Protein AF-A0A812WD09-F1 (afdb_monomer_lite)

Secondary structure (DSSP, 8-state):
-EEEEEEEEETTTEEEEEEEEE-TTSBHHHHHHHHHHHTT--S--SEEEETTEE--TTSBTTTTT--TT-EEEEEE---HHHHHHHHHHHHTTS-EEHHHHHHHHHHHHSS-HHHHHHHTT--S-HHHHHHT-TTTEEEETTEEEE--PSPS--SS-HHHHHHHHHHHHHHHSSHHHHHHHHHHHHHHHHHHTSSS-EEEEEEEHHHHHT--BTTB--EEEEEEETT--GGGHHHHHHHHHHHHHHHHHHHHGGG-EEEEETTEEEEEETTEEEEEEEEETT-HHHHHHHHHHHHHHTS-HHHHHHHHHHHHHHHTS--SSTTTSPPHHHHHHHHHHH--S--S-HHHHHHHHHHHHHTGGG---EETTEEEEEGGG-TT---HHHHHHHHHHHHHH--

Foldseek 3Di:
DAKEWEWEDLPPDDTDIDIDDDDQADFQQNVQVVVCLVLQNLFHFPFKDWPNDTDDRRDGNVVVVRGHHTYMYTYTDADLVVLLLLLQVQQVQHWDAPVRSQVSSCVPRVHGSVVSCVSNVHPDDPVVSLVVCVQQWDADPRIIHGPPHLPRDDPVCVVVLVVLVVQLCPFLVDPLLVVQLVVLVVLVVLLVVAPFAFPDKQWDWCSLLSQGTPPGGATEIETAGPPDDLVCCVVCQVVVQVRSQVSVCVVCPPQWDWDDDDSWIWTGGVSYIYTYHYGHDVHPVNVLSVLVSVLSVPDDVQLSSLLNSVVVLLVPDDDPDPQQRDDSVLLSQQSSQPCPDRDPGSLSSNLSSLVCLLCVCVDQRAGSSGNVDGSSPPPRHDSPVVNVSSVVVNSVSVD

pLDDT: mean 85.0, std 12.52, range [31.48, 98.25]

Organism: Symbiodinium pilosum (NCBI:txid2952)

InterPro domains:
  IPR000626 Ubiquitin-like domain [PS50053] (6-81)
  IPR029071 Ubiquitin-like domain superfamily [SSF54236] (20-77)
  IPR043519 Nucleotidyltransferase superfamily [SSF81301] (176-277)

Radius of gyration: 28.35 Å; chains: 1; bounding box: 62×52×83 Å

Sequence (399 aa):
MGVVALTSTLGNVVEASRQMRTKSTHTVQSICERVLASELVPFEATKMTFQGQELEGRQQLGFYRMTQGSALNVHVEISKELLCHQMSGLLKERGLSLTELGDLYCYRYGAPARRALELLGLRCTLKEFLASAPEYFHIVSGCITSKALPPAGQLVTGDLNQRYLQLDTRIAECKSVKDASAALEQVVRSVEGTSLTVGRAIFLGSVARGTAIEGNADAKAVLLLKGMAAADRQKWLLSSLTMLAAALSKDFGEGAQVSVADDAVHVRFTGASVEVVLDAIGGPVALAADRSARVFEKLPPAVKVTMRLMKWWRNQQQWSSDEERPCDLFLEKIIASTAAHVPSDQAAAVATALNVLASLEQLKVMDPMDSTVNLADSKNFNYKQLVQLASQSAGRLMQ

Structure (mmCIF, N/CA/C/O backbone):
data_AF-A0A812WD09-F1
#
_entry.id   AF-A0A812WD09-F1
#
loop_
_atom_site.group_PDB
_atom_site.id
_atom_site.type_symbol
_atom_site.label_atom_id
_atom_site.label_alt_id
_atom_site.label_comp_id
_atom_site.label_asym_id
_atom_site.label_entity_id
_atom_site.label_seq_id
_atom_site.pdbx_PDB_ins_code
_atom_site.Cartn_x
_atom_site.Cartn_y
_atom_site.Cartn_z
_atom_site.occupancy
_atom_site.B_iso_or_equiv
_atom_site.auth_seq_id
_atom_site.auth_comp_id
_atom_site.auth_asym_id
_atom_site.auth_atom_id
_atom_site.pdbx_PDB_model_num
ATOM 1 N N . MET A 1 1 ? 3.525 13.925 -50.901 1.00 48.81 1 MET A N 1
ATOM 2 C CA . MET A 1 1 ? 3.977 12.904 -49.924 1.00 48.81 1 MET A CA 1
ATOM 3 C C . MET A 1 1 ? 5.320 13.356 -49.384 1.00 48.81 1 MET A C 1
ATOM 5 O O . MET A 1 1 ? 6.178 13.664 -50.198 1.00 48.81 1 MET A O 1
ATOM 9 N N . GLY A 1 2 ? 5.491 13.449 -48.065 1.00 58.31 2 GLY A N 1
ATOM 10 C CA . GLY A 1 2 ? 6.779 13.815 -47.472 1.00 58.31 2 GLY A CA 1
ATOM 11 C C . GLY A 1 2 ? 7.729 12.616 -47.479 1.00 58.31 2 GLY A C 1
ATOM 12 O O . GLY A 1 2 ? 7.332 11.506 -47.124 1.00 58.31 2 GLY A O 1
ATOM 13 N N . VAL A 1 3 ? 8.966 12.817 -47.923 1.00 56.78 3 VAL A N 1
ATOM 14 C CA . VAL A 1 3 ? 10.054 11.843 -47.749 1.00 56.78 3 VAL A CA 1
ATOM 15 C C . VAL A 1 3 ? 10.867 12.306 -46.550 1.00 56.78 3 VAL A C 1
ATOM 17 O O . VAL A 1 3 ? 11.339 13.436 -46.558 1.00 56.78 3 VAL A O 1
ATOM 20 N N . VAL A 1 4 ? 11.009 11.470 -45.527 1.00 61.19 4 VAL A N 1
ATOM 21 C CA . VAL A 1 4 ? 11.857 11.755 -44.360 1.00 61.19 4 VAL A CA 1
ATOM 22 C C . VAL A 1 4 ? 13.130 10.929 -44.516 1.00 61.19 4 VAL A C 1
ATOM 24 O O . VAL A 1 4 ? 13.058 9.731 -44.802 1.00 61.19 4 VAL A O 1
ATOM 27 N N . ALA A 1 5 ? 14.283 11.578 -44.382 1.00 59.84 5 ALA A N 1
ATOM 28 C CA . ALA A 1 5 ? 15.558 10.898 -44.222 1.00 59.84 5 ALA A CA 1
ATOM 29 C C . ALA A 1 5 ? 15.708 10.531 -42.743 1.00 59.84 5 ALA A C 1
ATOM 31 O O . ALA A 1 5 ? 15.434 11.338 -41.861 1.00 59.84 5 ALA A O 1
ATOM 32 N N . LEU A 1 6 ? 16.072 9.293 -42.457 1.00 58.62 6 LEU A N 1
ATOM 33 C CA . LEU A 1 6 ? 16.236 8.788 -41.103 1.00 58.62 6 LEU A CA 1
ATOM 34 C C . LEU A 1 6 ? 17.698 8.460 -40.920 1.00 58.62 6 LEU A C 1
ATOM 36 O O . LEU A 1 6 ? 18.252 7.708 -41.717 1.00 58.62 6 LEU A O 1
ATOM 40 N N . THR A 1 7 ? 18.305 9.020 -39.888 1.00 61.50 7 THR A N 1
ATOM 41 C CA . THR A 1 7 ? 19.667 8.674 -39.496 1.00 61.50 7 THR A CA 1
ATOM 42 C C . THR A 1 7 ? 19.564 7.892 -38.201 1.00 61.50 7 THR A C 1
ATOM 44 O O . THR A 1 7 ? 19.094 8.398 -37.189 1.00 61.50 7 THR A O 1
ATOM 47 N N . SER A 1 8 ? 19.929 6.619 -38.235 1.00 58.69 8 SER A N 1
ATOM 48 C CA . SER A 1 8 ? 20.007 5.804 -37.035 1.00 58.69 8 SER A CA 1
ATOM 49 C C . SER A 1 8 ? 21.426 5.853 -36.495 1.00 58.69 8 SER A C 1
ATOM 51 O O . SER A 1 8 ? 22.380 5.610 -37.235 1.00 58.69 8 SER A O 1
ATOM 53 N N . THR A 1 9 ? 21.545 6.161 -35.209 1.00 59.31 9 THR A N 1
ATOM 54 C CA . THR A 1 9 ? 22.776 6.003 -34.441 1.00 59.31 9 THR A CA 1
ATOM 55 C C . THR A 1 9 ? 22.566 4.803 -33.525 1.00 59.31 9 THR A C 1
ATOM 57 O O . THR A 1 9 ? 21.845 4.874 -32.527 1.00 59.31 9 THR A O 1
ATOM 60 N N . LEU A 1 10 ? 23.133 3.665 -33.918 1.00 56.28 10 LEU A N 1
ATOM 61 C CA . LEU A 1 10 ? 23.036 2.409 -33.180 1.00 56.28 10 LEU A CA 1
ATOM 62 C C . LEU A 1 10 ? 24.191 2.370 -32.178 1.00 56.28 10 LEU A C 1
ATOM 64 O O . LEU A 1 10 ? 25.290 1.938 -32.532 1.00 56.28 10 LEU A O 1
ATOM 68 N N . GLY A 1 11 ? 23.958 2.877 -30.963 1.00 56.78 11 GLY A N 1
ATOM 69 C CA . GLY A 1 11 ? 24.955 2.952 -29.893 1.00 56.78 11 GLY A CA 1
ATOM 70 C C . GLY A 1 11 ? 26.376 3.267 -30.386 1.00 56.78 11 GLY A C 1
ATOM 71 O O . GLY A 1 11 ? 26.608 4.251 -31.086 1.00 56.78 11 GLY A O 1
ATOM 72 N N . ASN A 1 12 ? 27.323 2.395 -30.029 1.00 52.47 12 ASN A N 1
ATOM 73 C CA . ASN A 1 12 ? 28.763 2.633 -30.157 1.00 52.47 12 ASN A CA 1
ATOM 74 C C . ASN A 1 12 ? 29.350 2.324 -31.550 1.00 52.47 12 ASN A C 1
ATOM 76 O O . ASN A 1 12 ? 30.570 2.417 -31.687 1.00 52.47 12 ASN A O 1
ATOM 80 N N . VAL A 1 13 ? 28.577 1.842 -32.540 1.00 53.16 13 VAL A N 1
ATOM 81 C CA . VAL A 1 13 ? 29.208 1.126 -33.676 1.00 53.16 13 VAL A CA 1
ATOM 82 C C . VAL A 1 13 ? 28.652 1.413 -35.080 1.00 53.16 13 VAL A C 1
ATOM 84 O O . VAL A 1 13 ? 29.401 1.196 -36.029 1.00 53.16 13 VAL A O 1
ATOM 87 N N . VAL A 1 14 ? 27.435 1.933 -35.311 1.00 54.66 14 VAL A N 1
ATOM 88 C CA . VAL A 1 14 ? 26.969 2.142 -36.709 1.00 54.66 14 VAL A CA 1
ATOM 89 C C . VAL A 1 14 ? 26.069 3.371 -36.883 1.00 54.66 14 VAL A C 1
ATOM 91 O O . VAL A 1 14 ? 24.993 3.450 -36.292 1.00 54.66 14 VAL A O 1
ATOM 94 N N . GLU A 1 15 ? 26.476 4.286 -37.771 1.00 58.72 15 GLU A N 1
ATOM 95 C CA . GLU A 1 15 ? 25.591 5.283 -38.384 1.00 58.72 15 GLU A CA 1
ATOM 96 C C . GLU A 1 15 ? 25.017 4.722 -39.691 1.00 58.72 15 GLU A C 1
ATOM 98 O O . GLU A 1 15 ? 25.758 4.388 -40.618 1.00 58.72 15 GLU A O 1
ATOM 103 N N . ALA A 1 16 ? 23.692 4.610 -39.777 1.00 63.56 16 ALA A N 1
ATOM 104 C CA . ALA A 1 16 ? 22.991 4.184 -40.987 1.00 63.56 16 ALA A CA 1
ATOM 105 C C . ALA A 1 16 ? 21.963 5.245 -41.391 1.00 63.56 16 ALA A C 1
ATOM 107 O O . ALA A 1 16 ? 21.191 5.711 -40.554 1.00 63.56 16 ALA A O 1
ATOM 108 N N . SER A 1 17 ? 21.928 5.626 -42.672 1.00 65.69 17 SER A N 1
ATOM 109 C CA . SER A 1 17 ? 20.940 6.579 -43.192 1.00 65.69 17 SER A CA 1
ATOM 110 C C . SER A 1 17 ? 19.978 5.902 -44.164 1.00 65.69 17 SER A C 1
ATOM 112 O O . SER A 1 17 ? 20.403 5.238 -45.110 1.00 65.69 17 SER A O 1
ATOM 114 N N . ARG A 1 18 ? 18.671 6.083 -43.952 1.00 71.25 18 ARG A N 1
ATOM 115 C CA . ARG A 1 18 ? 17.613 5.485 -44.770 1.00 71.25 18 ARG A CA 1
ATOM 116 C C . ARG A 1 18 ? 16.503 6.472 -45.081 1.00 71.25 18 ARG A C 1
ATOM 118 O O . ARG A 1 18 ? 15.989 7.155 -44.206 1.00 71.25 18 ARG A O 1
ATOM 125 N N . GLN A 1 19 ? 16.068 6.512 -46.336 1.00 77.56 19 GLN A N 1
ATOM 126 C CA . GLN A 1 19 ? 14.920 7.324 -46.733 1.00 77.56 19 GLN A CA 1
ATOM 127 C C . GLN A 1 19 ? 13.622 6.524 -46.644 1.00 77.56 19 GLN A C 1
ATOM 129 O O . GLN A 1 19 ? 13.533 5.399 -47.137 1.00 77.56 19 GLN A O 1
ATOM 134 N N . MET A 1 20 ? 12.586 7.129 -46.065 1.00 74.69 20 MET A N 1
ATOM 135 C CA . MET A 1 20 ? 11.256 6.532 -45.993 1.00 74.69 20 MET A CA 1
ATOM 136 C C . MET A 1 20 ? 10.168 7.499 -46.446 1.00 74.69 20 MET A C 1
ATOM 138 O O . MET A 1 20 ? 10.189 8.697 -46.162 1.00 74.69 20 MET A O 1
ATOM 142 N N . ARG A 1 21 ? 9.153 6.949 -47.120 1.00 80.81 21 ARG A N 1
ATOM 143 C CA . ARG A 1 21 ? 7.915 7.678 -47.411 1.00 80.81 21 ARG A CA 1
ATOM 144 C C . ARG A 1 21 ? 7.036 7.702 -46.166 1.00 80.81 21 ARG A C 1
ATOM 146 O O . ARG A 1 21 ? 6.694 6.648 -45.614 1.00 80.81 21 ARG A O 1
ATOM 153 N N . THR A 1 22 ? 6.642 8.901 -45.754 1.00 81.06 22 THR A N 1
ATOM 154 C CA . THR A 1 22 ? 5.820 9.121 -44.566 1.00 81.06 22 THR A CA 1
ATOM 155 C C . THR A 1 22 ? 4.576 9.946 -44.899 1.00 81.06 22 THR A C 1
ATOM 157 O O . THR A 1 22 ? 4.475 10.605 -45.939 1.00 81.06 22 THR A O 1
ATOM 160 N N . LYS A 1 23 ? 3.579 9.858 -44.018 1.00 81.44 23 LYS A N 1
ATOM 161 C CA . LYS A 1 23 ? 2.407 10.734 -44.002 1.00 81.44 23 LYS A CA 1
ATOM 162 C C . LYS A 1 23 ? 2.506 11.607 -42.758 1.00 81.44 23 LYS A C 1
ATOM 164 O O . LYS A 1 23 ? 3.018 11.151 -41.740 1.00 81.44 23 LYS A O 1
ATOM 169 N N . SER A 1 24 ? 1.976 12.825 -42.824 1.00 81.56 24 SER A N 1
ATOM 170 C CA . SER A 1 24 ? 1.923 13.735 -41.672 1.00 81.56 24 SER A CA 1
ATOM 171 C C . SER A 1 24 ? 1.159 13.144 -40.484 1.00 81.56 24 SER A C 1
ATOM 173 O O . SER A 1 24 ? 1.449 13.506 -39.352 1.00 81.56 24 SER A O 1
ATOM 175 N N . THR A 1 25 ? 0.232 12.219 -40.745 1.00 82.56 25 THR A N 1
ATOM 176 C CA . THR A 1 25 ? -0.575 11.515 -39.742 1.00 82.56 25 THR A CA 1
ATOM 177 C C . THR A 1 25 ? 0.142 10.349 -39.062 1.00 82.56 25 THR A C 1
ATOM 179 O O . THR A 1 25 ? -0.380 9.817 -38.087 1.00 82.56 25 THR A O 1
ATOM 182 N N . HIS A 1 26 ? 1.303 9.910 -39.562 1.00 85.88 26 HIS A N 1
ATOM 183 C CA . HIS A 1 26 ? 2.080 8.880 -38.873 1.00 85.88 26 HIS A CA 1
ATOM 184 C C . HIS A 1 26 ? 2.640 9.440 -37.563 1.00 85.88 26 HIS A C 1
ATOM 186 O O . HIS A 1 26 ? 2.990 10.619 -37.490 1.00 85.88 26 HIS A O 1
ATOM 192 N N . THR A 1 27 ? 2.742 8.593 -36.543 1.00 87.75 27 THR A N 1
ATOM 193 C CA . THR A 1 27 ? 3.394 8.950 -35.279 1.00 87.75 27 THR A CA 1
ATOM 194 C C . THR A 1 27 ? 4.902 8.760 -35.378 1.00 87.75 27 THR A C 1
ATOM 196 O O . THR A 1 27 ? 5.367 7.937 -36.175 1.00 87.75 27 THR A O 1
ATOM 199 N N . VAL A 1 28 ? 5.667 9.489 -34.563 1.00 85.00 28 VAL A N 1
ATOM 200 C CA . VAL A 1 28 ? 7.131 9.337 -34.488 1.00 85.00 28 VAL A CA 1
ATOM 201 C C . VAL A 1 28 ? 7.505 7.880 -34.177 1.00 85.00 28 VAL A C 1
ATOM 203 O O . VAL A 1 28 ? 8.326 7.296 -34.884 1.00 85.00 28 VAL A O 1
ATOM 206 N N . GLN A 1 29 ? 6.818 7.255 -33.217 1.00 83.19 29 GLN A N 1
ATOM 207 C CA . GLN A 1 29 ? 7.017 5.855 -32.839 1.00 83.19 29 GLN A CA 1
ATOM 208 C C . GLN A 1 29 ? 6.770 4.895 -34.013 1.00 83.19 29 GLN A C 1
ATOM 210 O O . GLN A 1 29 ? 7.624 4.066 -34.311 1.00 83.19 29 GLN A O 1
ATOM 215 N N . SER A 1 30 ? 5.662 5.049 -34.747 1.00 84.94 30 SER A N 1
ATOM 216 C CA . SER A 1 30 ? 5.341 4.154 -35.874 1.00 84.94 30 SER A CA 1
ATOM 217 C C . SER A 1 30 ? 6.369 4.220 -37.010 1.00 84.94 30 SER A C 1
ATOM 219 O O . SER A 1 30 ? 6.581 3.246 -37.732 1.00 84.94 30 SER A O 1
ATOM 221 N N . ILE A 1 31 ? 7.013 5.375 -37.206 1.00 84.81 31 ILE A N 1
ATOM 222 C CA . ILE A 1 31 ? 8.103 5.515 -38.175 1.00 84.81 31 ILE A CA 1
ATOM 223 C C . ILE A 1 31 ? 9.368 4.857 -37.649 1.00 84.81 31 ILE A C 1
ATOM 225 O O . ILE A 1 31 ? 10.026 4.143 -38.401 1.00 84.81 31 ILE A O 1
ATOM 229 N N . CYS A 1 32 ? 9.677 5.068 -36.373 1.00 82.19 32 CYS A N 1
ATOM 230 C CA . CYS A 1 32 ? 10.833 4.479 -35.721 1.00 82.19 32 CYS A CA 1
ATOM 231 C C . CYS A 1 32 ? 10.795 2.944 -35.775 1.00 82.19 32 CYS A C 1
ATOM 233 O O . CYS A 1 32 ? 11.726 2.332 -36.291 1.00 82.19 32 CYS A O 1
ATOM 235 N N . GLU A 1 33 ? 9.683 2.326 -35.376 1.00 81.75 33 GLU A N 1
ATOM 236 C CA . GLU A 1 33 ? 9.488 0.869 -35.431 1.00 81.75 33 GLU A CA 1
ATOM 237 C C . GLU A 1 33 ? 9.704 0.314 -36.846 1.00 81.75 33 GLU A C 1
ATOM 239 O O . GLU A 1 33 ? 10.376 -0.700 -37.035 1.00 81.75 33 GLU A O 1
ATOM 244 N N . ARG A 1 34 ? 9.203 1.013 -37.873 1.00 83.62 34 ARG A N 1
ATOM 245 C CA . ARG A 1 34 ? 9.406 0.614 -39.273 1.00 83.62 34 ARG A CA 1
ATOM 246 C C . ARG A 1 34 ? 10.864 0.728 -39.713 1.00 83.62 34 ARG A C 1
ATOM 248 O O . ARG A 1 34 ? 11.298 -0.103 -40.507 1.00 83.62 34 ARG A O 1
ATOM 255 N N . VAL A 1 35 ? 11.604 1.733 -39.239 1.00 79.19 35 VAL A N 1
ATOM 256 C CA . VAL A 1 35 ? 13.045 1.867 -39.514 1.00 79.19 35 VAL A CA 1
ATOM 257 C C . VAL A 1 35 ? 13.803 0.714 -38.886 1.00 79.19 35 VAL A C 1
ATOM 259 O O . VAL A 1 35 ? 14.517 0.013 -39.600 1.00 79.19 35 VAL A O 1
ATOM 262 N N . LEU A 1 36 ? 13.608 0.488 -37.587 1.00 81.19 36 LEU A N 1
ATOM 263 C CA . LEU A 1 36 ? 14.301 -0.560 -36.839 1.00 81.19 36 LEU A CA 1
ATOM 264 C C . LEU A 1 36 ? 14.040 -1.937 -37.456 1.00 81.19 36 LEU A C 1
ATOM 266 O O . LEU A 1 36 ? 14.985 -2.671 -37.738 1.00 81.19 36 LEU A O 1
ATOM 270 N N . ALA A 1 37 ? 12.782 -2.237 -37.792 1.00 81.25 37 ALA A N 1
ATOM 271 C CA . ALA A 1 37 ? 12.419 -3.466 -38.492 1.00 81.25 37 ALA A CA 1
ATOM 272 C C . ALA A 1 37 ? 13.111 -3.585 -39.859 1.00 81.25 37 ALA A C 1
ATOM 274 O O . ALA A 1 37 ? 13.570 -4.658 -40.245 1.00 81.25 37 ALA A O 1
ATOM 275 N N . SER A 1 38 ? 13.218 -2.480 -40.599 1.00 81.31 38 SER A N 1
ATOM 276 C CA . SER A 1 38 ? 13.834 -2.474 -41.925 1.00 81.31 38 SER A CA 1
ATOM 277 C C . SER A 1 38 ? 15.357 -2.657 -41.902 1.00 81.31 38 SER A C 1
ATOM 279 O O . SER A 1 38 ? 15.915 -3.146 -42.886 1.00 81.31 38 SER A O 1
ATOM 281 N N . GLU A 1 39 ? 16.010 -2.285 -40.798 1.00 79.25 39 GLU A N 1
ATOM 282 C CA . GLU A 1 39 ? 17.449 -2.454 -40.544 1.00 79.25 39 GLU A CA 1
ATOM 283 C C . GLU A 1 39 ? 17.774 -3.752 -39.777 1.00 79.25 39 GLU A C 1
ATOM 285 O O . GLU A 1 39 ? 18.939 -4.017 -39.451 1.00 79.25 39 GLU A O 1
ATOM 290 N N . LEU A 1 40 ? 16.746 -4.568 -39.500 1.00 83.75 40 LEU A N 1
ATOM 291 C CA . LEU A 1 40 ? 16.825 -5.771 -38.671 1.00 83.75 40 LEU A CA 1
ATOM 292 C C . LEU A 1 40 ? 17.468 -5.478 -37.307 1.00 83.75 40 LEU A C 1
ATOM 294 O O . LEU A 1 40 ? 18.383 -6.181 -36.882 1.00 83.75 40 LEU A O 1
ATOM 298 N N . VAL A 1 41 ? 17.025 -4.408 -36.646 1.00 84.06 41 VAL A N 1
ATOM 299 C CA . VAL A 1 41 ? 17.488 -4.011 -35.312 1.00 84.06 41 VAL A CA 1
ATOM 300 C C . VAL A 1 41 ? 16.542 -4.619 -34.268 1.00 84.06 41 VAL A C 1
ATOM 302 O O . VAL A 1 41 ? 15.412 -4.151 -34.146 1.00 84.06 41 VAL A O 1
ATOM 305 N N . PRO A 1 42 ? 16.967 -5.644 -33.502 1.00 82.50 42 PRO A N 1
ATOM 306 C CA . PRO A 1 42 ? 16.127 -6.328 -32.509 1.00 82.50 42 PRO A CA 1
ATOM 307 C C . PRO A 1 42 ? 16.089 -5.602 -31.151 1.00 82.50 42 PRO A C 1
ATOM 309 O O . PRO A 1 42 ? 15.942 -6.223 -30.097 1.00 82.50 42 PRO A O 1
ATOM 312 N N . PHE A 1 43 ? 16.268 -4.283 -31.166 1.00 81.12 43 PHE A N 1
ATOM 313 C CA . PHE A 1 43 ? 16.363 -3.431 -29.985 1.00 81.12 43 PHE A CA 1
ATOM 314 C C . PHE A 1 43 ? 15.441 -2.227 -30.156 1.00 81.12 43 PHE A C 1
ATOM 316 O O . PHE A 1 43 ? 15.249 -1.739 -31.271 1.00 81.12 43 PHE A O 1
ATOM 323 N N . GLU A 1 44 ? 14.865 -1.760 -29.055 1.00 80.25 44 GLU A N 1
ATOM 324 C CA . GLU A 1 44 ? 13.941 -0.629 -29.062 1.00 80.25 44 GLU A CA 1
ATOM 325 C C . GLU A 1 44 ? 14.705 0.699 -29.065 1.00 80.25 44 GLU A C 1
ATOM 327 O O . GLU A 1 44 ? 15.799 0.812 -28.512 1.00 80.25 44 GLU A O 1
ATOM 332 N N . ALA A 1 45 ? 14.134 1.723 -29.698 1.00 75.75 45 ALA A N 1
ATOM 333 C CA . ALA A 1 45 ? 14.718 3.056 -29.656 1.00 75.75 45 ALA A CA 1
ATOM 334 C C . ALA A 1 45 ? 14.545 3.684 -28.273 1.00 75.75 45 ALA A C 1
ATOM 336 O O . ALA A 1 45 ? 13.439 3.733 -27.739 1.00 75.75 45 ALA A O 1
ATOM 337 N N . THR A 1 46 ? 15.632 4.233 -27.742 1.00 72.75 46 THR A N 1
ATOM 338 C CA . THR A 1 46 ? 15.647 4.945 -26.462 1.00 72.75 46 THR A CA 1
ATOM 339 C C . THR A 1 46 ? 15.336 6.423 -26.631 1.00 72.75 46 THR A C 1
ATOM 341 O O . THR A 1 46 ? 14.733 7.031 -25.751 1.00 72.75 46 THR A O 1
ATOM 344 N N . LYS A 1 47 ? 15.714 7.013 -27.774 1.00 80.88 47 LYS A N 1
ATOM 345 C CA . LYS A 1 47 ? 15.528 8.444 -28.027 1.00 80.88 47 LYS A CA 1
ATOM 346 C C . LYS A 1 47 ? 15.335 8.753 -29.506 1.00 80.88 47 LYS A C 1
ATOM 348 O O . LYS A 1 47 ? 15.954 8.151 -30.381 1.00 80.88 47 LYS A O 1
ATOM 353 N N . MET A 1 48 ? 14.496 9.745 -29.791 1.00 84.88 48 MET A N 1
ATOM 354 C CA . MET A 1 48 ? 14.215 10.224 -31.146 1.00 84.88 48 MET A CA 1
ATOM 355 C C . MET A 1 48 ? 14.406 11.735 -31.175 1.00 84.88 48 MET A C 1
ATOM 357 O O . MET A 1 48 ? 13.831 12.429 -30.339 1.00 84.88 48 MET A O 1
ATOM 361 N N . THR A 1 49 ? 15.208 12.256 -32.107 1.00 85.69 49 THR A N 1
ATOM 362 C CA . THR A 1 49 ? 15.453 13.703 -32.200 1.00 85.69 49 THR A CA 1
ATOM 363 C C . THR A 1 49 ? 15.239 14.258 -33.601 1.00 85.69 49 THR A C 1
ATOM 365 O O . THR A 1 49 ? 15.612 13.646 -34.598 1.00 85.69 49 THR A O 1
ATOM 368 N N . PHE A 1 50 ? 14.658 15.451 -33.689 1.00 86.56 50 PHE A N 1
ATOM 369 C CA . PHE A 1 50 ? 14.542 16.226 -34.923 1.00 86.56 50 PHE A CA 1
ATOM 370 C C . PHE A 1 50 ? 14.997 17.655 -34.645 1.00 86.56 50 PHE A C 1
ATOM 372 O O . PHE A 1 50 ? 14.536 18.277 -33.694 1.00 86.56 50 PHE A O 1
ATOM 379 N N . GLN A 1 51 ? 15.946 18.158 -35.444 1.00 85.31 51 GLN A N 1
ATOM 380 C CA . GLN A 1 51 ? 16.557 19.486 -35.253 1.00 85.31 51 GLN A CA 1
ATOM 381 C C . GLN A 1 51 ? 17.116 19.712 -33.831 1.00 85.31 51 GLN A C 1
ATOM 383 O O . GLN A 1 51 ? 17.049 20.809 -33.290 1.00 85.31 51 GLN A O 1
ATOM 388 N N . GLY A 1 52 ? 17.654 18.657 -33.209 1.00 80.81 52 GLY A N 1
ATOM 389 C CA . GLY A 1 52 ? 18.187 18.703 -31.842 1.00 80.81 52 GLY A CA 1
ATOM 390 C C . GLY A 1 52 ? 17.130 18.633 -30.733 1.00 80.81 52 GLY A C 1
ATOM 391 O O . GLY A 1 52 ? 17.494 18.503 -29.568 1.00 80.81 52 GLY A O 1
ATOM 392 N N . GLN A 1 53 ? 15.837 18.657 -31.070 1.00 84.50 53 GLN A N 1
ATOM 393 C CA . GLN A 1 53 ? 14.745 18.489 -30.116 1.00 84.50 53 GLN A CA 1
ATOM 394 C C . GLN A 1 53 ? 14.371 17.013 -29.975 1.00 84.50 53 GLN A C 1
ATOM 396 O O . GLN A 1 53 ? 14.187 16.317 -30.972 1.00 84.50 53 GLN A O 1
ATOM 401 N N . GLU A 1 54 ? 14.218 16.547 -28.737 1.00 86.12 54 GLU A N 1
ATOM 402 C CA . GLU A 1 54 ? 13.678 15.222 -28.437 1.00 86.12 54 GLU A CA 1
ATOM 403 C C . GLU A 1 54 ? 12.167 15.161 -28.681 1.00 86.12 54 GLU A C 1
ATOM 405 O O . GLU A 1 54 ? 11.429 16.095 -28.357 1.00 86.12 54 GLU A O 1
ATOM 410 N N . LEU A 1 55 ? 11.717 14.069 -29.296 1.00 85.25 55 LEU A N 1
ATOM 411 C CA . LEU A 1 55 ? 10.349 13.915 -29.771 1.00 85.25 55 LEU A CA 1
ATOM 412 C C . LEU A 1 55 ? 9.544 12.952 -28.907 1.00 85.25 55 LEU A C 1
ATOM 414 O O . LEU A 1 55 ? 10.043 11.929 -28.448 1.00 85.25 55 LEU A O 1
ATOM 418 N N . GLU A 1 56 ? 8.253 13.241 -28.775 1.00 84.56 56 GLU A N 1
ATOM 419 C CA . GLU A 1 56 ? 7.294 12.356 -28.131 1.00 84.56 56 GLU A CA 1
ATOM 420 C C . GLU A 1 56 ? 6.820 11.285 -29.125 1.00 84.56 56 GLU A C 1
ATOM 422 O O . GLU A 1 56 ? 6.304 11.595 -30.203 1.00 84.56 56 GLU A O 1
ATOM 427 N N . GLY A 1 57 ? 6.946 10.008 -28.754 1.00 77.44 57 GLY A N 1
ATOM 428 C CA . GLY A 1 57 ? 6.660 8.880 -29.646 1.00 77.44 57 GLY A CA 1
ATOM 429 C C . GLY A 1 57 ? 5.231 8.853 -30.210 1.00 77.44 57 GLY A C 1
ATOM 430 O O . GLY A 1 57 ? 5.036 8.518 -31.381 1.00 77.44 57 GLY A O 1
ATOM 431 N N . ARG A 1 58 ? 4.224 9.245 -29.417 1.00 84.75 58 ARG A N 1
ATOM 432 C CA . ARG A 1 58 ? 2.807 9.230 -29.833 1.00 84.75 58 ARG A CA 1
ATOM 433 C C . ARG A 1 58 ? 2.413 10.419 -30.707 1.00 84.75 58 ARG A C 1
ATOM 435 O O . ARG A 1 58 ? 1.369 10.373 -31.359 1.00 84.75 58 ARG A O 1
ATOM 442 N N . GLN A 1 59 ? 3.239 11.459 -30.756 1.00 86.81 59 GLN A N 1
ATOM 443 C CA . GLN A 1 59 ? 2.935 12.665 -31.507 1.00 86.81 59 GLN A CA 1
ATOM 444 C C . GLN A 1 59 ? 3.090 12.431 -33.017 1.00 86.81 59 GLN A C 1
ATOM 446 O O . GLN A 1 59 ? 3.916 11.640 -33.477 1.00 86.81 59 GLN A O 1
ATOM 451 N N . GLN A 1 60 ? 2.262 13.108 -33.815 1.00 87.94 60 GLN A N 1
ATOM 452 C CA . GLN A 1 60 ? 2.277 12.984 -35.274 1.00 87.94 60 GLN A CA 1
ATOM 453 C C . GLN A 1 60 ? 3.404 13.804 -35.915 1.00 87.94 60 GLN A C 1
ATOM 455 O O . GLN A 1 60 ? 3.683 14.920 -35.481 1.00 87.94 60 GLN A O 1
ATOM 460 N N . LEU A 1 61 ? 3.983 13.318 -37.019 1.00 83.81 61 LEU A N 1
ATOM 461 C CA . LEU A 1 61 ? 5.043 14.037 -37.748 1.00 83.81 61 LEU A CA 1
ATOM 462 C C . LEU A 1 61 ? 4.614 15.448 -38.189 1.00 83.81 61 LEU A C 1
ATOM 464 O O . LEU A 1 61 ? 5.429 16.370 -38.230 1.00 83.81 61 LEU A O 1
ATOM 468 N N . GLY A 1 62 ? 3.330 15.621 -38.530 1.00 83.88 62 GLY A N 1
ATOM 469 C CA . GLY A 1 62 ? 2.771 16.907 -38.950 1.00 83.88 62 GLY A CA 1
ATOM 470 C C . GLY A 1 62 ? 2.835 17.985 -37.866 1.00 83.88 62 GLY A C 1
ATOM 471 O O . GLY A 1 62 ? 2.997 19.158 -38.191 1.00 83.88 62 GLY A O 1
ATOM 472 N N . PHE A 1 63 ? 2.782 17.595 -36.590 1.00 87.94 63 PHE A N 1
ATOM 473 C CA . PHE A 1 63 ? 2.914 18.519 -35.462 1.00 87.94 63 PHE A CA 1
ATOM 474 C C . PHE A 1 63 ? 4.309 19.144 -35.401 1.00 87.94 63 PHE A C 1
ATOM 476 O O . PHE A 1 63 ? 4.435 20.354 -35.239 1.00 87.94 63 PHE A O 1
ATOM 483 N N . TYR A 1 64 ? 5.345 18.342 -35.655 1.00 85.25 64 TYR A N 1
ATOM 484 C CA . TYR A 1 64 ? 6.730 18.808 -35.757 1.00 85.25 64 TYR A CA 1
ATOM 485 C C . TYR A 1 64 ? 7.044 19.487 -37.096 1.00 85.25 64 TYR A C 1
ATOM 487 O O . TYR A 1 64 ? 8.196 19.809 -37.372 1.00 85.25 64 TYR A O 1
ATOM 495 N N . ARG A 1 65 ? 6.028 19.701 -37.947 1.00 86.62 65 ARG A N 1
ATOM 496 C CA . ARG A 1 65 ? 6.146 20.335 -39.269 1.00 86.62 65 ARG A CA 1
ATOM 497 C C . ARG A 1 65 ? 7.238 19.697 -40.134 1.00 86.62 65 ARG A C 1
ATOM 499 O O . ARG A 1 65 ? 7.900 20.382 -40.910 1.00 86.62 65 ARG A O 1
ATOM 506 N N . MET A 1 66 ? 7.419 18.381 -40.013 1.00 85.25 66 MET A N 1
ATOM 507 C CA . MET A 1 66 ? 8.424 17.662 -40.791 1.00 85.25 66 MET A CA 1
ATOM 508 C C . MET A 1 66 ? 8.037 17.684 -42.270 1.00 85.25 66 MET A C 1
ATOM 510 O O . MET A 1 66 ? 6.956 17.239 -42.665 1.00 85.25 66 MET A O 1
ATOM 514 N N . THR A 1 67 ? 8.931 18.218 -43.093 1.00 81.31 67 THR A N 1
ATOM 515 C CA . THR A 1 67 ? 8.758 18.363 -44.541 1.00 81.31 67 THR A CA 1
ATOM 516 C C . THR A 1 67 ? 9.612 17.355 -45.305 1.00 81.31 67 THR A C 1
ATOM 518 O O . THR A 1 67 ? 10.419 16.620 -44.732 1.00 81.31 67 THR A O 1
ATOM 521 N N . GLN A 1 68 ? 9.428 17.292 -46.624 1.00 79.00 68 GLN A N 1
ATOM 522 C CA . GLN A 1 68 ? 10.265 16.462 -47.484 1.00 79.00 68 GLN A CA 1
ATOM 523 C C . GLN A 1 68 ? 11.748 16.846 -47.333 1.00 79.00 68 GLN A C 1
ATOM 525 O O . GLN A 1 68 ? 12.096 18.014 -47.449 1.00 79.00 68 GLN A O 1
ATOM 530 N N . GLY A 1 69 ? 12.606 15.857 -47.082 1.00 75.31 69 GLY A N 1
ATOM 531 C CA . GLY A 1 69 ? 14.036 16.043 -46.823 1.00 75.31 69 GLY A CA 1
ATOM 532 C C . GLY A 1 69 ? 14.398 16.239 -45.346 1.00 75.31 69 GLY A C 1
ATOM 533 O O . GLY A 1 69 ? 15.579 16.319 -45.031 1.00 75.31 69 GLY A O 1
ATOM 534 N N . SER A 1 70 ? 13.418 16.277 -44.436 1.00 83.31 70 SER A N 1
ATOM 535 C CA . SER A 1 70 ? 13.668 16.353 -42.987 1.00 83.31 70 SER A CA 1
ATOM 536 C C . SER A 1 70 ? 14.439 15.131 -42.477 1.00 83.31 70 SER A C 1
ATOM 538 O O . SER A 1 70 ? 14.155 14.016 -42.916 1.00 83.31 70 SER A O 1
ATOM 540 N N . ALA A 1 71 ? 15.367 15.346 -41.535 1.00 83.19 71 ALA A N 1
ATOM 541 C CA . ALA A 1 71 ? 16.207 14.305 -40.940 1.00 83.19 71 ALA A CA 1
ATOM 542 C C . ALA A 1 71 ? 15.749 13.944 -39.516 1.00 83.19 71 ALA A C 1
ATOM 544 O O . ALA A 1 71 ? 15.897 14.760 -38.609 1.00 83.19 71 ALA A O 1
ATOM 545 N N . LEU A 1 72 ? 15.189 12.748 -39.315 1.00 83.75 72 LEU A N 1
ATOM 546 C CA . LEU A 1 72 ? 14.847 12.229 -37.984 1.00 83.75 72 LEU A CA 1
ATOM 547 C C . LEU A 1 72 ? 15.975 11.320 -37.487 1.00 83.75 72 LEU A C 1
ATOM 549 O O . LEU A 1 72 ? 16.304 10.337 -38.152 1.00 83.75 72 LEU A O 1
ATOM 553 N N . ASN A 1 73 ? 16.531 11.621 -36.316 1.00 84.19 73 ASN A N 1
ATOM 554 C CA . ASN A 1 73 ? 17.565 10.798 -35.703 1.00 84.19 73 ASN A CA 1
ATOM 555 C C . ASN A 1 73 ? 16.944 9.793 -34.734 1.00 84.19 73 ASN A C 1
ATOM 557 O O . ASN A 1 73 ? 16.136 10.167 -33.881 1.00 84.19 73 ASN A O 1
ATOM 561 N N . VAL A 1 74 ? 17.337 8.529 -34.859 1.00 79.75 74 VAL A N 1
ATOM 562 C CA . VAL A 1 74 ? 16.887 7.434 -33.995 1.00 79.75 74 VAL A CA 1
ATOM 563 C C . VAL A 1 74 ? 18.082 6.891 -33.232 1.00 79.75 74 VAL A C 1
ATOM 565 O O . VAL A 1 74 ? 19.013 6.362 -33.840 1.00 79.75 74 VAL A O 1
ATOM 568 N N . HIS A 1 75 ? 18.027 6.993 -31.910 1.00 78.50 75 HIS A N 1
ATOM 569 C CA . HIS A 1 75 ? 19.028 6.455 -31.004 1.00 78.50 75 HIS A CA 1
ATOM 570 C C . HIS A 1 75 ? 18.520 5.156 -30.389 1.00 78.50 75 HIS A C 1
ATOM 572 O O . HIS A 1 75 ? 17.384 5.074 -29.916 1.00 78.50 75 HIS A O 1
ATOM 578 N N . VAL A 1 76 ? 19.383 4.147 -30.411 1.00 76.31 76 VAL A N 1
ATOM 579 C CA . VAL A 1 76 ? 19.143 2.831 -29.822 1.00 76.31 76 VAL A CA 1
ATOM 580 C C . VAL A 1 76 ? 20.310 2.541 -28.895 1.00 76.31 76 VAL A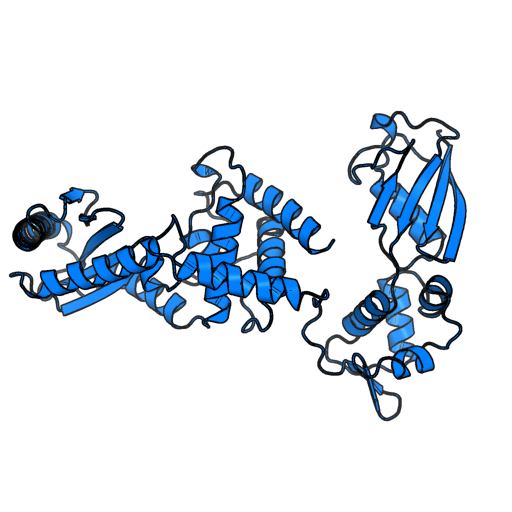 C 1
ATOM 582 O O . VAL A 1 76 ? 21.463 2.572 -29.335 1.00 76.31 76 VAL A O 1
ATOM 585 N N . GLU A 1 77 ? 20.022 2.255 -27.631 1.00 76.12 77 GLU A N 1
ATOM 586 C CA . GLU A 1 77 ? 21.032 1.764 -26.698 1.00 76.12 77 GLU A CA 1
ATOM 587 C C . GLU A 1 77 ? 21.079 0.242 -26.756 1.00 76.12 77 GLU A C 1
ATOM 589 O O . GLU A 1 77 ? 20.063 -0.445 -26.655 1.00 76.12 77 GLU A O 1
ATOM 594 N N . ILE A 1 78 ? 22.283 -0.285 -26.960 1.00 76.00 78 ILE A N 1
ATOM 595 C CA . ILE A 1 78 ? 22.534 -1.716 -27.099 1.00 76.00 78 ILE A CA 1
ATOM 596 C C . ILE A 1 78 ? 23.650 -2.114 -26.140 1.00 76.00 78 ILE A C 1
ATOM 598 O O . ILE A 1 78 ? 24.668 -1.430 -26.036 1.00 76.00 78 ILE A O 1
ATOM 602 N N . SER A 1 79 ? 23.468 -3.229 -25.440 1.00 81.94 79 SER A N 1
ATOM 603 C CA . SER A 1 79 ? 24.473 -3.779 -24.531 1.00 81.94 79 SER A CA 1
ATOM 604 C C . SER A 1 79 ? 24.477 -5.307 -24.553 1.00 81.94 79 SER A C 1
ATOM 606 O O . SER A 1 79 ? 23.511 -5.950 -24.984 1.00 81.94 79 SER A O 1
ATOM 608 N N . LYS A 1 80 ? 25.584 -5.899 -24.088 1.00 83.12 80 LYS A N 1
ATOM 609 C CA . LYS A 1 80 ? 25.707 -7.355 -23.927 1.00 83.12 80 LYS A CA 1
ATOM 610 C C . LYS A 1 80 ? 24.650 -7.867 -22.945 1.00 83.12 80 LYS A C 1
ATOM 612 O O . LYS A 1 80 ? 24.026 -8.894 -23.195 1.00 83.12 80 LYS A O 1
ATOM 617 N N . GLU A 1 81 ? 24.420 -7.122 -21.872 1.00 81.62 81 GLU A N 1
ATOM 618 C CA . GLU A 1 81 ? 23.480 -7.428 -20.797 1.00 81.62 81 GLU A CA 1
ATOM 619 C C . GLU A 1 81 ? 22.038 -7.445 -21.316 1.00 81.62 81 GLU A C 1
ATOM 621 O O . GLU A 1 81 ? 21.295 -8.391 -21.052 1.00 81.62 81 GLU A O 1
ATOM 626 N N . LEU A 1 82 ? 21.657 -6.456 -22.135 1.00 81.62 82 LEU A N 1
ATOM 627 C CA . LEU A 1 82 ? 20.331 -6.400 -22.752 1.00 81.62 82 LEU A CA 1
ATOM 628 C C . LEU A 1 82 ? 20.072 -7.628 -23.634 1.00 81.62 82 LEU A C 1
ATOM 630 O O . LEU A 1 82 ? 19.010 -8.249 -23.544 1.00 81.62 82 LEU A O 1
ATOM 634 N N . LEU A 1 83 ? 21.057 -8.026 -24.445 1.00 86.88 83 LEU A N 1
ATOM 635 C CA . LEU A 1 83 ? 20.955 -9.229 -25.270 1.00 86.88 83 LEU A CA 1
ATOM 636 C C . LEU A 1 83 ? 20.854 -10.503 -24.414 1.00 86.88 83 LEU A C 1
ATOM 638 O O . LEU A 1 83 ? 20.046 -11.383 -24.720 1.00 86.88 83 LEU A O 1
ATOM 642 N N . CYS A 1 84 ? 21.608 -10.595 -23.313 1.00 88.56 84 CYS A N 1
ATOM 643 C CA . CYS A 1 84 ? 21.493 -11.701 -22.359 1.00 88.56 84 CYS A CA 1
ATOM 644 C C . CYS A 1 84 ? 20.088 -11.790 -21.742 1.00 88.56 84 CYS A C 1
ATOM 646 O O . CYS A 1 84 ? 19.532 -12.887 -21.636 1.00 88.56 84 CYS A O 1
ATOM 648 N N . HIS A 1 85 ? 19.477 -10.658 -21.384 1.00 83.75 85 HIS A N 1
ATOM 649 C CA . HIS A 1 85 ? 18.115 -10.622 -20.848 1.00 83.75 85 HIS A CA 1
ATOM 650 C C . HIS A 1 85 ? 17.062 -11.033 -21.876 1.00 83.75 85 HIS A C 1
ATOM 652 O O . HIS A 1 85 ? 16.199 -11.853 -21.556 1.00 83.75 85 HIS A O 1
ATOM 658 N N . GLN A 1 86 ? 17.150 -10.529 -23.112 1.00 86.62 86 GLN A N 1
ATOM 659 C CA . GLN A 1 86 ? 16.250 -10.937 -24.195 1.00 86.62 86 GLN A CA 1
ATOM 660 C C . GLN A 1 86 ? 16.304 -12.457 -24.412 1.00 86.62 86 GLN A C 1
ATOM 662 O O . GLN A 1 86 ? 15.266 -13.115 -24.443 1.00 86.62 86 GLN A O 1
ATOM 667 N N . MET A 1 87 ? 17.509 -13.033 -24.491 1.00 90.12 87 MET A N 1
ATOM 668 C CA . MET A 1 87 ? 17.710 -14.477 -24.673 1.00 90.12 87 MET A CA 1
ATOM 669 C C . MET A 1 87 ? 17.186 -15.290 -23.485 1.00 90.12 87 MET A C 1
ATOM 671 O O . MET A 1 87 ? 16.497 -16.292 -23.670 1.00 90.12 87 MET A O 1
ATOM 675 N N . SER A 1 88 ? 17.451 -14.838 -22.261 1.00 87.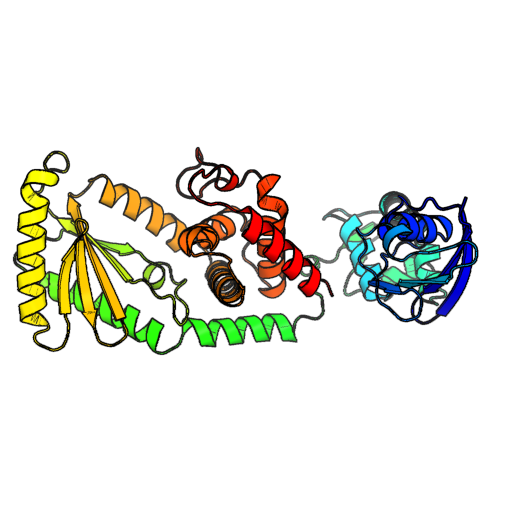25 88 SER A N 1
ATOM 676 C CA . SER A 1 88 ? 16.968 -15.497 -21.042 1.00 87.25 88 SER A CA 1
ATOM 677 C C . SER A 1 88 ? 15.440 -15.484 -20.945 1.00 87.25 88 SER A C 1
ATOM 679 O O . SER A 1 88 ? 14.827 -16.489 -20.586 1.00 87.25 88 SER A O 1
ATOM 681 N N . GLY A 1 89 ? 14.798 -14.380 -21.339 1.00 79.31 89 GLY A N 1
ATOM 682 C CA . GLY A 1 89 ? 13.339 -14.246 -21.349 1.00 79.31 89 GLY A CA 1
ATOM 683 C C . GLY A 1 89 ? 12.626 -15.205 -22.311 1.00 79.31 89 GLY A C 1
ATOM 684 O O . GLY A 1 89 ? 11.458 -15.535 -22.099 1.00 79.31 89 GLY A O 1
ATOM 685 N N . LEU A 1 90 ? 13.314 -15.704 -23.342 1.00 84.38 90 LEU A N 1
ATOM 686 C CA . LEU A 1 90 ? 12.779 -16.717 -24.262 1.00 84.38 90 LEU A CA 1
ATOM 687 C C . LEU A 1 90 ? 12.790 -18.130 -23.664 1.00 84.38 90 LEU A C 1
ATOM 689 O O . LEU A 1 90 ? 11.990 -18.978 -24.080 1.00 84.38 90 LEU A O 1
ATOM 693 N N . LEU A 1 91 ? 13.664 -18.373 -22.682 1.00 86.12 91 LEU A N 1
ATOM 694 C CA . LEU A 1 91 ? 13.835 -19.674 -22.046 1.00 86.12 91 LEU A CA 1
ATOM 695 C C . LEU A 1 91 ? 12.694 -20.007 -21.078 1.00 86.12 91 LEU A C 1
ATOM 697 O O . LEU A 1 91 ? 12.412 -21.181 -20.944 1.00 86.12 91 LEU A O 1
ATOM 701 N N . LYS A 1 92 ? 11.982 -19.038 -20.471 1.00 69.44 92 LYS A N 1
ATOM 702 C CA . LYS A 1 92 ? 10.734 -19.239 -19.678 1.00 69.44 92 LYS A CA 1
ATOM 703 C C . LYS A 1 92 ? 10.694 -20.544 -18.844 1.00 69.44 92 LYS A C 1
ATOM 705 O O . LYS A 1 92 ? 9.772 -21.339 -18.999 1.00 69.44 92 LYS A O 1
ATOM 710 N N . GLU A 1 93 ? 11.721 -20.781 -18.023 1.00 64.75 93 GLU A N 1
ATOM 711 C CA . GLU A 1 93 ? 11.898 -21.978 -17.163 1.00 64.75 93 GLU A CA 1
ATOM 712 C C . GLU A 1 93 ? 12.063 -23.340 -17.874 1.00 64.75 93 GLU A C 1
ATOM 714 O O . GLU A 1 93 ? 12.176 -24.374 -17.218 1.00 64.75 93 GLU A O 1
ATOM 719 N N . ARG A 1 94 ? 12.151 -23.372 -19.206 1.00 76.94 94 ARG A N 1
ATOM 720 C CA . ARG A 1 94 ? 12.453 -24.572 -20.001 1.00 76.94 94 ARG A CA 1
ATOM 721 C C . ARG A 1 94 ? 13.872 -24.523 -20.565 1.00 76.94 94 ARG A C 1
ATOM 723 O O . ARG A 1 94 ? 14.451 -23.461 -20.793 1.00 76.94 94 ARG A O 1
ATOM 730 N N . GLY A 1 95 ? 14.426 -25.703 -20.809 1.00 82.69 95 GLY A N 1
ATOM 731 C CA . GLY A 1 95 ? 15.641 -25.851 -21.598 1.00 82.69 95 GLY A CA 1
ATOM 732 C C . GLY A 1 95 ? 15.326 -25.815 -23.091 1.00 82.69 95 GLY A C 1
ATOM 733 O O . GLY A 1 95 ? 14.349 -26.427 -23.515 1.00 82.69 95 GLY A O 1
ATOM 734 N N . LEU A 1 96 ? 16.137 -25.107 -23.875 1.00 89.31 96 LEU A N 1
ATOM 735 C CA . LEU A 1 96 ? 16.040 -25.059 -25.336 1.00 89.31 96 LEU A CA 1
ATOM 736 C C . LEU A 1 96 ? 17.370 -25.444 -25.976 1.00 89.31 96 LEU A C 1
ATOM 738 O O . LEU A 1 96 ? 18.437 -25.159 -25.434 1.00 89.31 96 LEU A O 1
ATOM 742 N N . SER A 1 97 ? 17.329 -26.044 -27.159 1.00 91.00 97 SER A N 1
ATOM 743 C CA . SER A 1 97 ? 18.523 -26.173 -27.992 1.00 91.00 97 SER A CA 1
ATOM 744 C C . SER A 1 97 ? 18.974 -24.811 -28.537 1.00 91.00 97 SER A C 1
ATOM 746 O O . SER A 1 97 ? 18.215 -23.839 -28.583 1.00 91.00 97 SER A O 1
ATOM 748 N N . LEU A 1 98 ? 20.227 -24.738 -28.996 1.00 90.56 98 LEU A N 1
ATOM 749 C CA . LEU A 1 98 ? 20.786 -23.527 -29.611 1.00 90.56 98 LEU A CA 1
ATOM 750 C C . LEU A 1 98 ? 19.966 -23.051 -30.822 1.00 90.56 98 LEU A C 1
ATOM 752 O O . LEU A 1 98 ? 19.792 -21.848 -31.007 1.00 90.56 98 LEU A O 1
ATOM 756 N N . THR A 1 99 ? 19.458 -23.993 -31.620 1.00 91.06 99 THR A N 1
ATOM 757 C CA . THR A 1 99 ? 18.632 -23.707 -32.798 1.00 91.06 99 THR A CA 1
ATOM 758 C C . THR A 1 99 ? 17.274 -23.146 -32.387 1.00 91.06 99 THR A C 1
ATOM 760 O O . THR A 1 99 ? 16.913 -22.064 -32.834 1.00 91.06 99 THR A O 1
ATOM 763 N N . GLU A 1 100 ? 16.570 -23.802 -31.459 1.00 90.19 100 GLU A N 1
ATOM 764 C CA . GLU A 1 100 ? 15.253 -23.344 -30.989 1.00 90.19 100 GLU A CA 1
ATOM 765 C C . GLU A 1 100 ? 15.315 -21.962 -30.332 1.00 90.19 100 GLU A C 1
ATOM 767 O O . GLU A 1 100 ? 14.429 -21.133 -30.538 1.00 90.19 100 GLU A O 1
ATOM 772 N N . LEU A 1 101 ? 16.367 -21.687 -29.553 1.00 92.12 101 LEU A N 1
ATOM 773 C CA . LEU A 1 101 ? 16.565 -20.373 -28.946 1.00 92.12 101 LEU A CA 1
ATOM 774 C C . LEU A 1 101 ? 16.808 -19.294 -30.012 1.00 92.12 101 LEU A C 1
ATOM 776 O O . LEU A 1 101 ? 16.230 -18.209 -29.930 1.00 92.12 101 LEU A O 1
ATOM 780 N N . GLY A 1 102 ? 17.628 -19.594 -31.023 1.00 89.81 102 GLY A N 1
ATOM 781 C CA . GLY A 1 102 ? 17.872 -18.696 -32.152 1.00 89.81 102 GLY A CA 1
ATOM 782 C C . GLY A 1 102 ? 16.608 -18.406 -32.968 1.00 89.81 102 GLY A C 1
ATOM 783 O O . GLY A 1 102 ? 16.348 -17.248 -33.303 1.00 89.81 102 GLY A O 1
ATOM 784 N N . ASP A 1 103 ? 15.797 -19.431 -33.226 1.00 88.06 103 ASP A N 1
ATOM 785 C CA . ASP A 1 103 ? 14.540 -19.315 -33.970 1.00 88.06 103 ASP A CA 1
ATOM 786 C C . ASP A 1 103 ? 13.496 -18.506 -33.193 1.00 88.06 103 ASP A C 1
ATOM 788 O O . ASP A 1 103 ? 12.860 -17.606 -33.747 1.00 88.06 103 ASP A O 1
ATOM 792 N N . LEU A 1 104 ? 13.358 -18.754 -31.885 1.00 86.88 104 LEU A N 1
ATOM 793 C CA . LEU A 1 104 ? 12.470 -17.971 -31.025 1.00 86.88 104 LEU A CA 1
ATOM 794 C C . LEU A 1 104 ? 12.907 -16.513 -30.909 1.00 86.88 104 LEU A C 1
ATOM 796 O O . LEU A 1 104 ? 12.049 -15.630 -30.869 1.00 86.88 104 LEU A O 1
ATOM 800 N N . TYR A 1 105 ? 14.214 -16.250 -30.876 1.00 90.12 105 TYR A N 1
ATOM 801 C CA . TYR A 1 105 ? 14.732 -14.886 -30.882 1.00 90.12 105 TYR A CA 1
ATOM 802 C C . TYR A 1 105 ? 14.350 -14.165 -32.174 1.00 90.12 105 TYR A C 1
ATOM 804 O O . TYR A 1 105 ? 13.811 -13.059 -32.127 1.00 90.12 105 TYR A O 1
ATOM 812 N N . CYS A 1 106 ? 14.524 -14.833 -33.317 1.00 86.19 106 CYS A N 1
ATOM 813 C CA . CYS A 1 106 ? 14.114 -14.309 -34.616 1.00 86.19 106 CYS A CA 1
ATOM 814 C C . CYS A 1 106 ? 12.605 -14.028 -34.671 1.00 86.19 106 CYS A C 1
ATOM 816 O O . CYS A 1 106 ? 12.193 -12.945 -35.082 1.00 86.19 106 CYS A O 1
ATOM 818 N N . TYR A 1 107 ? 11.776 -14.957 -34.186 1.00 79.75 107 TYR A N 1
ATOM 819 C CA . TYR A 1 107 ? 10.323 -14.789 -34.157 1.00 79.75 107 TYR A CA 1
ATOM 820 C C . TYR A 1 107 ? 9.875 -13.639 -33.244 1.00 79.75 107 TYR A C 1
ATOM 822 O O . TYR A 1 107 ? 8.972 -12.881 -33.591 1.00 79.75 107 TYR A O 1
ATOM 830 N N . ARG A 1 108 ? 10.494 -13.499 -32.065 1.00 82.12 108 ARG A N 1
ATOM 831 C CA . ARG A 1 108 ? 10.094 -12.499 -31.066 1.00 82.12 108 ARG A CA 1
ATOM 832 C C . ARG A 1 108 ? 10.568 -11.090 -31.413 1.00 82.12 108 ARG A C 1
ATOM 834 O O . ARG A 1 108 ? 9.819 -10.149 -31.167 1.00 82.12 108 ARG A O 1
ATOM 841 N N . TYR A 1 109 ? 11.786 -10.955 -31.932 1.00 81.50 109 TYR A N 1
ATOM 842 C CA . TYR A 1 109 ? 12.461 -9.665 -32.109 1.00 81.50 109 TYR A CA 1
ATOM 843 C C . TYR A 1 109 ? 12.681 -9.282 -33.579 1.00 81.50 109 TYR A C 1
ATOM 845 O O . TYR A 1 109 ? 13.261 -8.240 -33.866 1.00 81.50 109 TYR A O 1
ATOM 853 N N . GLY A 1 110 ? 12.220 -10.108 -34.523 1.00 81.19 110 GLY A N 1
ATOM 854 C CA . GLY A 1 110 ? 12.228 -9.803 -35.955 1.00 81.19 110 GLY A CA 1
ATOM 855 C C . GLY A 1 110 ? 13.608 -9.819 -36.621 1.00 81.19 110 GLY A C 1
ATOM 856 O O . GLY A 1 110 ? 13.710 -9.451 -37.789 1.00 81.19 110 GLY A O 1
ATOM 857 N N . ALA A 1 111 ? 14.664 -10.241 -35.915 1.00 87.62 111 ALA A N 1
ATOM 858 C CA . ALA A 1 111 ? 16.022 -10.332 -36.448 1.00 87.62 111 ALA A CA 1
ATOM 859 C C . ALA A 1 111 ? 16.764 -11.575 -35.921 1.00 87.62 111 ALA A C 1
ATOM 861 O O . ALA A 1 111 ? 16.562 -11.969 -34.770 1.00 87.62 111 ALA A O 1
ATOM 862 N N . PRO A 1 112 ? 17.678 -12.177 -36.706 1.00 90.62 112 PRO A N 1
ATOM 863 C CA . PRO A 1 112 ? 18.514 -13.274 -36.224 1.00 90.62 112 PRO A CA 1
ATOM 864 C C . PRO A 1 112 ? 19.417 -12.843 -35.060 1.00 90.62 112 PRO A C 1
ATOM 866 O O . PRO A 1 112 ? 19.989 -11.756 -35.088 1.00 90.62 112 PRO A O 1
ATOM 869 N N . ALA A 1 113 ? 19.666 -13.736 -34.097 1.00 90.50 113 ALA A N 1
ATOM 870 C CA . ALA A 1 113 ? 20.577 -13.485 -32.969 1.00 90.50 113 ALA A CA 1
ATOM 871 C C . ALA A 1 113 ? 21.972 -13.004 -33.410 1.00 90.50 113 ALA A C 1
ATOM 873 O O . ALA A 1 113 ? 22.584 -12.144 -32.781 1.00 90.50 113 ALA A O 1
ATOM 874 N N . ARG A 1 114 ? 22.458 -13.522 -34.545 1.00 90.06 114 ARG A N 1
ATOM 875 C CA . ARG A 1 114 ? 23.714 -13.089 -35.168 1.00 90.06 114 ARG A CA 1
ATOM 876 C C . ARG A 1 114 ? 23.728 -11.589 -35.470 1.00 90.06 114 ARG A C 1
ATOM 878 O O . ARG A 1 114 ? 24.746 -10.945 -35.255 1.00 90.06 114 ARG A O 1
ATOM 885 N N . ARG A 1 115 ? 22.602 -11.033 -35.922 1.00 88.56 115 ARG A N 1
ATOM 886 C CA . ARG A 1 115 ? 22.482 -9.604 -36.214 1.00 88.56 115 ARG A CA 1
ATOM 887 C C . ARG A 1 115 ? 22.620 -8.767 -34.943 1.00 88.56 115 ARG A C 1
ATOM 889 O O . ARG A 1 115 ? 23.296 -7.747 -34.967 1.00 88.56 115 ARG A O 1
ATOM 896 N N . ALA A 1 116 ? 22.053 -9.225 -33.827 1.00 88.00 116 ALA A N 1
ATOM 897 C CA . ALA A 1 116 ? 22.220 -8.572 -32.529 1.00 88.00 116 ALA A CA 1
ATOM 898 C C . ALA A 1 116 ? 23.694 -8.544 -32.080 1.00 88.00 116 ALA A C 1
ATOM 900 O O . ALA A 1 116 ? 24.182 -7.511 -31.628 1.00 88.00 116 ALA A O 1
ATOM 901 N N . LEU A 1 117 ? 24.421 -9.653 -32.262 1.00 89.56 117 LEU A N 1
ATOM 902 C CA . LEU A 1 117 ? 25.855 -9.739 -31.954 1.00 89.56 117 LEU A CA 1
ATOM 903 C C . LEU A 1 117 ? 26.690 -8.795 -32.829 1.00 89.56 117 LEU A C 1
ATOM 905 O O . LEU A 1 117 ? 27.558 -8.093 -32.316 1.00 89.56 117 LEU A O 1
ATOM 909 N N . GLU A 1 118 ? 26.392 -8.731 -34.129 1.00 86.81 118 GLU A N 1
ATOM 910 C CA . GLU A 1 118 ? 27.051 -7.814 -35.066 1.00 86.81 118 GLU A CA 1
ATOM 911 C C . GLU A 1 118 ? 26.846 -6.347 -34.673 1.00 86.81 118 GLU A C 1
ATOM 913 O O . GLU A 1 118 ? 27.802 -5.573 -34.697 1.00 86.81 118 GLU A O 1
ATOM 918 N N . LEU A 1 119 ? 25.628 -5.975 -34.265 1.00 82.50 119 LEU A N 1
ATOM 919 C CA . LEU A 1 119 ? 25.314 -4.626 -33.788 1.00 82.50 119 LEU A CA 1
ATOM 920 C C . LEU A 1 119 ? 26.097 -4.266 -32.519 1.00 82.50 119 LEU A C 1
ATOM 922 O O . LEU A 1 119 ? 26.550 -3.134 -32.385 1.00 82.50 119 LEU A O 1
ATOM 926 N N . LEU A 1 120 ? 26.330 -5.236 -31.631 1.00 82.69 120 LEU A N 1
ATOM 927 C CA . LEU A 1 120 ? 27.178 -5.076 -30.444 1.00 82.69 120 LEU A CA 1
ATOM 928 C C . LEU A 1 120 ? 28.687 -5.075 -30.757 1.00 82.69 120 LEU A C 1
ATOM 930 O O . LEU A 1 120 ? 29.502 -4.973 -29.842 1.00 82.69 120 LEU A O 1
ATOM 934 N N . GLY A 1 121 ? 29.084 -5.231 -32.024 1.00 82.94 121 GLY A N 1
ATOM 935 C CA . GLY A 1 121 ? 30.487 -5.362 -32.420 1.00 82.94 121 GLY A CA 1
ATOM 936 C C . GLY A 1 121 ? 31.129 -6.693 -32.006 1.00 82.94 121 GLY A C 1
ATOM 937 O O . GLY A 1 121 ? 32.353 -6.830 -32.049 1.00 82.94 121 GLY A O 1
ATOM 938 N N . LEU A 1 122 ? 30.329 -7.689 -31.614 1.00 83.94 122 LEU A N 1
ATOM 939 C CA . LEU A 1 122 ? 30.804 -8.991 -31.155 1.00 83.94 122 LEU A CA 1
ATOM 940 C C . LEU A 1 122 ? 30.999 -9.941 -32.340 1.00 83.94 122 LEU A C 1
ATOM 942 O O . LEU A 1 122 ? 30.060 -10.297 -33.050 1.00 83.94 122 LEU A O 1
ATOM 946 N N . ARG A 1 123 ? 32.238 -10.399 -32.536 1.00 86.69 123 ARG A N 1
ATOM 947 C CA . ARG A 1 123 ? 32.603 -11.380 -33.571 1.00 86.69 123 ARG A CA 1
ATOM 948 C C . ARG A 1 123 ? 32.633 -12.797 -33.003 1.00 86.69 123 ARG A C 1
ATOM 950 O O . ARG A 1 123 ? 33.671 -13.450 -33.022 1.00 86.69 123 ARG A O 1
ATOM 957 N N . CYS A 1 124 ? 31.507 -13.251 -32.467 1.00 89.06 124 CYS A N 1
ATOM 958 C CA . CYS A 1 124 ? 31.357 -14.602 -31.935 1.00 89.06 124 CYS A CA 1
ATOM 959 C C . CYS A 1 124 ? 30.058 -15.252 -32.423 1.00 89.06 124 C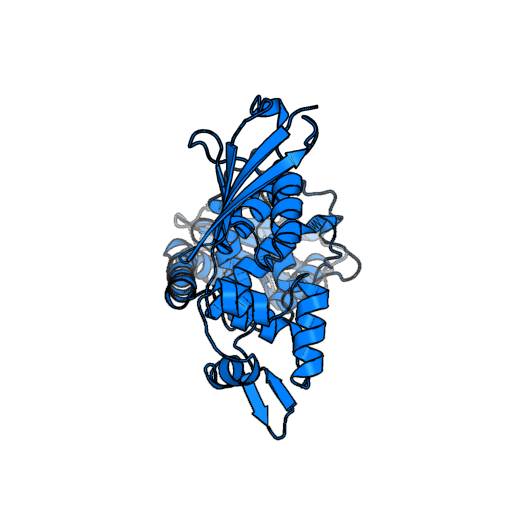YS A C 1
ATOM 961 O O . CYS A 1 124 ? 29.136 -14.593 -32.904 1.00 89.06 124 CYS A O 1
ATOM 963 N N . THR A 1 125 ? 29.995 -16.574 -32.331 1.00 93.12 125 THR A N 1
ATOM 964 C CA . THR A 1 125 ? 28.772 -17.346 -32.556 1.00 93.12 125 THR A CA 1
ATOM 965 C C . THR A 1 125 ? 27.824 -17.219 -31.362 1.00 93.12 125 THR A C 1
ATOM 967 O O . THR A 1 125 ? 28.250 -16.929 -30.245 1.00 93.12 125 THR A O 1
ATOM 970 N N . LEU A 1 126 ? 26.533 -17.522 -31.556 1.00 92.50 126 LEU A N 1
ATOM 971 C CA . LEU A 1 126 ? 25.569 -17.559 -30.446 1.00 92.50 126 LEU A CA 1
ATOM 972 C C . LEU A 1 126 ? 26.021 -18.522 -29.336 1.00 92.50 126 LEU A C 1
ATOM 974 O O . LEU A 1 126 ? 25.888 -18.215 -28.158 1.00 92.50 126 LEU A O 1
ATOM 978 N N . LYS A 1 127 ? 26.617 -19.663 -29.701 1.00 92.56 127 LYS A N 1
ATOM 979 C CA . LYS A 1 127 ? 27.143 -20.636 -28.735 1.00 92.56 127 LYS A CA 1
ATOM 980 C C . LYS A 1 127 ? 28.246 -20.033 -27.864 1.00 92.56 127 LYS A C 1
ATOM 982 O O . LYS A 1 127 ? 28.211 -20.182 -26.647 1.00 92.56 127 LYS A O 1
ATOM 987 N N . GLU A 1 128 ? 29.215 -19.368 -28.486 1.00 92.69 128 GLU A N 1
ATOM 988 C CA . GLU A 1 128 ? 30.326 -18.711 -27.788 1.00 92.69 128 GLU A CA 1
ATOM 989 C C . GLU A 1 128 ? 29.832 -17.546 -26.929 1.00 92.69 128 GLU A C 1
ATOM 991 O O . GLU A 1 128 ? 30.280 -17.390 -25.797 1.00 92.69 128 GLU A O 1
ATOM 996 N N . PHE A 1 129 ? 28.864 -16.771 -27.427 1.00 94.44 129 PHE A N 1
ATOM 997 C CA . PHE A 1 129 ? 28.231 -15.696 -26.671 1.00 94.44 129 PHE A CA 1
ATOM 998 C C . PHE A 1 129 ? 27.590 -16.210 -25.378 1.00 94.44 129 PHE A C 1
ATOM 1000 O O . PHE A 1 129 ? 27.919 -15.714 -24.301 1.00 94.44 129 PHE A O 1
ATOM 1007 N N . LEU A 1 130 ? 26.737 -17.235 -25.466 1.00 93.00 130 LEU A N 1
ATOM 1008 C CA . LEU A 1 130 ? 26.066 -17.816 -24.299 1.00 93.00 130 LEU A CA 1
ATOM 1009 C C . LEU A 1 130 ? 27.073 -18.435 -23.319 1.00 93.00 130 LEU A C 1
ATOM 1011 O O . LEU A 1 130 ? 26.934 -18.279 -22.109 1.00 93.00 130 LEU A O 1
ATOM 1015 N N . ALA A 1 131 ? 28.123 -19.087 -23.831 1.00 90.06 131 ALA A N 1
ATOM 1016 C CA . ALA A 1 131 ? 29.205 -19.623 -23.005 1.00 90.06 131 ALA A CA 1
ATOM 1017 C C . ALA A 1 131 ? 30.031 -18.522 -22.310 1.00 90.06 131 ALA A C 1
ATOM 1019 O O . ALA A 1 131 ? 30.572 -18.753 -21.232 1.00 90.06 131 ALA A O 1
ATOM 1020 N N . SER A 1 132 ? 30.105 -17.322 -22.896 1.00 89.25 132 SER A N 1
ATOM 1021 C CA . SER A 1 132 ? 30.783 -16.151 -22.319 1.00 89.25 132 SER A CA 1
ATOM 1022 C C . SER A 1 132 ? 29.969 -15.414 -21.244 1.00 89.25 132 SER A C 1
ATOM 1024 O O . SER A 1 132 ? 30.405 -14.359 -20.776 1.00 89.25 132 SER A O 1
ATOM 1026 N N . ALA A 1 133 ? 28.781 -15.923 -20.906 1.00 88.44 133 ALA A N 1
ATOM 1027 C CA . ALA A 1 133 ? 27.859 -15.361 -19.920 1.00 88.44 133 ALA A CA 1
ATOM 1028 C C . ALA A 1 133 ? 27.319 -16.458 -18.964 1.00 88.44 133 ALA A C 1
ATOM 1030 O O . ALA A 1 133 ? 26.101 -16.671 -18.879 1.00 88.44 133 ALA A O 1
ATOM 1031 N N . PRO A 1 134 ? 28.203 -17.206 -18.263 1.00 84.44 134 PRO A N 1
ATOM 1032 C CA . PRO A 1 134 ? 27.830 -18.316 -17.369 1.00 84.44 134 PRO A CA 1
ATOM 1033 C C . PRO A 1 134 ? 27.002 -17.895 -16.137 1.00 84.44 134 PRO A C 1
ATOM 1035 O O . PRO A 1 134 ? 26.502 -18.740 -15.383 1.00 84.44 134 PRO A O 1
ATOM 1038 N N . GLU A 1 135 ? 26.886 -16.593 -15.897 1.00 77.56 135 GLU A N 1
ATOM 1039 C CA . GLU A 1 135 ? 26.004 -15.974 -14.915 1.00 77.56 135 GLU A CA 1
ATOM 1040 C C . GLU A 1 135 ? 24.532 -15.933 -15.369 1.00 77.56 135 GLU A C 1
ATOM 1042 O O . GLU A 1 135 ? 23.649 -15.989 -14.518 1.00 77.56 135 GLU A O 1
ATOM 1047 N N . TYR A 1 136 ? 24.262 -15.950 -16.681 1.00 79.00 136 TYR A N 1
ATOM 1048 C CA . TYR A 1 136 ? 22.907 -15.988 -17.255 1.00 79.00 136 TYR A CA 1
ATOM 1049 C C . TYR A 1 136 ? 22.501 -17.400 -17.699 1.00 79.00 136 TYR A C 1
ATOM 1051 O O . TYR A 1 136 ? 21.364 -17.836 -17.507 1.00 79.00 136 TYR A O 1
ATOM 1059 N N . PHE A 1 137 ? 23.435 -18.151 -18.285 1.00 88.50 137 PHE A N 1
ATOM 1060 C CA . PHE A 1 137 ? 23.113 -19.395 -18.980 1.00 88.50 137 PHE A CA 1
ATOM 1061 C C . PHE A 1 137 ? 23.817 -20.596 -18.366 1.00 88.50 137 PHE A C 1
ATOM 1063 O O . PHE A 1 137 ? 24.995 -20.552 -18.012 1.00 88.50 137 PHE A O 1
ATOM 1070 N N . HIS A 1 138 ? 23.092 -21.708 -18.293 1.00 87.81 138 HIS A N 1
ATOM 1071 C CA . HIS A 1 138 ? 23.649 -23.011 -17.976 1.00 87.81 138 HIS A CA 1
ATOM 1072 C C . HIS A 1 138 ? 23.466 -23.929 -19.185 1.00 87.81 138 HIS A C 1
ATOM 1074 O O . HIS A 1 138 ? 22.338 -24.184 -19.613 1.00 87.81 138 HIS A O 1
ATOM 1080 N N . ILE A 1 139 ? 24.583 -24.386 -19.756 1.00 87.19 139 ILE A N 1
ATOM 1081 C CA . ILE A 1 139 ? 24.611 -25.183 -20.985 1.00 87.19 139 ILE A CA 1
ATOM 1082 C C . ILE A 1 139 ? 25.065 -26.599 -20.630 1.00 87.19 139 ILE A C 1
ATOM 1084 O O . ILE A 1 139 ? 26.233 -26.813 -20.311 1.00 87.19 139 ILE A O 1
ATOM 1088 N N . VAL A 1 140 ? 24.155 -27.571 -20.708 1.00 81.44 140 VAL A N 1
ATOM 1089 C CA . VAL A 1 140 ? 24.445 -28.992 -20.449 1.00 81.44 140 VAL A CA 1
ATOM 1090 C C . VAL A 1 140 ? 23.983 -29.819 -21.633 1.00 81.44 140 VAL A C 1
ATOM 1092 O O . VAL A 1 140 ? 22.819 -29.765 -22.016 1.00 81.44 140 VAL A O 1
ATOM 1095 N N . SER A 1 141 ? 24.894 -30.595 -22.225 1.00 76.31 141 SER A N 1
ATOM 1096 C CA . SER A 1 141 ? 24.584 -31.538 -23.312 1.00 76.31 141 SER A CA 1
ATOM 1097 C C . SER A 1 141 ? 23.812 -30.921 -24.492 1.00 76.31 141 SER A C 1
ATOM 1099 O O . SER A 1 141 ? 22.945 -31.560 -25.077 1.00 76.31 141 SER A O 1
ATOM 1101 N N . GLY A 1 142 ? 24.104 -29.661 -24.839 1.00 74.94 142 GLY A N 1
ATOM 1102 C CA . GLY A 1 142 ? 23.434 -28.945 -25.936 1.00 74.94 142 GLY A CA 1
ATOM 1103 C C . GLY A 1 142 ? 22.070 -28.340 -25.579 1.00 74.94 142 GLY A C 1
ATOM 1104 O O . GLY A 1 142 ? 21.493 -27.637 -26.406 1.00 74.94 142 GLY A O 1
ATOM 1105 N N . CYS A 1 143 ? 21.594 -28.555 -24.352 1.00 84.69 143 CYS A N 1
ATOM 1106 C CA . CYS A 1 143 ? 20.433 -27.897 -23.777 1.00 84.69 143 CYS A CA 1
ATOM 1107 C C . CYS A 1 143 ? 20.875 -26.628 -23.039 1.00 84.69 143 CYS A C 1
ATOM 1109 O O . CYS A 1 143 ? 21.734 -26.667 -22.154 1.00 84.69 143 CYS A O 1
ATOM 1111 N N . ILE A 1 144 ? 20.298 -25.499 -23.429 1.00 90.75 144 ILE A N 1
ATOM 1112 C CA . ILE A 1 144 ? 20.500 -24.194 -22.816 1.00 90.75 144 ILE A CA 1
ATOM 1113 C C . ILE A 1 144 ? 19.332 -23.982 -21.874 1.00 90.75 144 ILE A C 1
ATOM 1115 O O . ILE A 1 144 ? 18.188 -23.842 -22.293 1.00 90.75 144 ILE A O 1
ATOM 1119 N N . THR A 1 145 ? 19.632 -23.956 -20.591 1.00 86.88 145 THR A N 1
ATOM 1120 C CA . THR A 1 145 ? 18.691 -23.533 -19.562 1.00 86.88 145 THR A CA 1
ATOM 1121 C C . THR A 1 145 ? 19.081 -22.145 -19.100 1.00 86.88 145 THR A C 1
ATOM 1123 O O . THR A 1 145 ? 20.269 -21.810 -19.034 1.00 86.88 145 THR A O 1
ATOM 1126 N N . SER A 1 146 ? 18.085 -21.340 -18.744 1.00 79.62 146 SER A N 1
ATOM 1127 C CA . SER A 1 146 ? 18.361 -20.206 -17.878 1.00 79.62 146 SER A CA 1
ATOM 1128 C C . SER A 1 146 ? 18.943 -20.812 -16.608 1.00 79.62 146 SER A C 1
ATOM 1130 O O . SER A 1 146 ? 18.289 -21.640 -15.968 1.00 79.62 146 SER A O 1
ATOM 1132 N N . LYS A 1 147 ? 20.160 -20.419 -16.222 1.00 70.31 147 LYS A N 1
ATOM 1133 C CA . LYS A 1 147 ? 20.505 -20.537 -14.802 1.00 70.31 147 LYS A CA 1
ATOM 1134 C C . LYS A 1 147 ? 19.406 -19.763 -14.085 1.00 70.31 147 LYS A C 1
ATOM 1136 O O . LYS A 1 147 ? 18.993 -18.757 -14.661 1.00 70.31 147 LYS A O 1
ATOM 1141 N N . ALA A 1 148 ? 18.861 -20.263 -12.968 1.00 48.97 148 ALA A N 1
ATOM 1142 C CA . ALA A 1 148 ? 17.827 -19.544 -12.222 1.00 48.97 148 ALA A CA 1
ATOM 1143 C C . ALA A 1 148 ? 18.300 -18.102 -12.086 1.00 48.97 148 ALA A C 1
ATOM 1145 O O . ALA A 1 148 ? 19.244 -17.804 -11.353 1.00 48.97 148 ALA A O 1
ATOM 1146 N N . LEU A 1 149 ? 17.746 -17.262 -12.949 1.00 38.75 149 LEU A N 1
ATOM 1147 C CA . LEU A 1 149 ? 18.175 -15.899 -13.060 1.00 38.75 149 LEU A CA 1
ATOM 1148 C C . LEU A 1 149 ? 17.495 -15.250 -11.865 1.00 38.75 149 LEU A C 1
ATOM 1150 O O . LEU A 1 149 ? 16.333 -15.581 -11.586 1.00 38.75 149 LEU A O 1
ATOM 1154 N N . PRO A 1 150 ? 18.164 -14.334 -11.151 1.00 37.25 150 PRO A N 1
ATOM 1155 C CA . PRO A 1 150 ? 17.396 -13.380 -10.378 1.00 37.25 150 PRO A CA 1
ATOM 1156 C C . PRO A 1 150 ? 16.325 -12.832 -11.341 1.00 37.25 150 PRO A C 1
ATOM 1158 O O . PRO A 1 150 ? 16.664 -12.517 -12.488 1.00 37.25 150 PRO A O 1
ATOM 1161 N N . PRO A 1 151 ? 15.039 -12.882 -10.957 1.00 32.84 151 PRO A N 1
ATOM 1162 C CA . PRO A 1 151 ? 13.915 -12.738 -11.876 1.00 32.84 151 PRO A CA 1
ATOM 1163 C C . PRO A 1 151 ? 14.117 -11.532 -12.796 1.00 32.84 151 PRO A C 1
ATOM 1165 O O . PRO A 1 151 ? 14.511 -10.463 -12.333 1.00 32.84 151 PRO A O 1
ATOM 1168 N N . ALA A 1 152 ? 13.910 -11.740 -14.103 1.00 31.48 152 ALA A N 1
ATOM 1169 C CA . ALA A 1 152 ? 14.182 -10.765 -15.157 1.00 31.48 152 ALA A CA 1
ATOM 1170 C C . ALA A 1 152 ? 13.632 -9.379 -14.781 1.00 31.48 152 ALA A C 1
ATOM 1172 O O . ALA A 1 152 ? 12.422 -9.185 -14.672 1.00 31.48 152 ALA A O 1
ATOM 1173 N N . GLY A 1 153 ? 14.564 -8.454 -14.545 1.00 37.00 153 GLY A N 1
ATOM 1174 C CA . GLY A 1 153 ? 14.312 -7.172 -13.892 1.00 37.00 153 GLY A CA 1
ATOM 1175 C C . GLY A 1 153 ? 15.402 -6.751 -12.902 1.00 37.00 153 GLY A C 1
ATOM 1176 O O . GLY A 1 153 ? 15.106 -6.015 -11.970 1.00 37.00 153 GLY A O 1
ATOM 1177 N N . GLN A 1 154 ? 16.653 -7.186 -13.083 1.00 38.12 154 GLN A N 1
ATOM 1178 C CA . GLN A 1 154 ? 17.800 -6.454 -12.551 1.00 38.12 154 GLN A CA 1
ATOM 1179 C C . GLN A 1 154 ? 18.426 -5.653 -13.697 1.00 38.12 154 GLN A C 1
ATOM 1181 O O . GLN A 1 154 ? 19.432 -6.041 -14.280 1.00 38.12 154 GLN A O 1
ATOM 1186 N N . LEU A 1 155 ? 17.870 -4.458 -13.941 1.00 38.91 155 LEU A N 1
ATOM 1187 C CA . LEU A 1 155 ? 18.745 -3.282 -14.026 1.00 38.91 155 LEU A CA 1
ATOM 1188 C C . LEU A 1 155 ? 19.754 -3.400 -12.874 1.00 38.91 155 LEU A C 1
ATOM 1190 O O . LEU A 1 155 ? 19.417 -3.965 -11.834 1.00 38.91 155 LEU A O 1
ATOM 1194 N N . VAL A 1 156 ? 20.978 -2.899 -13.004 1.00 39.75 156 VAL A N 1
ATOM 1195 C CA . VAL A 1 156 ? 21.874 -2.796 -11.844 1.00 39.75 156 VAL A CA 1
ATOM 1196 C C . VAL A 1 156 ? 21.225 -1.833 -10.835 1.00 39.75 156 VAL A C 1
ATOM 1198 O O . VAL A 1 156 ? 21.493 -0.641 -10.804 1.00 39.75 156 VAL A O 1
ATOM 1201 N N . THR A 1 157 ? 20.317 -2.364 -10.018 1.00 44.66 157 THR A N 1
ATOM 1202 C CA . THR A 1 157 ? 19.574 -1.717 -8.945 1.00 44.66 157 THR A CA 1
ATOM 1203 C C . THR A 1 157 ? 20.177 -2.120 -7.618 1.00 44.66 157 THR A C 1
ATOM 1205 O O . THR A 1 157 ? 19.601 -1.787 -6.600 1.00 44.66 157 THR A O 1
ATOM 1208 N N . GLY A 1 158 ? 21.335 -2.791 -7.560 1.00 49.91 158 GLY A N 1
ATOM 1209 C CA . GLY A 1 158 ? 22.024 -3.003 -6.282 1.00 49.91 158 GLY A CA 1
ATOM 1210 C C . GLY A 1 158 ? 22.062 -1.703 -5.468 1.00 49.91 158 GLY A C 1
ATOM 1211 O O . GLY A 1 158 ? 21.740 -1.706 -4.288 1.00 49.91 158 GLY A O 1
ATOM 1212 N N . ASP A 1 159 ? 22.283 -0.577 -6.147 1.00 65.50 159 ASP A N 1
ATOM 1213 C CA . ASP A 1 159 ? 22.095 0.763 -5.598 1.00 65.50 159 ASP A CA 1
ATOM 1214 C C . ASP A 1 159 ? 20.608 1.157 -5.411 1.00 65.50 159 ASP A C 1
ATOM 1216 O O . ASP A 1 159 ? 20.222 1.545 -4.317 1.00 65.50 159 ASP A O 1
ATOM 1220 N N . LEU A 1 160 ? 19.726 1.022 -6.413 1.00 75.62 160 LEU A N 1
ATOM 1221 C CA . LEU A 1 160 ? 18.312 1.438 -6.304 1.00 75.62 160 LEU A CA 1
ATOM 1222 C C . LEU A 1 160 ? 17.459 0.622 -5.306 1.00 75.62 160 LEU A C 1
ATOM 1224 O O . LEU A 1 160 ? 16.725 1.210 -4.522 1.00 75.62 160 LEU A O 1
ATOM 1228 N N . ASN A 1 161 ? 17.558 -0.705 -5.293 1.00 83.12 161 ASN A N 1
ATOM 1229 C CA . ASN A 1 161 ? 16.971 -1.591 -4.291 1.00 83.12 161 ASN A CA 1
ATOM 1230 C C . ASN A 1 161 ? 17.477 -1.229 -2.889 1.00 83.12 161 ASN A C 1
ATOM 1232 O O . ASN A 1 161 ? 16.670 -1.087 -1.977 1.00 83.12 161 ASN A O 1
ATOM 1236 N N . GLN A 1 162 ? 18.783 -0.986 -2.712 1.00 80.56 162 GLN A N 1
ATOM 1237 C CA . GLN A 1 162 ? 19.310 -0.505 -1.429 1.00 80.56 162 GLN A CA 1
ATOM 1238 C C . GLN A 1 162 ? 18.769 0.882 -1.072 1.00 80.56 162 GLN A C 1
ATOM 1240 O O . GLN A 1 162 ? 18.355 1.091 0.063 1.00 80.56 162 GLN A O 1
ATOM 1245 N N . ARG A 1 163 ? 18.675 1.814 -2.026 1.00 83.50 163 ARG A N 1
ATOM 1246 C CA . ARG A 1 163 ? 18.044 3.129 -1.822 1.00 83.50 163 ARG A CA 1
ATOM 1247 C C . ARG A 1 163 ? 16.572 3.008 -1.450 1.00 83.50 163 ARG A C 1
ATOM 1249 O O . ARG A 1 163 ? 16.107 3.778 -0.621 1.00 83.50 163 ARG A O 1
ATOM 1256 N N . TYR A 1 164 ? 15.839 2.062 -2.028 1.00 90.38 164 TYR A N 1
ATOM 1257 C CA . TYR A 1 164 ? 14.448 1.786 -1.679 1.00 90.38 164 TYR A CA 1
ATOM 1258 C C . TYR A 1 164 ? 14.320 1.168 -0.294 1.00 90.38 164 TYR A C 1
ATOM 1260 O O . TYR A 1 164 ? 13.462 1.598 0.464 1.00 90.38 164 TYR A O 1
ATOM 1268 N N . LEU A 1 165 ? 15.201 0.245 0.088 1.00 90.75 165 LEU A N 1
ATOM 1269 C CA . LEU A 1 165 ? 15.239 -0.280 1.452 1.00 90.75 165 LEU A CA 1
ATOM 1270 C C . LEU A 1 165 ? 15.604 0.816 2.469 1.00 90.75 165 LEU A C 1
ATOM 1272 O O . LEU A 1 165 ? 14.944 0.943 3.491 1.00 90.75 165 LEU A O 1
ATOM 1276 N N . GLN A 1 166 ? 16.584 1.671 2.167 1.00 89.00 166 GLN A N 1
ATOM 1277 C CA . GLN A 1 166 ? 16.936 2.824 3.007 1.00 89.00 166 GLN A CA 1
ATOM 1278 C C . GLN A 1 166 ? 15.794 3.845 3.096 1.00 89.00 166 GLN A C 1
ATOM 1280 O O . GLN A 1 166 ? 15.518 4.387 4.167 1.00 89.00 166 GLN A O 1
ATOM 1285 N N . LEU A 1 167 ? 15.123 4.117 1.972 1.00 91.38 167 LEU A N 1
ATOM 1286 C CA . LEU A 1 167 ? 13.948 4.977 1.924 1.00 91.38 167 LEU A CA 1
ATOM 1287 C C . LEU A 1 167 ? 12.827 4.393 2.781 1.00 91.38 167 LEU A C 1
ATOM 1289 O O . LEU A 1 167 ? 12.248 5.137 3.565 1.00 91.38 167 LEU A O 1
ATOM 1293 N N . ASP A 1 168 ? 12.558 3.094 2.655 1.00 95.62 168 ASP A N 1
ATOM 1294 C CA . ASP A 1 168 ? 11.571 2.368 3.450 1.00 95.62 168 ASP A CA 1
ATOM 1295 C C . ASP A 1 168 ? 11.850 2.503 4.947 1.00 95.62 168 ASP A C 1
ATOM 1297 O O . ASP A 1 168 ? 10.977 2.956 5.683 1.00 95.62 168 ASP A O 1
ATOM 1301 N N . THR A 1 169 ? 13.081 2.221 5.385 1.00 92.00 169 THR A N 1
ATOM 1302 C CA . THR A 1 169 ? 13.499 2.427 6.777 1.00 92.00 169 THR A CA 1
ATOM 1303 C C . THR A 1 169 ? 13.224 3.862 7.219 1.00 92.00 169 THR A C 1
ATOM 1305 O O . THR A 1 169 ? 12.603 4.086 8.255 1.00 92.00 169 THR A O 1
ATOM 1308 N N . ARG A 1 170 ? 13.613 4.858 6.413 1.00 91.44 170 ARG A N 1
ATOM 1309 C CA . ARG A 1 170 ? 13.424 6.272 6.759 1.00 91.44 170 ARG A CA 1
ATOM 1310 C C . ARG A 1 170 ? 11.949 6.653 6.909 1.00 91.44 170 ARG A C 1
ATOM 1312 O O . ARG A 1 170 ? 11.614 7.349 7.862 1.00 91.44 170 ARG A O 1
ATOM 1319 N N . ILE A 1 171 ? 11.083 6.225 5.989 1.00 92.56 171 ILE A N 1
ATOM 1320 C CA . ILE A 1 171 ? 9.660 6.605 6.003 1.00 92.56 171 ILE A CA 1
ATOM 1321 C C . ILE A 1 171 ? 8.836 5.777 6.993 1.00 92.56 171 ILE A C 1
ATOM 1323 O O . ILE A 1 171 ? 7.816 6.266 7.465 1.00 92.56 171 ILE A O 1
ATOM 1327 N N . ALA A 1 172 ? 9.245 4.543 7.301 1.00 92.19 172 ALA A N 1
ATOM 1328 C CA . ALA A 1 172 ? 8.523 3.644 8.202 1.00 92.19 172 ALA A CA 1
ATOM 1329 C C . ALA A 1 172 ? 8.959 3.804 9.666 1.00 92.19 172 ALA A C 1
ATOM 1331 O O . ALA A 1 172 ? 8.143 3.662 10.571 1.00 92.19 172 ALA A O 1
ATOM 1332 N N . GLU A 1 173 ? 10.229 4.131 9.920 1.00 92.12 173 GLU A N 1
ATOM 1333 C CA . GLU A 1 173 ? 10.780 4.266 11.276 1.00 92.12 173 GLU A CA 1
ATOM 1334 C C . GLU A 1 173 ? 10.882 5.722 11.753 1.00 92.12 173 GLU A C 1
ATOM 1336 O O . GLU A 1 173 ? 11.520 6.011 12.777 1.00 92.12 173 GLU A O 1
ATOM 1341 N N . CYS A 1 174 ? 10.252 6.653 11.034 1.00 88.62 174 CYS A N 1
ATOM 1342 C CA . CYS A 1 174 ? 10.189 8.053 11.431 1.00 88.62 174 CYS A CA 1
ATOM 1343 C C . CYS A 1 174 ? 9.397 8.233 12.737 1.00 88.62 174 CYS A C 1
ATOM 1345 O O . CYS A 1 174 ? 8.566 7.403 13.121 1.00 88.62 174 CYS A O 1
ATOM 1347 N N . LYS A 1 175 ? 9.633 9.365 13.407 1.00 90.06 175 LYS A N 1
ATOM 1348 C CA . LYS A 1 175 ? 9.008 9.687 14.693 1.00 90.06 175 LYS A CA 1
ATOM 1349 C C . LYS A 1 175 ? 7.476 9.622 14.645 1.00 90.06 175 LYS A C 1
ATOM 1351 O O . LYS A 1 175 ? 6.889 9.011 15.524 1.00 90.06 175 LYS A O 1
ATOM 1356 N N . SER A 1 176 ? 6.837 10.176 13.614 1.00 90.62 176 SER A N 1
ATOM 1357 C CA . SER A 1 176 ? 5.367 10.221 13.525 1.00 90.62 176 SER A CA 1
ATOM 1358 C C . SER A 1 176 ? 4.718 8.831 13.480 1.00 90.62 176 SER A C 1
ATOM 1360 O O . SER A 1 176 ? 3.688 8.619 14.112 1.00 90.62 176 SER A O 1
ATOM 1362 N N . VAL A 1 177 ? 5.338 7.858 12.803 1.00 92.25 177 VAL A N 1
ATOM 1363 C CA . VAL A 1 177 ? 4.857 6.463 12.784 1.00 92.25 177 VAL A CA 1
ATOM 1364 C C . VAL A 1 177 ? 5.022 5.803 14.157 1.00 92.25 177 VAL A C 1
ATOM 1366 O O . VAL A 1 177 ? 4.106 5.127 14.627 1.00 92.25 177 VAL A O 1
ATOM 1369 N N . LYS A 1 178 ? 6.160 6.030 14.826 1.00 93.19 178 LYS A N 1
ATOM 1370 C CA . LYS A 1 178 ? 6.412 5.523 16.187 1.00 93.19 178 LYS A CA 1
ATOM 1371 C C . LYS A 1 178 ? 5.431 6.117 17.198 1.00 93.19 178 LYS A C 1
ATOM 1373 O O . LYS A 1 178 ? 4.857 5.370 17.985 1.00 93.19 178 LYS A O 1
ATOM 1378 N N . ASP A 1 179 ? 5.187 7.423 17.121 1.00 93.62 179 ASP A N 1
ATOM 1379 C CA . ASP A 1 179 ? 4.230 8.134 17.970 1.00 93.62 179 ASP A CA 1
ATOM 1380 C C . ASP A 1 179 ? 2.799 7.616 17.734 1.00 93.62 179 ASP A C 1
ATOM 1382 O O . ASP A 1 179 ? 2.070 7.376 18.693 1.00 93.62 179 ASP A O 1
ATOM 1386 N N . ALA A 1 180 ? 2.404 7.352 16.481 1.00 94.31 180 ALA A N 1
ATOM 1387 C CA . ALA A 1 180 ? 1.102 6.760 16.164 1.00 94.31 180 ALA A CA 1
ATOM 1388 C C . ALA A 1 180 ? 0.943 5.326 16.706 1.00 94.31 180 ALA A C 1
ATOM 1390 O O . ALA A 1 180 ? -0.125 4.975 17.209 1.00 94.31 180 ALA A O 1
ATOM 1391 N N . SER A 1 181 ? 2.000 4.507 16.646 1.00 95.69 181 SER A N 1
ATOM 1392 C CA . SER A 1 181 ? 2.009 3.162 17.241 1.00 95.69 181 SER A CA 1
ATOM 1393 C C . SER A 1 181 ? 1.893 3.216 18.763 1.00 95.69 181 SER A C 1
ATOM 1395 O O . SER A 1 181 ? 1.044 2.540 19.341 1.00 95.69 181 SER A O 1
ATOM 1397 N N . ALA A 1 182 ? 2.691 4.067 19.410 1.00 95.75 182 ALA A N 1
ATOM 1398 C CA . ALA A 1 182 ? 2.647 4.253 20.856 1.00 95.75 182 ALA A CA 1
ATOM 1399 C C . ALA A 1 182 ? 1.283 4.788 21.320 1.00 95.75 182 ALA A C 1
ATOM 1401 O O . ALA A 1 182 ? 0.739 4.302 22.310 1.00 95.75 182 ALA A O 1
ATOM 1402 N N . ALA A 1 183 ? 0.694 5.730 20.576 1.00 96.75 183 ALA A N 1
ATOM 1403 C CA . ALA A 1 183 ? -0.641 6.252 20.849 1.00 96.75 183 ALA A CA 1
ATOM 1404 C C . ALA A 1 183 ? -1.713 5.154 20.771 1.00 96.75 183 ALA A C 1
ATOM 1406 O O . ALA A 1 183 ? -2.577 5.082 21.643 1.00 96.75 183 ALA A O 1
ATOM 1407 N N . LEU A 1 184 ? -1.653 4.272 19.765 1.00 97.19 184 LEU A N 1
ATOM 1408 C CA . LEU A 1 184 ? -2.585 3.147 19.630 1.00 97.19 184 LEU A CA 1
ATOM 1409 C C . LEU A 1 184 ? -2.502 2.194 20.827 1.00 97.19 184 LEU A C 1
ATOM 1411 O O . LEU A 1 184 ? -3.528 1.830 21.403 1.00 97.19 184 LEU A O 1
ATOM 1415 N N . GLU A 1 185 ? -1.284 1.816 21.214 1.00 95.94 185 GLU A N 1
ATOM 1416 C CA . GLU A 1 185 ? -1.039 0.955 22.373 1.00 95.94 185 GLU A CA 1
ATOM 1417 C C . GLU A 1 185 ? -1.512 1.606 23.674 1.00 95.94 185 GLU A C 1
ATOM 1419 O O . GLU A 1 185 ? -2.141 0.947 24.502 1.00 95.94 185 GLU A O 1
ATOM 1424 N N . GLN A 1 186 ? -1.243 2.901 23.846 1.00 96.00 186 GLN A N 1
ATOM 1425 C CA . GLN A 1 186 ? -1.663 3.658 25.017 1.00 96.00 186 GLN A CA 1
ATOM 1426 C C . GLN A 1 186 ? -3.191 3.728 25.113 1.00 96.00 186 GLN A C 1
ATOM 1428 O O . GLN A 1 186 ? -3.738 3.400 26.161 1.00 96.00 186 GLN A O 1
ATOM 1433 N N . VAL A 1 187 ? -3.888 4.066 24.022 1.00 97.00 187 VAL A N 1
ATOM 1434 C CA . VAL A 1 187 ? -5.359 4.120 23.989 1.00 97.00 187 VAL A CA 1
ATOM 1435 C C . VAL A 1 187 ? -5.980 2.770 24.325 1.00 97.00 187 VAL A C 1
ATOM 1437 O O . VAL A 1 187 ? -6.887 2.709 25.152 1.00 97.00 187 VAL A O 1
ATOM 1440 N N . VAL A 1 188 ? -5.492 1.678 23.732 1.00 94.69 188 VAL A N 1
ATOM 1441 C CA . VAL A 1 188 ? -6.047 0.345 24.008 1.00 94.69 188 VAL A CA 1
ATOM 1442 C C . VAL A 1 188 ? -5.738 -0.120 25.431 1.00 94.69 188 VAL A C 1
ATOM 1444 O O . VAL A 1 188 ? -6.600 -0.732 26.054 1.00 94.69 188 VAL A O 1
ATOM 1447 N N . ARG A 1 189 ? -4.580 0.231 25.998 1.00 94.50 189 ARG A N 1
ATOM 1448 C CA . ARG A 1 189 ? -4.282 -0.039 27.412 1.00 94.50 189 ARG A CA 1
ATOM 1449 C C . ARG A 1 189 ? -5.226 0.723 28.347 1.00 94.50 189 ARG A C 1
ATOM 1451 O O . ARG A 1 189 ? -5.737 0.147 29.300 1.00 94.50 189 ARG A O 1
ATOM 1458 N N . SER A 1 190 ? -5.516 1.989 28.056 1.00 94.88 190 SER A N 1
ATOM 1459 C CA . SER A 1 190 ? -6.453 2.799 28.849 1.00 94.88 190 SER A CA 1
ATOM 1460 C C . SER A 1 190 ? -7.890 2.271 28.794 1.00 94.88 190 SER A C 1
ATOM 1462 O O . SER A 1 190 ? -8.628 2.369 29.774 1.00 94.88 190 SER A O 1
ATOM 1464 N N . VAL A 1 191 ? -8.287 1.650 27.676 1.00 91.88 191 VAL A N 1
ATOM 1465 C CA . VAL A 1 191 ? -9.590 0.979 27.532 1.00 91.88 191 VAL A CA 1
ATOM 1466 C C . VAL A 1 191 ? -9.762 -0.157 28.549 1.00 91.88 191 VAL A C 1
ATOM 1468 O O . VAL A 1 191 ? -10.873 -0.358 29.043 1.00 91.88 191 VAL A O 1
ATOM 1471 N N . GLU A 1 192 ? -8.695 -0.888 28.889 1.00 84.00 192 GLU A N 1
ATOM 1472 C CA . GLU A 1 192 ? -8.749 -1.997 29.857 1.00 84.00 192 GLU A CA 1
ATOM 1473 C C . GLU A 1 192 ? -9.149 -1.529 31.267 1.00 84.00 192 GLU A C 1
ATOM 1475 O O . GLU A 1 192 ? -9.709 -2.306 32.036 1.00 84.00 192 GLU A O 1
ATOM 1480 N N . GLY A 1 193 ? -8.923 -0.251 31.593 1.00 81.12 193 GLY A N 1
ATOM 1481 C CA . GLY A 1 193 ? -9.342 0.371 32.852 1.00 81.12 193 GLY A CA 1
ATOM 1482 C C . GLY A 1 193 ? -10.790 0.876 32.870 1.00 81.12 193 GLY A C 1
ATOM 1483 O O . GLY A 1 193 ? -11.228 1.451 33.868 1.00 81.12 193 GLY A O 1
ATOM 1484 N N . THR A 1 194 ? -11.541 0.708 31.778 1.00 89.19 194 THR A N 1
ATOM 1485 C CA . THR A 1 194 ? -12.927 1.187 31.671 1.00 89.19 194 THR A CA 1
ATOM 1486 C C . THR A 1 194 ? -13.937 0.165 32.195 1.00 89.19 194 THR A C 1
ATOM 1488 O O . THR A 1 194 ? -13.654 -1.021 32.334 1.00 89.19 194 THR A O 1
ATOM 1491 N N . SER A 1 195 ? -15.172 0.607 32.448 1.00 87.62 195 SER A N 1
ATOM 1492 C CA . SER A 1 195 ? -16.289 -0.281 32.803 1.00 87.62 195 SER A CA 1
ATOM 1493 C C . SER A 1 195 ? -16.823 -1.108 31.625 1.00 87.62 195 SER A C 1
ATOM 1495 O O . SER A 1 195 ? -17.747 -1.903 31.804 1.00 87.62 195 SER A O 1
ATOM 1497 N N . LEU A 1 196 ? -16.295 -0.918 30.411 1.00 90.38 196 LEU A N 1
ATOM 1498 C CA . LEU A 1 196 ? -16.710 -1.681 29.240 1.00 90.38 196 LEU A CA 1
ATOM 1499 C C . LEU A 1 196 ? -16.114 -3.086 29.293 1.00 90.38 196 LEU A C 1
ATOM 1501 O O . LEU A 1 196 ? -14.906 -3.271 29.412 1.00 90.38 196 LEU A O 1
ATOM 1505 N N . THR A 1 197 ? -16.957 -4.106 29.133 1.00 92.88 197 THR A N 1
ATOM 1506 C CA . THR A 1 197 ? -16.485 -5.492 29.062 1.00 92.88 197 THR A CA 1
ATOM 1507 C C . THR A 1 197 ? -15.960 -5.803 27.661 1.00 92.88 197 THR A C 1
ATOM 1509 O O . THR A 1 197 ? -16.662 -6.376 26.825 1.00 92.88 197 THR A O 1
ATOM 1512 N N . VAL A 1 198 ? -14.713 -5.423 27.390 1.00 93.94 198 VAL A N 1
ATOM 1513 C CA . VAL A 1 198 ? -14.040 -5.730 26.123 1.00 93.94 198 VAL A CA 1
ATOM 1514 C C . VAL A 1 198 ? -13.594 -7.193 26.116 1.00 93.94 198 VAL A C 1
ATOM 1516 O O . VAL A 1 198 ? -12.925 -7.678 27.023 1.00 93.94 198 VAL A O 1
ATOM 1519 N N . GLY A 1 199 ? -14.006 -7.938 25.094 1.00 91.50 199 GLY A N 1
ATOM 1520 C CA . GLY A 1 199 ? -13.605 -9.325 24.889 1.00 91.50 199 GLY A CA 1
ATOM 1521 C C . GLY A 1 199 ? -12.345 -9.485 24.051 1.00 91.50 199 GLY A C 1
ATOM 1522 O O . GLY A 1 199 ? -11.554 -10.381 24.328 1.00 91.50 199 GLY A O 1
ATOM 1523 N N . ARG A 1 200 ? -12.177 -8.646 23.025 1.00 92.81 200 ARG A N 1
ATOM 1524 C CA . ARG A 1 200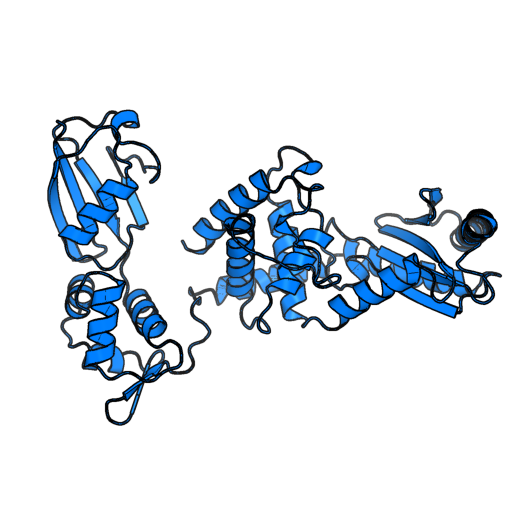 ? -11.018 -8.647 22.124 1.00 92.81 200 ARG A CA 1
ATOM 1525 C C . ARG A 1 200 ? -10.876 -7.276 21.470 1.00 92.81 200 ARG A C 1
ATOM 1527 O O . ARG A 1 200 ? -11.887 -6.659 21.152 1.00 92.81 200 ARG A O 1
ATOM 1534 N N . ALA A 1 201 ? -9.648 -6.844 21.210 1.00 95.12 201 ALA A N 1
ATOM 1535 C CA . ALA A 1 201 ? -9.358 -5.720 20.325 1.00 95.12 201 ALA A CA 1
ATOM 1536 C C . ALA A 1 201 ? -8.827 -6.242 18.981 1.00 95.12 201 ALA A C 1
ATOM 1538 O O . ALA A 1 201 ? -8.031 -7.180 18.951 1.00 95.12 201 ALA A O 1
ATOM 1539 N N . ILE A 1 202 ? -9.278 -5.655 17.873 1.00 95.50 202 ILE A N 1
ATOM 1540 C CA . ILE A 1 202 ? -8.721 -5.879 16.535 1.00 95.50 202 ILE A CA 1
ATOM 1541 C C . ILE A 1 202 ? -8.025 -4.591 16.115 1.00 95.50 202 ILE A C 1
ATOM 1543 O O . ILE A 1 202 ? -8.669 -3.547 16.003 1.00 95.50 202 ILE A O 1
ATOM 1547 N N . PHE A 1 203 ? -6.723 -4.663 15.865 1.00 95.56 203 PHE A N 1
ATOM 1548 C CA . PHE A 1 203 ? -5.949 -3.519 15.403 1.00 95.56 203 PHE A CA 1
ATOM 1549 C C . PHE A 1 203 ? -6.059 -3.382 13.884 1.00 95.56 203 PHE A C 1
ATOM 1551 O O . PHE A 1 203 ? -5.895 -4.346 13.136 1.00 95.56 203 PHE A O 1
ATOM 1558 N N . LEU A 1 204 ? -6.358 -2.169 13.437 1.00 91.50 204 LEU A N 1
ATOM 1559 C CA . LEU A 1 204 ? -6.530 -1.780 12.048 1.00 91.50 204 LEU A CA 1
ATOM 1560 C C . LEU A 1 204 ? -5.708 -0.519 11.753 1.00 91.50 204 LEU A C 1
ATOM 1562 O O . LEU A 1 204 ? -4.986 0.025 12.587 1.00 91.50 204 LEU A O 1
ATOM 1566 N N . GLY A 1 205 ? -5.847 -0.055 10.521 1.00 91.50 205 GLY A N 1
ATOM 1567 C CA . GLY A 1 205 ? -5.094 1.070 10.000 1.00 91.50 205 GLY A CA 1
ATOM 1568 C C . GLY A 1 205 ? -3.691 0.687 9.542 1.00 91.50 205 GLY A C 1
ATOM 1569 O O . GLY A 1 205 ? -3.245 -0.447 9.738 1.00 91.50 205 GLY A O 1
ATOM 1570 N N . SER A 1 206 ? -3.014 1.597 8.849 1.00 94.31 206 SER A N 1
ATOM 1571 C CA . SER A 1 206 ? -1.680 1.334 8.305 1.00 94.31 206 SER A CA 1
ATOM 1572 C C . SER A 1 206 ? -0.655 1.044 9.399 1.00 94.31 206 SER A C 1
ATOM 1574 O O . SER A 1 206 ? 0.273 0.274 9.157 1.00 94.31 206 SER A O 1
ATOM 1576 N N . VAL A 1 207 ? -0.850 1.563 10.617 1.00 94.62 207 VAL A N 1
ATOM 1577 C CA . VAL A 1 207 ? -0.011 1.221 11.777 1.00 94.62 207 VAL A CA 1
ATOM 1578 C C . VAL A 1 207 ? -0.091 -0.279 12.066 1.00 94.62 207 VAL A C 1
ATOM 1580 O O . VAL A 1 207 ? 0.921 -0.971 11.995 1.00 94.62 207 VAL A O 1
ATOM 1583 N N . ALA A 1 208 ? -1.295 -0.817 12.285 1.00 94.06 208 ALA A N 1
ATOM 1584 C CA . ALA A 1 208 ? -1.481 -2.236 12.593 1.00 94.06 208 ALA A CA 1
ATOM 1585 C C . ALA A 1 208 ? -1.128 -3.162 11.420 1.00 94.06 208 ALA A C 1
ATOM 1587 O O . ALA A 1 208 ? -0.632 -4.271 11.613 1.00 94.06 208 ALA A O 1
ATOM 1588 N N . ARG A 1 209 ? -1.361 -2.713 10.180 1.00 93.94 209 ARG A N 1
ATOM 1589 C CA . ARG A 1 209 ? -0.980 -3.475 8.981 1.00 93.94 209 ARG A CA 1
ATOM 1590 C C . ARG A 1 209 ? 0.536 -3.522 8.777 1.00 93.94 209 ARG A C 1
ATOM 1592 O O . ARG A 1 209 ? 1.021 -4.410 8.069 1.00 93.94 209 ARG A O 1
ATOM 1599 N N . GLY A 1 210 ? 1.285 -2.618 9.412 1.00 94.81 210 GLY A N 1
ATOM 1600 C CA . GLY A 1 210 ? 2.718 -2.441 9.202 1.00 94.81 210 GLY A CA 1
ATOM 1601 C C . GLY A 1 210 ? 3.017 -1.757 7.870 1.00 94.81 210 GLY A C 1
ATOM 1602 O O . GLY A 1 210 ? 4.004 -2.079 7.222 1.00 94.81 210 GLY A O 1
ATOM 1603 N N . THR A 1 211 ? 2.146 -0.862 7.413 1.00 96.31 211 THR A N 1
ATOM 1604 C CA . THR A 1 211 ? 2.247 -0.138 6.135 1.00 96.31 211 THR A CA 1
ATOM 1605 C C . THR A 1 211 ? 2.204 1.381 6.322 1.00 96.31 211 THR A C 1
ATOM 1607 O O . THR A 1 211 ? 2.067 2.126 5.348 1.00 96.31 211 THR A O 1
ATOM 1610 N N . ALA A 1 212 ? 2.286 1.865 7.563 1.00 94.94 212 ALA A N 1
ATOM 1611 C CA . ALA A 1 212 ? 2.351 3.288 7.875 1.00 94.94 212 ALA A CA 1
ATOM 1612 C C . ALA A 1 212 ? 3.633 3.913 7.310 1.00 94.94 212 ALA A C 1
ATOM 1614 O O . ALA A 1 212 ? 4.683 3.269 7.274 1.00 94.94 212 ALA A O 1
ATOM 1615 N N . ILE A 1 213 ? 3.525 5.163 6.859 1.00 93.62 213 ILE A N 1
ATOM 1616 C CA . ILE A 1 213 ? 4.659 5.968 6.396 1.00 93.62 213 ILE A CA 1
ATOM 1617 C C . ILE A 1 213 ? 4.578 7.375 6.988 1.00 93.62 213 ILE A C 1
ATOM 1619 O O . ILE A 1 213 ? 3.519 7.808 7.444 1.00 93.62 213 ILE A O 1
ATOM 1623 N N . GLU A 1 214 ? 5.683 8.109 6.926 1.00 87.00 214 GLU A N 1
ATOM 1624 C CA . GLU A 1 214 ? 5.749 9.517 7.305 1.00 87.00 214 GLU A CA 1
ATOM 1625 C C . GLU A 1 214 ? 4.618 10.347 6.668 1.00 87.00 214 GLU A C 1
ATOM 1627 O O . GLU A 1 214 ? 4.384 10.297 5.458 1.00 87.00 214 GLU A O 1
ATOM 1632 N N . GLY A 1 215 ? 3.890 11.096 7.503 1.00 81.06 215 GLY A N 1
ATOM 1633 C CA . GLY A 1 215 ? 2.754 11.931 7.091 1.00 81.06 215 GLY A CA 1
ATOM 1634 C C . GLY A 1 215 ? 1.450 11.170 6.812 1.00 81.06 215 GLY A C 1
ATOM 1635 O O . GLY A 1 215 ? 0.402 11.796 6.690 1.00 81.06 215 GLY A O 1
ATOM 1636 N N . ASN A 1 216 ? 1.482 9.835 6.758 1.00 81.44 216 ASN A N 1
ATOM 1637 C CA . ASN A 1 216 ? 0.332 8.974 6.479 1.00 81.44 216 ASN A CA 1
ATOM 1638 C C . ASN A 1 216 ? 0.365 7.734 7.393 1.00 81.44 216 ASN A C 1
ATOM 1640 O O . ASN A 1 216 ? 0.594 6.606 6.940 1.00 81.44 216 ASN A O 1
ATOM 1644 N N . ALA A 1 217 ? 0.152 7.965 8.689 1.00 88.75 217 ALA A N 1
ATOM 1645 C CA . ALA A 1 217 ? 0.008 6.924 9.701 1.00 88.75 217 ALA A CA 1
ATOM 1646 C C . ALA A 1 217 ? -1.403 6.983 10.296 1.00 88.75 217 ALA A C 1
ATOM 1648 O O . ALA A 1 217 ? -1.734 7.902 11.042 1.00 88.75 217 ALA A O 1
ATOM 1649 N N . ASP A 1 218 ? -2.234 6.000 9.953 1.00 89.12 218 ASP A N 1
ATOM 1650 C CA . ASP A 1 218 ? -3.566 5.830 10.530 1.00 89.12 218 ASP A CA 1
ATOM 1651 C C . ASP A 1 218 ? -3.560 4.681 11.544 1.00 89.12 218 ASP A C 1
ATOM 1653 O O . ASP A 1 218 ? -3.180 3.546 11.233 1.00 89.12 218 ASP A O 1
ATOM 1657 N N . ALA A 1 219 ? -3.959 4.999 12.774 1.00 95.12 219 ALA A N 1
ATOM 1658 C CA . ALA A 1 219 ? -4.087 4.064 13.880 1.00 95.12 219 ALA A CA 1
ATOM 1659 C C . ALA A 1 219 ? -5.568 3.853 14.196 1.00 95.12 219 ALA A C 1
ATOM 1661 O O . ALA A 1 219 ? -6.290 4.806 14.499 1.00 95.12 219 ALA A O 1
ATOM 1662 N N . LYS A 1 220 ? -6.023 2.600 14.142 1.00 95.81 220 LYS A N 1
ATOM 1663 C CA . LYS A 1 220 ? -7.421 2.257 14.402 1.00 95.81 220 LYS A CA 1
ATOM 1664 C C . LYS A 1 220 ? -7.528 1.002 15.255 1.00 95.81 220 LYS A C 1
ATOM 1666 O O . LYS A 1 220 ? -6.783 0.047 15.055 1.00 95.81 220 LYS A O 1
ATOM 1671 N N . ALA A 1 221 ? -8.491 0.971 16.165 1.00 97.38 221 ALA A N 1
ATOM 1672 C CA . ALA A 1 221 ? -8.850 -0.223 16.921 1.00 97.38 221 ALA A CA 1
ATOM 1673 C C . ALA A 1 221 ? -10.356 -0.483 16.832 1.00 97.38 221 ALA A C 1
ATOM 1675 O O . ALA A 1 221 ? -11.161 0.443 16.904 1.00 97.38 221 ALA A O 1
ATOM 1676 N N . VAL A 1 222 ? -10.741 -1.752 16.708 1.00 97.50 222 VAL A N 1
ATOM 1677 C CA . VAL A 1 222 ? -12.127 -2.200 16.884 1.00 97.50 222 VAL A CA 1
ATOM 1678 C C . VAL A 1 222 ? -12.203 -3.013 18.168 1.00 97.50 222 VAL A C 1
ATOM 1680 O O . VAL A 1 222 ? -11.607 -4.087 18.262 1.00 97.50 222 VAL A O 1
ATOM 1683 N N . LEU A 1 223 ? -12.919 -2.502 19.164 1.00 97.44 223 LEU A N 1
ATOM 1684 C CA . LEU A 1 223 ? -13.120 -3.173 20.444 1.00 97.44 223 LEU A CA 1
ATOM 1685 C C . LEU A 1 223 ? -14.406 -3.993 20.391 1.00 97.44 223 LEU A C 1
ATOM 1687 O O . LEU A 1 223 ? -15.487 -3.465 20.123 1.00 97.44 223 LEU A O 1
ATOM 1691 N N . LEU A 1 224 ? -14.284 -5.290 20.662 1.00 96.38 224 LEU A N 1
ATOM 1692 C CA . LEU A 1 224 ? -15.401 -6.223 20.650 1.00 96.38 224 LEU A CA 1
ATOM 1693 C C . LEU A 1 224 ? -15.991 -6.339 22.048 1.00 96.38 224 LEU A C 1
ATOM 1695 O O . LEU A 1 224 ? -15.355 -6.899 22.941 1.00 96.38 224 LEU A O 1
ATOM 1699 N N . LEU A 1 225 ? -17.204 -5.835 22.241 1.00 95.88 225 LEU A N 1
ATOM 1700 C CA . LEU A 1 225 ? -17.882 -5.850 23.532 1.00 95.88 225 LEU A CA 1
ATOM 1701 C C . LEU A 1 225 ? -18.548 -7.210 23.791 1.00 95.88 225 LEU A C 1
ATOM 1703 O O . LEU A 1 225 ? -19.269 -7.745 22.944 1.00 95.88 225 LEU A O 1
ATOM 1707 N N . LYS A 1 226 ? -18.320 -7.770 24.983 1.00 94.12 226 LYS A N 1
ATOM 1708 C CA . LYS A 1 226 ? -19.019 -8.963 25.481 1.00 94.12 226 LYS A CA 1
ATOM 1709 C C . LYS A 1 226 ? -20.429 -8.592 25.941 1.00 94.12 226 LYS A C 1
ATOM 1711 O O . LYS A 1 226 ? -20.646 -7.519 26.490 1.00 94.12 226 LYS A O 1
ATOM 1716 N N . GLY A 1 227 ? -21.378 -9.506 25.740 1.00 91.00 227 GLY A N 1
ATOM 1717 C CA . GLY A 1 227 ? -22.762 -9.350 26.209 1.00 91.00 227 GLY A CA 1
ATOM 1718 C C . GLY A 1 227 ? -23.628 -8.385 25.392 1.00 91.00 227 GLY A C 1
ATOM 1719 O O . GLY A 1 227 ? -24.806 -8.241 25.698 1.00 91.00 227 GLY A O 1
ATOM 1720 N N . MET A 1 228 ? -23.083 -7.763 24.343 1.00 92.62 228 MET A N 1
ATOM 1721 C CA . MET A 1 228 ? -23.835 -6.892 23.438 1.00 92.62 228 MET A CA 1
ATOM 1722 C C . MET A 1 228 ? -24.385 -7.689 22.252 1.00 92.62 228 MET A C 1
ATOM 1724 O O . MET A 1 228 ? -23.663 -8.476 21.639 1.00 92.62 228 MET A O 1
ATOM 1728 N N . ALA A 1 229 ? -25.652 -7.469 21.898 1.00 92.81 229 ALA A N 1
ATOM 1729 C CA . ALA A 1 229 ? -26.254 -8.064 20.708 1.00 92.81 229 ALA A CA 1
ATOM 1730 C C . ALA A 1 229 ? -25.919 -7.234 19.458 1.00 92.81 229 ALA A C 1
ATOM 1732 O O . ALA A 1 229 ? -26.155 -6.023 19.425 1.00 92.81 229 ALA A O 1
ATOM 1733 N N . ALA A 1 230 ? -25.415 -7.888 18.404 1.00 91.75 230 ALA A N 1
ATOM 1734 C CA . ALA A 1 230 ? -25.063 -7.231 17.141 1.00 91.75 230 ALA A CA 1
ATOM 1735 C C . ALA A 1 230 ? -26.274 -6.574 16.450 1.00 91.75 230 ALA A C 1
ATOM 1737 O O . ALA A 1 230 ? -26.151 -5.485 15.894 1.00 91.75 230 ALA A O 1
ATOM 1738 N N . ALA A 1 231 ? -27.452 -7.206 16.525 1.00 91.56 231 ALA A N 1
ATOM 1739 C CA . ALA A 1 231 ? -28.691 -6.688 15.936 1.00 91.56 231 ALA A CA 1
ATOM 1740 C C . ALA A 1 231 ? -29.155 -5.366 16.574 1.00 91.56 231 ALA A C 1
ATOM 1742 O O . ALA A 1 231 ? -29.805 -4.555 15.922 1.00 91.56 231 ALA A O 1
ATOM 1743 N N . ASP A 1 232 ? -28.778 -5.127 17.831 1.00 92.69 232 ASP A N 1
ATOM 1744 C CA . ASP A 1 232 ? -29.169 -3.946 18.597 1.00 92.69 232 ASP A CA 1
ATOM 1745 C C . ASP A 1 232 ? -28.077 -2.869 18.625 1.00 92.69 232 ASP A C 1
ATOM 1747 O O . ASP A 1 232 ? -28.151 -1.960 19.451 1.00 92.69 232 ASP A O 1
ATOM 1751 N N . ARG A 1 233 ? -27.071 -2.936 17.733 1.00 92.06 233 ARG A N 1
ATOM 1752 C CA . ARG A 1 233 ? -25.911 -2.020 17.733 1.00 92.06 233 ARG A CA 1
ATOM 1753 C C . ARG A 1 233 ? -26.305 -0.557 17.901 1.00 92.06 233 ARG A C 1
ATOM 1755 O O . ARG A 1 233 ? -25.758 0.127 18.756 1.00 92.06 233 ARG A O 1
ATOM 1762 N N . GLN A 1 234 ? -27.299 -0.090 17.151 1.00 90.94 234 GLN A N 1
ATOM 1763 C CA . GLN A 1 234 ? -27.745 1.306 17.212 1.00 90.94 234 GLN A CA 1
ATOM 1764 C C . GLN A 1 234 ? -28.298 1.728 18.583 1.00 90.94 234 GLN A C 1
ATOM 1766 O O . GLN A 1 234 ? -28.233 2.905 18.920 1.00 90.94 234 GLN A O 1
ATOM 1771 N N . LYS A 1 235 ? -28.820 0.791 19.386 1.00 94.38 235 LYS A N 1
ATOM 1772 C CA . LYS A 1 235 ? -29.402 1.088 20.703 1.00 94.38 235 LYS A CA 1
ATOM 1773 C C . LYS A 1 235 ? -28.339 1.335 21.769 1.00 94.38 235 LYS A C 1
ATOM 1775 O O . LYS A 1 235 ? -28.552 2.168 22.641 1.00 94.38 235 LYS A O 1
ATOM 1780 N N . TRP A 1 236 ? -27.222 0.605 21.725 1.00 95.19 236 TRP A N 1
ATOM 1781 C CA . TRP A 1 236 ? -26.182 0.675 22.760 1.00 95.19 236 TRP A CA 1
ATOM 1782 C C . TRP A 1 236 ? -24.938 1.465 22.335 1.00 95.19 236 TRP A C 1
ATOM 1784 O O . TRP A 1 236 ? -24.231 1.988 23.199 1.00 95.19 236 TRP A O 1
ATOM 1794 N N . LEU A 1 237 ? -24.675 1.604 21.031 1.00 95.56 237 LEU A N 1
ATOM 1795 C CA . LEU A 1 237 ? -23.429 2.177 20.518 1.00 95.56 237 LEU A CA 1
ATOM 1796 C C . LEU A 1 237 ? -23.147 3.577 21.061 1.00 95.56 237 LEU A C 1
ATOM 1798 O O . LEU A 1 237 ? -22.088 3.782 21.647 1.00 95.56 237 LEU A O 1
ATOM 1802 N N . LEU A 1 238 ? -24.078 4.524 20.900 1.00 95.62 238 LEU A N 1
ATOM 1803 C CA . LEU A 1 238 ? -23.833 5.917 21.280 1.00 95.62 238 LEU A CA 1
ATOM 1804 C C . LEU A 1 238 ? -23.518 6.038 22.776 1.00 95.62 238 LEU A C 1
ATOM 1806 O O . LEU A 1 238 ? -22.527 6.660 23.143 1.00 95.62 238 LEU A O 1
ATOM 1810 N N . SER A 1 239 ? -24.295 5.367 23.633 1.00 95.31 239 SER A N 1
ATOM 1811 C CA . SER A 1 239 ? -24.035 5.352 25.076 1.00 95.31 239 SER A CA 1
ATOM 1812 C C . SER A 1 239 ? -22.673 4.747 25.428 1.00 95.31 239 SER A C 1
ATOM 1814 O O . SER A 1 239 ? -21.970 5.280 26.287 1.00 95.31 239 SER A O 1
ATOM 1816 N N . SER A 1 240 ? -22.267 3.666 24.753 1.00 96.31 240 SER A N 1
ATOM 1817 C CA . SER A 1 240 ? -20.961 3.039 24.976 1.00 96.31 240 SER A CA 1
ATOM 1818 C C . SER A 1 240 ? -19.807 3.917 24.485 1.00 96.31 240 SER A C 1
ATOM 1820 O O . SER A 1 240 ? -18.788 3.999 25.165 1.00 96.31 240 SER A O 1
ATOM 1822 N N . LEU A 1 241 ? -19.969 4.615 23.355 1.00 97.19 241 LEU A N 1
ATOM 1823 C CA . LEU A 1 241 ? -18.983 5.571 22.842 1.00 97.19 241 LEU A CA 1
ATOM 1824 C C . LEU A 1 241 ? -18.823 6.768 23.783 1.00 97.19 241 LEU A C 1
ATOM 1826 O O . LEU A 1 241 ? -17.697 7.151 24.082 1.00 97.19 241 LEU A O 1
ATOM 1830 N N . THR A 1 242 ? -19.920 7.334 24.297 1.00 96.69 242 THR A N 1
ATOM 1831 C CA . THR A 1 242 ? -19.862 8.443 25.262 1.00 96.69 242 THR A CA 1
ATOM 1832 C C . THR A 1 242 ? -19.179 8.021 26.562 1.00 96.69 242 THR A C 1
ATOM 1834 O O . THR A 1 242 ? -18.345 8.761 27.082 1.00 96.69 242 THR A O 1
ATOM 1837 N N . MET A 1 243 ? -19.483 6.821 27.067 1.00 95.88 243 MET A N 1
ATOM 1838 C CA . MET A 1 243 ? -18.825 6.260 28.250 1.00 95.88 243 MET A CA 1
ATOM 1839 C C . MET A 1 243 ? -17.321 6.067 28.021 1.00 95.88 243 MET A C 1
ATOM 1841 O O . MET A 1 243 ? -16.518 6.465 28.864 1.00 95.88 243 MET A O 1
ATOM 1845 N N . LEU A 1 244 ? -16.940 5.498 26.873 1.00 97.38 244 LEU A N 1
ATOM 1846 C CA . LEU A 1 244 ? -15.540 5.317 26.505 1.00 97.38 244 LEU A CA 1
ATOM 1847 C C . LEU A 1 244 ? -14.814 6.660 26.388 1.00 97.38 244 LEU A C 1
ATOM 1849 O O . LEU A 1 244 ? -13.751 6.833 26.976 1.00 97.38 244 LEU A O 1
ATOM 1853 N N . ALA A 1 245 ? -15.396 7.616 25.665 1.00 97.81 245 ALA A N 1
ATOM 1854 C CA . ALA A 1 245 ? -14.816 8.937 25.481 1.00 97.81 245 ALA A CA 1
ATOM 1855 C C . ALA A 1 245 ? -14.604 9.645 26.824 1.00 97.81 245 ALA A C 1
ATOM 1857 O O . ALA A 1 245 ? -13.520 10.159 27.067 1.00 97.81 245 ALA A O 1
ATOM 1858 N N . ALA A 1 246 ? -15.586 9.607 27.731 1.00 96.56 246 ALA A N 1
ATOM 1859 C CA . ALA A 1 246 ? -15.446 10.186 29.065 1.00 96.56 246 ALA A CA 1
ATOM 1860 C C . ALA A 1 246 ? -14.316 9.529 29.877 1.00 96.56 246 ALA A C 1
ATOM 1862 O O . ALA A 1 246 ? -13.562 10.226 30.558 1.00 96.56 246 ALA A O 1
ATOM 1863 N N . ALA A 1 247 ? -14.175 8.203 29.793 1.00 96.38 247 ALA A N 1
ATOM 1864 C CA . ALA A 1 247 ? -13.110 7.485 30.483 1.00 96.38 247 ALA A CA 1
ATOM 1865 C C . ALA A 1 247 ? -11.720 7.830 29.922 1.00 96.38 247 ALA A C 1
ATOM 1867 O O . ALA A 1 247 ? -10.809 8.113 30.695 1.00 96.38 247 ALA A O 1
ATOM 1868 N N . LEU A 1 248 ? -11.573 7.889 28.595 1.00 97.25 248 LEU A N 1
ATOM 1869 C CA . LEU A 1 248 ? -10.315 8.265 27.945 1.00 97.25 248 LEU A CA 1
ATOM 1870 C C . LEU A 1 248 ? -9.964 9.743 28.177 1.00 97.25 248 LEU A C 1
ATOM 1872 O O . LEU A 1 248 ? -8.807 10.049 28.447 1.00 97.25 248 LEU A O 1
ATOM 1876 N N . SER A 1 249 ? -10.944 10.655 28.151 1.00 97.19 249 SER A N 1
ATOM 1877 C CA . SER A 1 249 ? -10.732 12.067 28.514 1.00 97.19 249 SER A CA 1
ATOM 1878 C C . SER A 1 249 ? -10.209 12.207 29.938 1.00 97.19 249 SER A C 1
ATOM 1880 O O . SER A 1 249 ? -9.348 13.040 30.207 1.00 97.19 249 SER A O 1
ATOM 1882 N N . LYS A 1 250 ? -10.732 11.396 30.865 1.00 96.00 250 LYS A N 1
ATOM 1883 C CA . LYS A 1 250 ? -10.278 11.388 32.255 1.00 96.00 250 LYS A CA 1
ATOM 1884 C C . LYS A 1 250 ? -8.854 10.845 32.382 1.00 96.00 250 LYS A C 1
ATOM 1886 O O . LYS A 1 250 ? -8.082 11.404 33.152 1.00 96.00 250 LYS A O 1
ATOM 1891 N N . ASP A 1 251 ? -8.532 9.769 31.668 1.00 96.62 251 ASP A N 1
ATOM 1892 C CA . ASP A 1 251 ? -7.222 9.117 31.747 1.00 96.62 251 ASP A CA 1
ATOM 1893 C C . ASP A 1 251 ? -6.104 9.968 31.125 1.00 96.62 251 ASP A C 1
ATOM 1895 O O . ASP A 1 251 ? -5.025 10.097 31.697 1.00 96.62 251 ASP A O 1
ATOM 1899 N N . PHE A 1 252 ? -6.374 10.616 29.987 1.00 96.56 252 PHE A N 1
ATOM 1900 C CA . PHE A 1 252 ? -5.373 11.431 29.292 1.00 96.56 252 PHE A CA 1
ATOM 1901 C C . PHE A 1 252 ? -5.340 12.899 29.718 1.00 96.56 252 PHE A C 1
ATOM 1903 O O . PHE A 1 252 ? -4.318 13.558 29.515 1.00 96.56 252 PHE A O 1
ATOM 1910 N N . GLY A 1 253 ? -6.418 13.423 30.308 1.00 95.12 253 GLY A N 1
ATOM 1911 C CA . GLY A 1 253 ? -6.506 14.820 30.728 1.00 95.12 253 GLY A CA 1
ATOM 1912 C C . GLY A 1 253 ? -6.154 15.785 29.592 1.00 95.12 253 GLY A C 1
ATOM 1913 O O . GLY A 1 253 ? -6.641 15.652 28.473 1.00 95.12 253 GLY A O 1
ATOM 1914 N N . GLU A 1 254 ? -5.266 16.742 29.862 1.00 93.81 254 GLU A N 1
ATOM 1915 C CA . GLU A 1 254 ? -4.790 17.716 28.865 1.00 93.81 254 GLU A CA 1
ATOM 1916 C C . GLU A 1 254 ? -3.823 17.118 27.823 1.00 93.81 254 GLU A C 1
ATOM 1918 O O . GLU A 1 254 ? -3.486 17.779 26.842 1.00 93.81 254 GLU A O 1
ATOM 1923 N N . GLY A 1 255 ? -3.378 15.869 28.003 1.00 94.62 255 GLY A N 1
ATOM 1924 C CA . GLY A 1 255 ? -2.446 15.196 27.095 1.00 94.62 255 GLY A CA 1
ATOM 1925 C C . GLY A 1 255 ? -3.061 14.752 25.764 1.00 94.62 255 GLY A C 1
ATOM 1926 O O . GLY A 1 255 ? -2.318 14.469 24.821 1.00 94.62 255 GLY A O 1
ATOM 1927 N N . ALA A 1 256 ? -4.394 14.692 25.664 1.00 97.00 256 ALA A N 1
ATOM 1928 C CA . ALA A 1 256 ? -5.096 14.332 24.435 1.00 97.00 256 ALA A CA 1
ATOM 1929 C C . ALA A 1 256 ? -6.478 14.988 24.334 1.00 97.00 256 ALA A C 1
ATOM 1931 O O . ALA A 1 256 ? -7.203 15.121 25.315 1.00 97.00 256 ALA A O 1
ATOM 1932 N N . GLN A 1 257 ? -6.892 15.314 23.111 1.00 97.38 257 GLN A N 1
ATOM 1933 C CA . GLN A 1 257 ? -8.270 15.689 22.809 1.00 97.38 257 GLN A CA 1
ATOM 1934 C C . GLN A 1 257 ? -9.075 14.434 22.462 1.00 97.38 257 GLN A C 1
ATOM 1936 O O . GLN A 1 257 ? -8.729 13.717 21.525 1.00 97.38 257 GLN A O 1
ATOM 1941 N N . VAL A 1 258 ? -10.180 14.193 23.168 1.00 98.19 258 VAL A N 1
ATOM 1942 C CA . VAL A 1 258 ? -11.076 13.056 22.910 1.00 98.19 258 VAL A CA 1
ATOM 1943 C C . VAL A 1 258 ? -12.438 13.563 22.446 1.00 98.19 258 VAL A C 1
ATOM 1945 O O . VAL A 1 258 ? -12.989 14.505 23.014 1.00 98.19 258 VAL A O 1
ATOM 1948 N N . SER A 1 259 ? -12.995 12.945 21.406 1.00 96.88 259 SER A N 1
ATOM 1949 C CA . SER A 1 259 ? -14.312 13.300 20.865 1.00 96.88 259 SER A CA 1
ATOM 1950 C C . SER A 1 259 ? -15.039 12.081 20.303 1.00 96.88 259 SER A C 1
ATOM 1952 O O . SER A 1 259 ? -14.409 11.085 19.957 1.00 96.88 259 SER A O 1
ATOM 1954 N N . VAL A 1 260 ? -16.367 12.156 20.218 1.00 97.50 260 VAL A N 1
ATOM 1955 C CA . VAL A 1 260 ? -17.200 11.143 19.556 1.00 97.50 260 VAL A CA 1
ATOM 1956 C C . VAL A 1 260 ? -17.677 11.719 18.229 1.00 97.50 260 VAL A C 1
ATOM 1958 O O . VAL A 1 260 ? -18.302 12.779 18.219 1.00 97.50 260 VAL A O 1
ATOM 1961 N N . ALA A 1 261 ? -17.383 11.033 17.131 1.00 93.50 261 ALA A N 1
ATOM 1962 C CA . ALA A 1 261 ? -17.830 11.394 15.789 1.00 93.50 261 ALA A CA 1
ATOM 1963 C C . ALA A 1 261 ? -17.866 10.144 14.903 1.00 93.50 261 ALA A C 1
ATOM 1965 O O . ALA A 1 261 ? -17.059 9.235 15.093 1.00 93.50 261 ALA A O 1
ATOM 1966 N N . ASP A 1 262 ? -18.791 10.106 13.943 1.00 90.38 262 ASP A N 1
ATOM 1967 C CA . ASP A 1 262 ? -18.879 9.053 12.921 1.00 90.38 262 ASP A CA 1
ATOM 1968 C C . ASP A 1 262 ? -18.895 7.621 13.491 1.00 90.38 262 ASP A C 1
ATOM 1970 O O . ASP A 1 262 ? -18.167 6.743 13.032 1.00 90.38 262 ASP A O 1
ATOM 1974 N N . ASP A 1 263 ? -19.714 7.377 14.523 1.00 94.62 263 ASP A N 1
ATOM 1975 C CA . ASP A 1 263 ? -19.814 6.074 15.206 1.00 94.62 263 ASP A CA 1
ATOM 1976 C C . ASP A 1 263 ? -18.493 5.573 15.840 1.00 94.62 263 ASP A C 1
ATOM 1978 O O . ASP A 1 263 ? -18.335 4.375 16.115 1.00 94.62 263 ASP A O 1
ATOM 1982 N N . ALA A 1 264 ? -17.559 6.485 16.124 1.00 96.44 264 ALA A N 1
ATOM 1983 C CA . ALA A 1 264 ? -16.258 6.191 16.711 1.00 96.44 264 ALA A CA 1
ATOM 1984 C C . ALA A 1 264 ? -15.863 7.191 17.811 1.00 96.44 264 ALA A C 1
ATOM 1986 O O . ALA A 1 264 ? -16.377 8.310 17.898 1.00 96.44 264 ALA A O 1
ATOM 1987 N N . VAL A 1 265 ? -14.919 6.779 18.660 1.00 98.25 265 VAL A N 1
ATOM 1988 C CA . VAL A 1 265 ? -14.176 7.678 19.550 1.00 98.25 265 VAL A CA 1
ATOM 1989 C C . VAL A 1 265 ? -12.858 8.038 18.880 1.00 98.25 265 VAL A C 1
ATOM 1991 O O . VAL A 1 265 ? -12.066 7.160 18.547 1.00 98.25 265 VAL A O 1
ATOM 1994 N N . HIS A 1 266 ? -12.604 9.329 18.719 1.00 97.44 266 HIS A N 1
ATOM 1995 C CA . HIS A 1 266 ? -11.361 9.865 18.175 1.00 97.44 266 HIS A CA 1
ATOM 1996 C C . HIS A 1 266 ? -10.521 10.434 19.312 1.00 97.44 266 HIS A C 1
ATOM 1998 O O . HIS A 1 266 ? -10.967 11.345 20.012 1.00 97.44 266 HIS A O 1
ATOM 2004 N N . VAL A 1 267 ? -9.308 9.909 19.481 1.00 97.75 267 VAL A N 1
ATOM 2005 C CA . VAL A 1 267 ? -8.314 10.390 20.448 1.00 97.75 267 VAL A CA 1
ATOM 2006 C C . VAL A 1 267 ? -7.170 11.040 19.683 1.00 97.75 267 VAL A C 1
ATOM 2008 O O . VAL A 1 267 ? -6.508 10.383 18.883 1.00 97.75 267 VAL A O 1
ATOM 2011 N N . ARG A 1 268 ? -6.921 12.328 19.912 1.00 96.19 268 ARG A N 1
ATOM 2012 C CA . ARG A 1 268 ? -5.876 13.100 19.236 1.00 96.19 268 ARG A CA 1
ATOM 2013 C C . ARG A 1 268 ? -4.821 13.555 20.239 1.00 96.19 268 ARG A C 1
ATOM 2015 O O . ARG A 1 268 ? -5.097 14.384 21.102 1.00 96.19 268 ARG A O 1
ATOM 2022 N N . PHE A 1 269 ? -3.612 13.039 20.075 1.00 93.75 269 PHE A N 1
ATOM 2023 C CA . PHE A 1 269 ? -2.401 13.491 20.752 1.00 93.75 269 PHE A CA 1
ATOM 2024 C C . PHE A 1 269 ? -1.664 14.510 19.873 1.00 93.75 269 PHE A C 1
ATOM 2026 O O . PHE A 1 269 ? -1.966 14.683 18.688 1.00 93.75 269 PHE A O 1
ATOM 2033 N N . THR A 1 270 ? -0.638 15.154 20.422 1.00 89.19 270 THR A N 1
ATOM 2034 C CA . THR A 1 270 ? 0.285 15.968 19.624 1.00 89.19 270 THR A CA 1
ATOM 2035 C C . THR A 1 270 ? 1.014 15.086 18.606 1.00 89.19 270 THR A C 1
ATOM 2037 O O . THR A 1 270 ? 1.916 14.337 18.965 1.00 89.19 270 THR A O 1
ATOM 2040 N N . GLY A 1 271 ? 0.628 15.178 17.330 1.00 81.69 271 GLY A N 1
ATOM 2041 C CA . GLY A 1 271 ? 1.275 14.462 16.222 1.00 81.69 271 GLY A CA 1
ATOM 2042 C C . GLY A 1 271 ? 0.724 13.065 15.907 1.00 81.69 271 GLY A C 1
ATOM 2043 O O . GLY A 1 271 ? 1.204 12.448 14.960 1.00 81.69 271 GLY A O 1
ATOM 2044 N N . ALA A 1 272 ? -0.290 12.582 16.633 1.00 90.88 272 ALA A N 1
ATOM 2045 C CA . ALA A 1 272 ? -0.910 11.278 16.390 1.00 90.88 272 ALA A CA 1
ATOM 2046 C C . ALA A 1 272 ? -2.420 11.299 16.666 1.00 90.88 272 ALA A C 1
ATOM 2048 O O . ALA A 1 272 ? -2.902 12.032 17.529 1.00 90.88 272 ALA A O 1
ATOM 2049 N N . SER A 1 273 ? -3.177 10.459 15.962 1.00 93.25 273 SER A N 1
ATOM 2050 C CA . SER A 1 273 ? -4.609 10.269 16.205 1.00 93.25 273 SER A CA 1
ATOM 2051 C C . SER A 1 273 ? -4.987 8.799 16.133 1.00 93.25 273 SER A C 1
ATOM 2053 O O . SER A 1 273 ? -4.526 8.092 15.237 1.00 93.25 273 SER A O 1
ATOM 2055 N N . VAL A 1 274 ? -5.856 8.367 17.041 1.00 97.12 274 VAL A N 1
ATOM 2056 C CA . VAL A 1 274 ? -6.373 7.002 17.128 1.00 97.12 274 VAL A CA 1
ATOM 2057 C C . VAL A 1 274 ? -7.891 7.027 16.997 1.00 97.12 274 VAL A C 1
ATOM 2059 O O . VAL A 1 274 ? -8.569 7.739 17.737 1.00 97.12 274 VAL A O 1
ATOM 2062 N N . GLU A 1 275 ? -8.418 6.223 16.079 1.00 97.44 275 GLU A N 1
ATOM 2063 C CA . GLU A 1 275 ? -9.854 5.972 15.941 1.00 97.44 275 GLU A CA 1
ATOM 2064 C C . GLU A 1 275 ? -10.222 4.658 16.645 1.00 97.44 275 GLU A C 1
ATOM 2066 O O . GLU A 1 275 ? -9.680 3.594 16.335 1.00 97.44 275 GLU A O 1
ATOM 2071 N N . VAL A 1 276 ? -11.169 4.706 17.578 1.00 97.81 276 VAL A N 1
ATOM 2072 C CA . VAL A 1 276 ? -11.662 3.536 18.305 1.00 97.81 276 VAL A CA 1
ATOM 2073 C C . VAL A 1 276 ? -13.123 3.298 17.959 1.00 97.81 276 VAL A C 1
ATOM 2075 O O . VAL A 1 276 ? -13.995 4.110 18.263 1.00 97.81 276 VAL A O 1
ATOM 2078 N N . VAL A 1 277 ? -13.397 2.152 17.348 1.00 97.06 277 VAL A N 1
ATOM 2079 C CA . VAL A 1 277 ? -14.744 1.721 16.969 1.00 97.06 277 VAL A CA 1
ATOM 2080 C C . VAL A 1 277 ? -15.203 0.613 17.905 1.00 97.06 277 VAL A C 1
ATOM 2082 O O . VAL A 1 277 ? -14.422 -0.259 18.284 1.00 97.06 277 VAL A O 1
ATOM 2085 N N . LEU A 1 278 ? -16.487 0.622 18.255 1.00 97.06 278 LEU A N 1
ATOM 2086 C CA . LEU A 1 278 ? -17.107 -0.432 19.053 1.00 97.06 278 LEU A CA 1
ATOM 2087 C C . LEU A 1 278 ? -17.985 -1.323 18.176 1.00 97.06 278 LEU A C 1
ATOM 2089 O O . LEU A 1 278 ? -18.756 -0.838 17.335 1.00 97.06 278 LEU A O 1
ATOM 2093 N N . ASP A 1 279 ? -17.899 -2.630 18.409 1.00 97.19 279 ASP A N 1
ATOM 2094 C CA . ASP A 1 279 ? -18.845 -3.596 17.860 1.00 97.19 279 ASP A CA 1
ATOM 2095 C C . ASP A 1 279 ? -19.105 -4.754 18.836 1.00 97.19 279 ASP A C 1
ATOM 2097 O O . ASP A 1 279 ? -18.350 -4.981 19.782 1.00 97.19 279 ASP A O 1
ATOM 2101 N N . ALA A 1 280 ? -20.186 -5.498 18.617 1.00 95.50 280 ALA A N 1
ATOM 2102 C CA . ALA A 1 280 ? -20.423 -6.755 19.315 1.00 95.50 280 ALA A CA 1
ATOM 2103 C C . ALA A 1 280 ? -19.489 -7.859 18.790 1.00 95.50 280 ALA A C 1
ATOM 2105 O O . ALA A 1 280 ? -19.034 -7.832 17.642 1.00 95.50 280 ALA A O 1
ATOM 2106 N N . ILE A 1 281 ? -19.245 -8.892 19.603 1.00 92.81 281 ILE A N 1
ATOM 2107 C CA . ILE A 1 281 ? -18.587 -10.113 19.116 1.00 92.81 281 ILE A CA 1
ATOM 2108 C C . ILE A 1 281 ? -19.444 -10.726 17.996 1.00 92.81 281 ILE A C 1
ATOM 2110 O O . ILE A 1 281 ? -20.620 -11.018 18.194 1.00 92.81 281 ILE A O 1
ATOM 2114 N N . GLY A 1 282 ? -18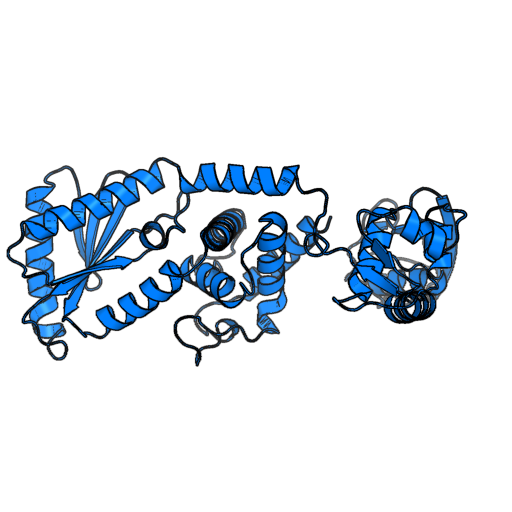.847 -10.916 16.815 1.00 88.12 282 GLY A N 1
ATOM 2115 C CA . GLY A 1 282 ? -19.553 -11.406 15.624 1.00 88.12 282 GLY A CA 1
ATOM 2116 C C . GLY A 1 282 ? -20.400 -10.351 14.904 1.00 88.12 282 GLY A C 1
ATOM 2117 O O . GLY A 1 282 ? -21.117 -10.696 13.967 1.00 88.12 282 GLY A O 1
ATOM 2118 N N . GLY A 1 283 ? -20.317 -9.081 15.311 1.00 91.44 283 GLY A N 1
ATOM 2119 C CA . GLY A 1 283 ? -20.954 -7.971 14.612 1.00 91.44 283 GLY A CA 1
ATOM 2120 C C . GLY A 1 283 ? -20.360 -7.714 13.217 1.00 91.44 283 GLY A C 1
ATOM 2121 O O . GLY A 1 283 ? -19.274 -8.203 12.884 1.00 91.44 283 GLY A O 1
ATOM 2122 N N . PRO A 1 284 ? -21.073 -6.971 12.356 1.00 88.62 284 PRO A N 1
ATOM 2123 C CA . PRO A 1 284 ? -20.663 -6.756 10.970 1.00 88.62 284 PRO A CA 1
ATOM 2124 C C . PRO A 1 284 ? -19.331 -6.000 10.845 1.00 88.62 284 PRO A C 1
ATOM 2126 O O . PRO A 1 284 ? -18.517 -6.346 9.985 1.00 88.62 284 PRO A O 1
ATOM 2129 N N . VAL A 1 285 ? -19.070 -5.018 11.716 1.00 91.12 285 VAL A N 1
ATOM 2130 C CA . VAL A 1 285 ? -17.806 -4.264 11.725 1.00 91.12 285 VAL A CA 1
ATOM 2131 C C . VAL A 1 285 ? -16.677 -5.163 12.221 1.00 91.12 285 VAL A C 1
ATOM 2133 O O . VAL A 1 285 ? -15.603 -5.179 11.623 1.00 91.12 285 VAL A O 1
ATOM 2136 N N . ALA A 1 286 ? -16.934 -5.972 13.251 1.00 91.31 286 ALA A N 1
ATOM 2137 C CA . ALA A 1 286 ? -15.997 -6.956 13.776 1.00 91.31 286 ALA A CA 1
ATOM 2138 C C . ALA A 1 286 ? -15.576 -7.965 12.702 1.00 91.31 286 ALA A C 1
ATOM 2140 O O . ALA A 1 286 ? -14.386 -8.204 12.519 1.00 91.31 286 ALA A O 1
ATOM 2141 N N . LEU A 1 287 ? -16.534 -8.530 11.960 1.00 88.12 287 LEU A N 1
ATOM 2142 C CA . LEU A 1 287 ? -16.268 -9.504 10.899 1.00 88.12 287 LEU A CA 1
ATOM 2143 C C . LEU A 1 287 ? -15.473 -8.894 9.739 1.00 88.12 287 LEU A C 1
ATOM 2145 O O . LEU A 1 287 ? -14.556 -9.540 9.229 1.00 88.12 287 LEU A O 1
ATOM 2149 N N . ALA A 1 288 ? -15.798 -7.664 9.329 1.00 86.56 288 ALA A N 1
ATOM 2150 C CA . ALA A 1 288 ? -15.051 -6.949 8.297 1.00 86.56 288 ALA A CA 1
ATOM 2151 C C . ALA A 1 288 ? -13.615 -6.627 8.752 1.00 86.56 288 ALA A C 1
ATOM 2153 O O . ALA A 1 288 ? -12.661 -6.876 8.010 1.00 86.56 288 ALA A O 1
ATOM 2154 N N . ALA A 1 289 ? -13.454 -6.151 9.991 1.00 89.69 289 ALA A N 1
ATOM 2155 C CA . ALA A 1 289 ? -12.159 -5.881 10.612 1.00 89.69 289 ALA A CA 1
ATOM 2156 C C . ALA A 1 289 ? -11.283 -7.138 10.661 1.00 89.69 289 ALA A C 1
ATOM 2158 O O . ALA A 1 289 ? -10.131 -7.113 10.239 1.00 89.69 289 ALA A O 1
ATOM 2159 N N . ASP A 1 290 ? -11.857 -8.258 11.093 1.00 88.56 290 ASP A N 1
ATOM 2160 C CA . ASP A 1 290 ? -11.186 -9.552 11.181 1.00 88.56 290 ASP A CA 1
ATOM 2161 C C . ASP A 1 290 ? -10.710 -10.065 9.815 1.00 88.56 290 ASP A C 1
ATOM 2163 O O . ASP A 1 290 ? -9.607 -10.598 9.696 1.00 88.56 290 ASP A O 1
ATOM 2167 N N . ARG A 1 291 ? -11.538 -9.927 8.768 1.00 86.56 291 ARG A N 1
ATOM 2168 C CA . ARG A 1 291 ? -11.143 -10.291 7.396 1.00 86.56 291 ARG A CA 1
ATOM 2169 C C . ARG A 1 291 ? -9.968 -9.439 6.931 1.00 86.56 291 ARG A C 1
ATOM 2171 O O . ARG A 1 291 ? -8.992 -9.992 6.436 1.00 86.56 291 ARG A O 1
ATOM 2178 N N . SER A 1 292 ? -10.052 -8.126 7.141 1.00 86.94 292 SER A N 1
ATOM 2179 C CA . SER A 1 292 ? -8.996 -7.185 6.769 1.00 86.94 292 SER A CA 1
ATOM 2180 C C . SER A 1 292 ? -7.681 -7.497 7.488 1.00 86.94 292 SER A C 1
ATOM 2182 O O . SER A 1 292 ? -6.660 -7.707 6.835 1.00 86.94 292 SER A O 1
ATOM 2184 N N . ALA A 1 293 ? -7.713 -7.630 8.818 1.00 89.06 293 ALA A N 1
ATOM 2185 C CA . ALA A 1 293 ? -6.533 -7.928 9.625 1.00 89.06 293 ALA A CA 1
ATOM 2186 C C . ALA A 1 293 ? -5.849 -9.232 9.182 1.00 89.06 293 ALA A C 1
ATOM 2188 O O . ALA A 1 293 ? -4.649 -9.231 8.913 1.00 89.06 293 ALA A O 1
ATOM 2189 N N . ARG A 1 294 ? -6.616 -10.317 8.990 1.00 88.62 294 ARG A N 1
ATOM 2190 C CA . ARG A 1 294 ? -6.074 -11.622 8.568 1.00 88.62 294 ARG A CA 1
ATOM 2191 C C . ARG A 1 294 ? -5.391 -11.596 7.204 1.00 88.62 294 ARG A C 1
ATOM 2193 O O . ARG A 1 294 ? -4.434 -12.342 7.003 1.00 88.62 294 ARG A O 1
ATOM 2200 N N . VAL A 1 295 ? -5.892 -10.795 6.260 1.00 88.44 295 VAL A N 1
ATOM 2201 C CA . VAL A 1 295 ? -5.265 -10.656 4.937 1.00 88.44 295 VAL A CA 1
ATOM 2202 C C . VAL A 1 295 ? -3.873 -10.048 5.091 1.00 88.44 295 VAL A C 1
ATOM 2204 O O . VAL A 1 295 ? -2.902 -10.636 4.628 1.00 88.44 295 VAL A O 1
ATOM 2207 N N . PHE A 1 296 ? -3.755 -8.920 5.795 1.00 88.62 296 PHE A N 1
ATOM 2208 C CA . PHE A 1 296 ? -2.485 -8.197 5.921 1.00 88.62 296 PHE A CA 1
ATOM 2209 C C . PHE A 1 296 ? -1.490 -8.823 6.899 1.00 88.62 296 PHE A C 1
ATOM 2211 O O . PHE A 1 296 ? -0.281 -8.652 6.735 1.00 88.62 296 PHE A O 1
ATOM 2218 N N . GLU A 1 297 ? -1.965 -9.548 7.908 1.00 89.88 297 GLU A N 1
ATOM 2219 C CA . GLU A 1 297 ? -1.115 -10.293 8.841 1.00 89.88 297 GLU A CA 1
ATOM 2220 C C . GLU A 1 297 ? -0.307 -11.377 8.115 1.00 89.88 297 GLU A C 1
ATOM 2222 O O . GLU A 1 297 ? 0.879 -11.546 8.382 1.00 89.88 297 GLU A O 1
ATOM 2227 N N . LYS A 1 298 ? -0.921 -12.056 7.138 1.00 88.50 298 LYS A N 1
ATOM 2228 C CA . LYS A 1 298 ? -0.289 -13.138 6.369 1.00 88.50 298 LYS A CA 1
ATOM 2229 C C . LYS A 1 298 ? 0.673 -12.660 5.284 1.00 88.50 298 LYS A C 1
ATOM 2231 O O . LYS A 1 298 ? 1.376 -13.484 4.700 1.00 88.50 298 LYS A O 1
ATOM 2236 N N . LEU A 1 299 ? 0.693 -11.363 4.974 1.00 89.81 299 LEU A N 1
ATOM 2237 C CA . LEU A 1 299 ? 1.552 -10.849 3.913 1.00 89.81 299 LEU A CA 1
ATOM 2238 C C . LEU A 1 299 ? 3.022 -10.820 4.354 1.00 89.81 299 LEU A C 1
ATOM 2240 O O . LEU A 1 299 ? 3.325 -10.312 5.439 1.00 89.81 299 LEU A O 1
ATOM 2244 N N . PRO A 1 300 ? 3.951 -11.282 3.497 1.00 92.50 300 PRO A N 1
ATOM 2245 C CA . PRO A 1 300 ? 5.379 -11.212 3.774 1.00 92.50 300 PRO A CA 1
ATOM 2246 C C . PRO A 1 300 ? 5.842 -9.772 4.056 1.00 92.50 300 PRO A C 1
ATOM 2248 O O . PRO A 1 300 ? 5.378 -8.846 3.381 1.00 92.50 300 PRO A O 1
ATOM 2251 N N . PRO A 1 301 ? 6.821 -9.556 4.958 1.00 93.25 301 PRO A N 1
ATOM 2252 C CA . PRO A 1 301 ? 7.363 -8.224 5.236 1.00 93.25 301 PRO A CA 1
ATOM 2253 C C . PRO A 1 301 ? 7.828 -7.480 3.978 1.00 93.25 301 PRO A C 1
ATOM 2255 O O . PRO A 1 301 ? 7.563 -6.290 3.836 1.00 93.25 301 PRO A O 1
ATOM 2258 N N . ALA A 1 302 ? 8.433 -8.194 3.023 1.00 92.31 302 ALA A N 1
ATOM 2259 C CA . ALA A 1 302 ? 8.878 -7.632 1.748 1.00 92.31 302 ALA A CA 1
ATOM 2260 C C . ALA A 1 302 ? 7.730 -7.056 0.898 1.00 92.31 302 ALA A C 1
ATOM 2262 O O . ALA A 1 302 ? 7.931 -6.068 0.202 1.00 92.31 302 ALA A O 1
ATOM 2263 N N . VAL A 1 303 ? 6.518 -7.616 0.975 1.00 96.00 303 VAL A N 1
ATOM 2264 C CA . VAL A 1 303 ? 5.342 -7.054 0.288 1.00 96.00 303 VAL A CA 1
ATOM 2265 C C . VAL A 1 303 ? 4.902 -5.753 0.969 1.00 96.00 303 VAL A C 1
ATOM 2267 O O . VAL A 1 303 ? 4.538 -4.788 0.300 1.00 96.00 303 VAL A O 1
ATOM 2270 N N . LYS A 1 304 ? 4.991 -5.686 2.304 1.00 96.56 304 LYS A N 1
ATOM 2271 C CA . LYS A 1 304 ? 4.665 -4.474 3.076 1.00 96.56 304 LYS A CA 1
ATOM 2272 C C . LYS A 1 304 ? 5.640 -3.327 2.793 1.00 96.56 304 LYS A C 1
ATOM 2274 O O . LYS A 1 304 ? 5.206 -2.180 2.742 1.00 96.56 304 LYS A O 1
ATOM 2279 N N . VAL A 1 305 ? 6.917 -3.632 2.538 1.00 97.06 305 VAL A N 1
ATOM 2280 C CA . VAL A 1 305 ? 7.900 -2.654 2.030 1.00 97.06 305 VAL A CA 1
ATOM 2281 C C . VAL A 1 305 ? 7.411 -2.051 0.711 1.00 97.06 305 VAL A C 1
ATOM 2283 O O . VAL A 1 305 ? 7.299 -0.833 0.593 1.00 97.06 305 VAL A O 1
ATOM 2286 N N . THR A 1 306 ? 7.009 -2.885 -0.255 1.00 97.00 306 THR A N 1
ATOM 2287 C CA . THR A 1 306 ? 6.465 -2.403 -1.534 1.00 97.00 306 THR A CA 1
ATOM 2288 C C . THR A 1 306 ? 5.232 -1.517 -1.329 1.00 97.00 306 THR A C 1
ATOM 2290 O O . THR A 1 306 ? 5.122 -0.467 -1.957 1.00 97.00 306 THR A O 1
ATOM 2293 N N . MET A 1 307 ? 4.329 -1.869 -0.404 1.00 97.81 307 MET A N 1
ATOM 2294 C CA . MET A 1 307 ? 3.172 -1.028 -0.060 1.00 97.81 307 MET A CA 1
ATOM 2295 C C . MET A 1 307 ? 3.578 0.365 0.427 1.00 97.81 307 MET A C 1
ATOM 2297 O O . MET A 1 307 ? 3.030 1.362 -0.045 1.00 97.81 307 MET A O 1
ATOM 2301 N N . ARG A 1 308 ? 4.556 0.451 1.333 1.00 98.06 308 ARG A N 1
ATOM 2302 C CA . ARG A 1 308 ? 5.057 1.731 1.856 1.00 98.06 308 ARG A CA 1
ATOM 2303 C C . ARG A 1 308 ? 5.724 2.567 0.768 1.00 98.06 308 ARG A C 1
ATOM 2305 O O . ARG A 1 308 ? 5.417 3.752 0.644 1.00 98.06 308 ARG A O 1
ATOM 2312 N N . LEU A 1 309 ? 6.546 1.947 -0.078 1.00 97.06 309 LEU A N 1
ATOM 2313 C CA . LEU A 1 309 ? 7.186 2.613 -1.216 1.00 97.06 309 LEU A CA 1
ATOM 2314 C C . LEU A 1 309 ? 6.164 3.151 -2.224 1.00 97.06 309 LEU A C 1
ATOM 2316 O O . LEU A 1 309 ? 6.288 4.287 -2.677 1.00 97.06 309 LEU A O 1
ATOM 2320 N N . MET A 1 310 ? 5.111 2.389 -2.524 1.00 97.56 310 MET A N 1
ATOM 2321 C CA . MET A 1 310 ? 4.044 2.829 -3.428 1.00 97.56 310 MET A CA 1
ATOM 2322 C C . MET A 1 310 ? 3.193 3.957 -2.830 1.00 97.56 310 MET A C 1
ATOM 2324 O O . MET A 1 310 ? 2.817 4.890 -3.542 1.00 97.56 310 MET A O 1
ATOM 2328 N N . LYS A 1 311 ? 2.937 3.937 -1.516 1.00 96.25 311 LYS A N 1
ATOM 2329 C CA . LYS A 1 311 ? 2.297 5.060 -0.809 1.00 96.25 311 LYS A CA 1
ATOM 2330 C C . LYS A 1 311 ? 3.171 6.314 -0.833 1.00 96.25 311 LYS A C 1
ATOM 2332 O O . LYS A 1 311 ? 2.658 7.408 -1.070 1.00 96.25 311 LYS A O 1
ATOM 2337 N N . TRP A 1 312 ? 4.481 6.165 -0.634 1.00 95.69 312 TRP A N 1
ATOM 2338 C CA . TRP A 1 312 ? 5.426 7.275 -0.735 1.00 95.69 312 TRP A CA 1
ATOM 2339 C C . TRP A 1 312 ? 5.471 7.842 -2.153 1.00 95.69 312 TRP A C 1
ATOM 2341 O O . TRP A 1 312 ? 5.346 9.054 -2.315 1.00 95.69 312 TRP A O 1
ATOM 2351 N N . TRP A 1 313 ? 5.559 6.981 -3.174 1.00 95.50 313 TRP A N 1
ATOM 2352 C CA . TRP A 1 313 ? 5.513 7.374 -4.584 1.00 95.50 313 TRP A CA 1
ATOM 2353 C C . TRP A 1 313 ? 4.253 8.178 -4.899 1.00 95.50 313 TRP A C 1
ATOM 2355 O O . TRP A 1 313 ? 4.353 9.251 -5.496 1.00 95.50 313 TRP A O 1
ATOM 2365 N N . ARG A 1 314 ? 3.081 7.712 -4.445 1.00 94.44 314 ARG A N 1
ATOM 2366 C CA . ARG A 1 314 ? 1.813 8.437 -4.593 1.00 94.44 314 ARG A CA 1
ATOM 2367 C C . ARG A 1 314 ? 1.908 9.838 -3.986 1.00 94.44 314 ARG A C 1
ATOM 2369 O O . ARG A 1 314 ? 1.443 10.792 -4.599 1.00 94.44 314 ARG A O 1
ATOM 2376 N N . ASN A 1 315 ? 2.519 9.976 -2.810 1.00 90.75 315 ASN A N 1
ATOM 2377 C CA . ASN A 1 315 ? 2.687 11.271 -2.146 1.00 90.75 315 ASN A CA 1
ATOM 2378 C C . ASN A 1 315 ? 3.640 12.221 -2.899 1.00 90.75 315 ASN A C 1
ATOM 2380 O O . ASN A 1 315 ? 3.583 13.421 -2.659 1.00 90.75 315 ASN A O 1
ATOM 2384 N N . GLN A 1 316 ? 4.485 11.712 -3.805 1.00 88.75 316 GLN A N 1
ATOM 2385 C CA . GLN A 1 316 ? 5.345 12.543 -4.658 1.00 88.75 316 GLN A CA 1
ATOM 2386 C C . GLN A 1 316 ? 4.635 13.059 -5.919 1.00 88.75 316 GLN A C 1
ATOM 2388 O O . GLN A 1 316 ? 5.198 13.884 -6.637 1.00 88.75 316 GLN A O 1
ATOM 2393 N N . GLN A 1 317 ? 3.440 12.553 -6.238 1.00 91.19 317 GLN A N 1
ATOM 2394 C CA . GLN A 1 317 ? 2.725 12.955 -7.448 1.00 91.19 317 GLN A CA 1
ATOM 2395 C C . GLN A 1 317 ? 1.876 14.207 -7.218 1.00 91.19 317 GLN A C 1
ATOM 2397 O O . GLN A 1 317 ? 1.407 14.472 -6.111 1.00 91.19 317 GLN A O 1
ATOM 2402 N N . GLN A 1 318 ? 1.637 14.951 -8.299 1.00 89.19 318 GLN A N 1
ATOM 2403 C CA . GLN A 1 318 ? 0.686 16.058 -8.316 1.00 89.19 318 GLN A CA 1
ATOM 2404 C C . GLN A 1 318 ? -0.694 15.536 -8.719 1.00 89.19 318 GLN A C 1
ATOM 2406 O O . GLN A 1 318 ? -0.931 15.211 -9.882 1.00 89.19 318 GLN A O 1
ATOM 2411 N N . TRP A 1 319 ? -1.590 15.449 -7.741 1.00 87.25 319 TRP A N 1
ATOM 2412 C CA . TRP A 1 319 ? -2.981 15.044 -7.938 1.00 87.25 319 TRP A CA 1
ATOM 2413 C C . TRP A 1 319 ? -3.837 16.267 -8.255 1.00 87.25 319 TRP A C 1
ATOM 2415 O O . TRP A 1 319 ? -3.612 17.337 -7.692 1.00 87.25 319 TRP A O 1
ATOM 2425 N N . SER A 1 320 ? -4.807 16.128 -9.161 1.00 88.81 320 SER A N 1
ATOM 2426 C CA . SER A 1 320 ? -5.715 17.238 -9.487 1.00 88.81 320 SER A CA 1
ATOM 2427 C C . SER A 1 320 ? -6.741 17.498 -8.387 1.00 88.81 320 SER A C 1
ATOM 2429 O O . SER A 1 320 ? -7.227 18.620 -8.272 1.00 88.81 320 SER A O 1
ATOM 2431 N N . SER A 1 321 ? -7.055 16.482 -7.582 1.00 85.56 321 SER A N 1
ATOM 2432 C CA . SER A 1 321 ? -7.884 16.593 -6.383 1.00 85.56 321 SER A CA 1
ATOM 2433 C C . SER A 1 321 ? -7.634 15.416 -5.433 1.00 85.56 321 SER A C 1
ATOM 2435 O O . SER A 1 321 ? -6.940 14.456 -5.788 1.00 85.56 321 SER A O 1
ATOM 2437 N N . ASP A 1 322 ? -8.210 15.476 -4.231 1.00 81.25 322 ASP A N 1
ATOM 2438 C CA . ASP A 1 322 ? -8.144 14.372 -3.271 1.00 81.25 322 ASP A CA 1
ATOM 2439 C C . ASP A 1 322 ? -8.931 13.138 -3.750 1.00 81.25 322 ASP A C 1
ATOM 2441 O O . ASP A 1 322 ? -8.548 12.015 -3.430 1.00 81.25 322 ASP A O 1
ATOM 2445 N N . GLU A 1 323 ? -9.977 13.311 -4.568 1.00 82.00 323 GLU A N 1
ATOM 2446 C CA . GLU A 1 323 ? -10.764 12.205 -5.139 1.00 82.00 323 GLU A CA 1
ATOM 2447 C C . GLU A 1 323 ? -10.003 11.404 -6.209 1.00 82.00 323 GLU A C 1
ATOM 2449 O O . GLU A 1 323 ? -10.263 10.214 -6.388 1.00 82.00 323 GLU A O 1
ATOM 2454 N N . GLU A 1 324 ? -9.063 12.038 -6.917 1.00 85.50 324 GLU A N 1
ATOM 2455 C CA . GLU A 1 324 ? -8.197 11.390 -7.918 1.00 85.50 324 GLU A CA 1
ATOM 2456 C C . GLU A 1 324 ? -6.974 10.720 -7.273 1.00 85.50 324 GLU A C 1
ATOM 2458 O O . GLU A 1 324 ? -6.303 9.888 -7.889 1.00 85.50 324 GLU A O 1
ATOM 2463 N N . ARG A 1 325 ? -6.678 11.047 -6.008 1.00 88.94 325 ARG A N 1
ATOM 2464 C CA . ARG A 1 325 ? -5.585 10.447 -5.243 1.00 88.94 325 ARG A CA 1
ATOM 2465 C C . ARG A 1 325 ? -6.040 9.126 -4.611 1.00 88.94 325 ARG A C 1
ATOM 2467 O O . ARG A 1 325 ? -6.928 9.125 -3.761 1.00 88.94 325 ARG A O 1
ATOM 2474 N N . PRO A 1 326 ? -5.397 7.981 -4.911 1.00 91.00 326 PRO A N 1
ATOM 2475 C CA . PRO A 1 326 ? -5.819 6.714 -4.327 1.00 91.00 326 PRO A CA 1
ATOM 2476 C C . PRO A 1 326 ? -5.556 6.687 -2.819 1.00 91.00 326 PRO A C 1
ATOM 2478 O O . PRO A 1 326 ? -4.463 7.032 -2.348 1.00 91.00 326 PRO A O 1
ATOM 2481 N N . CYS A 1 327 ? -6.536 6.212 -2.050 1.00 89.44 327 CYS A N 1
ATOM 2482 C CA . CYS A 1 327 ? -6.367 6.014 -0.614 1.00 89.44 327 CYS A CA 1
ATOM 2483 C C . CYS A 1 327 ? -5.348 4.896 -0.315 1.00 89.44 327 CYS A C 1
ATOM 2485 O O . CYS A 1 327 ? -5.056 4.047 -1.162 1.00 89.44 327 CYS A O 1
ATOM 2487 N N . ASP A 1 328 ? -4.803 4.883 0.906 1.00 91.31 328 ASP A N 1
ATOM 2488 C CA . ASP A 1 328 ? -3.791 3.900 1.330 1.00 91.31 328 ASP A CA 1
ATOM 2489 C C . ASP A 1 328 ? -4.272 2.459 1.122 1.00 91.31 328 ASP A C 1
ATOM 2491 O O . ASP A 1 328 ? -3.576 1.644 0.517 1.00 91.31 328 ASP A O 1
ATOM 2495 N N . LEU A 1 329 ? -5.499 2.171 1.564 1.00 89.56 329 LEU A N 1
ATOM 2496 C CA . LEU A 1 329 ? -6.070 0.831 1.499 1.00 89.56 329 LEU A CA 1
ATOM 2497 C C . LEU A 1 329 ? -6.255 0.343 0.055 1.00 89.56 329 LEU A C 1
ATOM 2499 O O . LEU A 1 329 ? -6.129 -0.851 -0.199 1.00 89.56 329 LEU A O 1
ATOM 2503 N N . PHE A 1 330 ? -6.537 1.242 -0.893 1.00 90.88 330 PHE A N 1
ATOM 2504 C CA . PHE A 1 330 ? -6.663 0.876 -2.303 1.00 90.88 330 PHE A CA 1
ATOM 2505 C C . PHE A 1 330 ? -5.327 0.374 -2.865 1.00 90.88 330 PHE A C 1
ATOM 2507 O O . PHE A 1 330 ? -5.268 -0.725 -3.414 1.00 90.88 330 PHE A O 1
ATOM 2514 N N . LEU A 1 331 ? -4.239 1.127 -2.656 1.00 93.56 331 LEU A N 1
ATOM 2515 C CA . LEU A 1 331 ? -2.897 0.719 -3.094 1.00 93.56 331 LEU A CA 1
ATOM 2516 C C . LEU A 1 331 ? -2.453 -0.586 -2.426 1.00 93.56 331 LEU A C 1
ATOM 2518 O O . LEU A 1 331 ? -1.941 -1.487 -3.087 1.00 93.56 331 LEU A O 1
ATOM 2522 N N . GLU A 1 332 ? -2.691 -0.707 -1.123 1.00 95.00 332 GLU A N 1
ATOM 2523 C CA . GLU A 1 332 ? -2.376 -1.906 -0.350 1.00 95.00 332 GLU A CA 1
ATOM 2524 C C . GLU A 1 332 ? -3.130 -3.141 -0.878 1.00 95.00 332 GLU A C 1
ATOM 2526 O O . GLU A 1 332 ? -2.533 -4.206 -1.031 1.00 95.00 332 GLU A O 1
ATOM 2531 N N . LYS A 1 333 ? -4.415 -3.0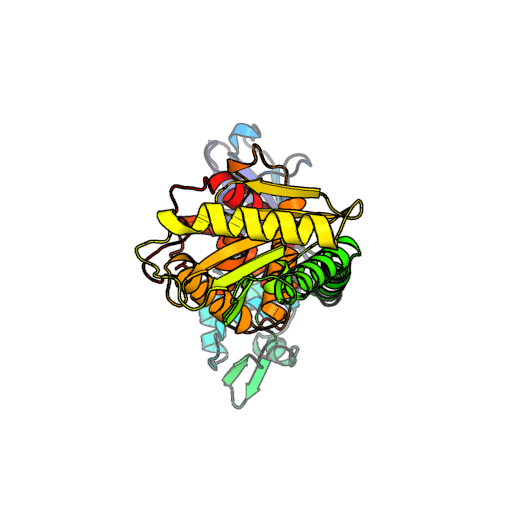09 -1.231 1.00 92.31 333 LYS A N 1
ATOM 2532 C CA . LYS A 1 333 ? -5.201 -4.102 -1.822 1.00 92.31 333 LYS A CA 1
ATOM 2533 C C . LYS A 1 333 ? -4.696 -4.511 -3.203 1.00 92.31 333 LYS A C 1
ATOM 2535 O O . LYS A 1 333 ? -4.585 -5.710 -3.452 1.00 92.31 333 LYS A O 1
ATOM 2540 N N . ILE A 1 334 ? -4.356 -3.559 -4.075 1.00 92.94 334 ILE A N 1
ATOM 2541 C CA . ILE A 1 334 ? -3.782 -3.868 -5.395 1.00 92.94 334 ILE A CA 1
ATOM 2542 C C . ILE A 1 334 ? -2.496 -4.682 -5.224 1.00 92.94 334 ILE A C 1
ATOM 2544 O O . ILE A 1 334 ? -2.389 -5.777 -5.767 1.00 92.94 334 ILE A O 1
ATOM 2548 N N . ILE A 1 335 ? -1.567 -4.202 -4.393 1.00 94.69 335 ILE A N 1
ATOM 2549 C CA . ILE A 1 335 ? -0.265 -4.850 -4.182 1.00 94.69 335 ILE A CA 1
ATOM 2550 C C . ILE A 1 335 ? -0.430 -6.237 -3.552 1.00 94.69 335 ILE A C 1
ATOM 2552 O O . ILE A 1 335 ? 0.218 -7.184 -3.990 1.00 94.69 335 ILE A O 1
ATOM 2556 N N . ALA A 1 336 ? -1.319 -6.383 -2.564 1.00 92.56 336 ALA A N 1
ATOM 2557 C CA . ALA A 1 336 ? -1.621 -7.680 -1.962 1.00 92.56 336 ALA A CA 1
ATOM 2558 C C . ALA A 1 336 ? -2.182 -8.683 -2.983 1.00 92.56 336 ALA A C 1
ATOM 2560 O O . ALA A 1 336 ? -1.851 -9.863 -2.924 1.00 92.56 336 ALA A O 1
ATOM 2561 N N . SER A 1 337 ? -3.008 -8.216 -3.921 1.00 89.56 337 SER A N 1
ATOM 2562 C CA . SER A 1 337 ? -3.678 -9.067 -4.915 1.00 89.56 337 SER A CA 1
ATOM 2563 C C . SER A 1 337 ? -2.760 -9.500 -6.048 1.00 89.56 337 SER A C 1
ATOM 2565 O O . SER A 1 337 ? -2.971 -10.553 -6.644 1.00 89.56 337 SER A O 1
ATOM 2567 N N . THR A 1 338 ? -1.748 -8.692 -6.364 1.00 84.75 338 THR A N 1
ATOM 2568 C CA . THR A 1 338 ? -0.809 -8.964 -7.460 1.00 84.75 338 THR A CA 1
ATOM 2569 C C . THR A 1 338 ? 0.532 -9.527 -6.998 1.00 84.75 338 THR A C 1
ATOM 2571 O O . THR A 1 338 ? 1.376 -9.854 -7.831 1.00 84.75 338 THR A O 1
ATOM 2574 N N . ALA A 1 339 ? 0.754 -9.661 -5.689 1.00 83.19 339 ALA A N 1
ATOM 2575 C CA . ALA A 1 339 ? 1.944 -10.298 -5.136 1.00 83.19 339 ALA A CA 1
ATOM 2576 C C . ALA A 1 339 ? 1.894 -11.823 -5.349 1.00 83.19 339 ALA A C 1
ATOM 2578 O O . ALA A 1 339 ? 1.447 -12.571 -4.483 1.00 83.19 339 ALA A O 1
ATOM 2579 N N . ALA A 1 340 ? 2.362 -12.294 -6.509 1.00 69.81 340 ALA A N 1
ATOM 2580 C CA . ALA A 1 340 ? 2.432 -13.727 -6.818 1.00 69.81 340 ALA A CA 1
ATOM 2581 C C . ALA A 1 340 ? 3.490 -14.469 -5.976 1.00 69.81 340 ALA A C 1
ATOM 2583 O O . ALA A 1 340 ? 3.296 -15.626 -5.600 1.00 69.81 340 ALA A O 1
ATOM 2584 N N . HIS A 1 341 ? 4.601 -13.796 -5.659 1.00 75.44 341 HIS A N 1
ATOM 2585 C CA . HIS A 1 341 ? 5.732 -14.341 -4.906 1.00 75.44 341 HIS A CA 1
ATOM 2586 C C . HIS A 1 341 ? 6.285 -13.303 -3.925 1.00 75.44 341 HIS A C 1
ATOM 2588 O O . HIS A 1 341 ? 6.036 -12.105 -4.065 1.00 75.44 341 HIS A O 1
ATOM 2594 N N . VAL A 1 342 ? 7.059 -13.761 -2.935 1.00 77.00 342 VAL A N 1
ATOM 2595 C CA . VAL A 1 342 ? 7.775 -12.867 -2.015 1.00 77.00 342 VAL A CA 1
ATOM 2596 C C . VAL A 1 342 ? 8.826 -12.082 -2.808 1.00 77.00 342 VAL A C 1
ATOM 2598 O O . VAL A 1 342 ? 9.695 -12.713 -3.413 1.00 77.00 342 VAL A O 1
ATOM 2601 N N . PRO A 1 343 ? 8.796 -10.737 -2.811 1.00 79.69 343 PRO A N 1
ATOM 2602 C CA . PRO A 1 343 ? 9.782 -9.971 -3.558 1.00 79.69 343 PRO A CA 1
ATOM 2603 C C . PRO A 1 343 ? 11.184 -10.119 -2.963 1.00 79.69 343 PRO A C 1
ATOM 2605 O O . PRO A 1 343 ? 11.394 -9.828 -1.785 1.00 79.69 343 PRO A O 1
ATOM 2608 N N . SER A 1 344 ? 12.149 -10.530 -3.786 1.00 79.25 344 SER A N 1
ATOM 2609 C CA . SER A 1 344 ? 13.577 -10.524 -3.438 1.00 79.25 344 SER A CA 1
ATOM 2610 C C . SER A 1 344 ? 14.260 -9.186 -3.748 1.00 79.25 344 SER A C 1
ATOM 2612 O O . SER A 1 344 ? 15.323 -8.904 -3.204 1.00 79.25 344 SER A O 1
ATOM 2614 N N . ASP A 1 345 ? 13.652 -8.366 -4.609 1.00 82.50 345 ASP A N 1
ATOM 2615 C CA . ASP A 1 345 ? 14.131 -7.047 -5.024 1.00 82.50 345 ASP A CA 1
ATOM 2616 C C . ASP A 1 345 ? 12.959 -6.053 -5.018 1.00 82.50 345 ASP A C 1
ATOM 2618 O O . ASP A 1 345 ? 11.929 -6.276 -5.660 1.00 82.50 345 ASP A O 1
ATOM 2622 N N . GLN A 1 346 ? 13.096 -4.966 -4.258 1.00 86.81 346 GLN A N 1
ATOM 2623 C CA . GLN A 1 346 ? 12.052 -3.957 -4.098 1.00 86.81 346 GLN A CA 1
ATOM 2624 C C . GLN A 1 346 ? 11.925 -3.039 -5.309 1.00 86.81 346 GLN A C 1
ATOM 2626 O O . GLN A 1 346 ? 10.831 -2.546 -5.568 1.00 86.81 346 GLN A O 1
ATOM 2631 N N . ALA A 1 347 ? 12.997 -2.817 -6.072 1.00 84.81 347 ALA A N 1
ATOM 2632 C CA . ALA A 1 347 ? 12.911 -2.032 -7.296 1.00 84.81 347 ALA A CA 1
ATOM 2633 C C . ALA A 1 347 ? 12.069 -2.769 -8.344 1.00 84.81 347 ALA A C 1
ATOM 2635 O O . ALA A 1 347 ? 11.142 -2.186 -8.909 1.00 84.81 347 ALA A O 1
ATOM 2636 N N . ALA A 1 348 ? 12.298 -4.075 -8.507 1.00 82.12 348 ALA A N 1
ATOM 2637 C CA . ALA A 1 348 ? 11.467 -4.923 -9.359 1.00 82.12 348 ALA A CA 1
ATOM 2638 C C . ALA A 1 348 ? 10.009 -4.997 -8.861 1.00 82.12 348 ALA A C 1
ATOM 2640 O O . ALA A 1 348 ? 9.069 -4.940 -9.661 1.00 82.12 348 ALA A O 1
ATOM 2641 N N . ALA A 1 349 ? 9.800 -5.076 -7.542 1.00 87.62 349 ALA A N 1
ATOM 2642 C CA . ALA A 1 349 ? 8.464 -5.089 -6.943 1.00 87.62 349 ALA A CA 1
ATOM 2643 C C . ALA A 1 349 ? 7.688 -3.788 -7.206 1.00 87.62 349 ALA A C 1
ATOM 2645 O O . ALA A 1 349 ? 6.527 -3.830 -7.611 1.00 87.62 349 ALA A O 1
ATOM 2646 N N . VAL A 1 350 ? 8.338 -2.633 -7.024 1.00 90.69 350 VAL A N 1
ATOM 2647 C CA . VAL A 1 350 ? 7.768 -1.306 -7.304 1.00 90.69 350 VAL A CA 1
ATOM 2648 C C . VAL A 1 350 ? 7.475 -1.142 -8.794 1.00 90.69 350 VAL A C 1
ATOM 2650 O O . VAL A 1 350 ? 6.381 -0.706 -9.149 1.00 90.69 350 VAL A O 1
ATOM 2653 N N . ALA A 1 351 ? 8.393 -1.547 -9.676 1.00 87.31 351 ALA A N 1
ATOM 2654 C CA . ALA A 1 351 ? 8.169 -1.514 -11.121 1.00 87.31 351 ALA A CA 1
ATOM 2655 C C . ALA A 1 351 ? 6.966 -2.383 -11.526 1.00 87.31 351 ALA A C 1
ATOM 2657 O O . ALA A 1 351 ? 6.112 -1.954 -12.300 1.00 87.31 351 ALA A O 1
ATOM 2658 N N . THR A 1 352 ? 6.845 -3.578 -10.942 1.00 87.75 352 THR A N 1
ATOM 2659 C CA . THR A 1 352 ? 5.696 -4.469 -11.159 1.00 87.75 352 THR A CA 1
ATOM 2660 C C . THR A 1 352 ? 4.397 -3.818 -10.690 1.00 87.75 352 THR A C 1
ATOM 2662 O O . THR A 1 352 ? 3.421 -3.794 -11.439 1.00 87.75 352 THR A O 1
ATOM 2665 N N . ALA A 1 353 ? 4.382 -3.236 -9.488 1.00 91.94 353 ALA A N 1
ATOM 2666 C CA . ALA A 1 353 ? 3.212 -2.540 -8.960 1.00 91.94 353 ALA A CA 1
ATOM 2667 C C . ALA A 1 353 ? 2.800 -1.352 -9.847 1.00 91.94 353 ALA A C 1
ATOM 2669 O O . ALA A 1 353 ? 1.617 -1.183 -10.138 1.00 91.94 353 ALA A O 1
ATOM 2670 N N . LEU A 1 354 ? 3.759 -0.562 -10.338 1.00 90.38 354 LEU A N 1
ATOM 2671 C CA . LEU A 1 354 ? 3.494 0.540 -11.266 1.00 90.38 354 LEU A CA 1
ATOM 2672 C C . LEU A 1 354 ? 2.950 0.050 -12.611 1.00 90.38 354 LEU A C 1
ATOM 2674 O O . LEU A 1 354 ? 2.008 0.645 -13.123 1.00 90.38 354 LEU A O 1
ATOM 2678 N N . ASN A 1 355 ? 3.471 -1.052 -13.154 1.00 88.88 355 ASN A N 1
ATOM 2679 C CA . ASN A 1 355 ? 2.955 -1.653 -14.388 1.00 88.88 355 ASN A CA 1
ATOM 2680 C C . ASN A 1 355 ? 1.520 -2.175 -14.233 1.00 88.88 355 ASN A C 1
ATOM 2682 O O . ASN A 1 355 ? 0.698 -2.001 -15.136 1.00 88.88 355 ASN A O 1
ATOM 2686 N N . VAL A 1 356 ? 1.199 -2.773 -13.080 1.00 90.00 356 VAL A N 1
ATOM 2687 C CA . VAL A 1 356 ? -0.174 -3.174 -12.737 1.00 90.00 356 VAL A CA 1
ATOM 2688 C C . VAL A 1 356 ? -1.089 -1.953 -12.707 1.00 90.00 356 VAL A C 1
ATOM 2690 O O . VAL A 1 356 ? -2.137 -1.965 -13.345 1.00 90.00 356 VAL A O 1
ATOM 2693 N N . LEU A 1 357 ? -0.687 -0.881 -12.017 1.00 91.81 357 LEU A N 1
ATOM 2694 C CA . LEU A 1 357 ? -1.471 0.354 -11.945 1.00 91.81 357 LEU A CA 1
ATOM 2695 C C . LEU A 1 357 ? -1.630 1.023 -13.318 1.00 91.81 357 LEU A C 1
ATOM 2697 O O . LEU A 1 357 ? -2.712 1.502 -13.638 1.00 91.81 357 LEU A O 1
ATOM 2701 N N . ALA A 1 358 ? -0.588 1.012 -14.150 1.00 89.94 358 ALA A N 1
ATOM 2702 C CA . ALA A 1 358 ? -0.614 1.527 -15.519 1.00 89.94 358 ALA A CA 1
ATOM 2703 C C . ALA A 1 358 ? -1.546 0.729 -16.448 1.00 89.94 358 ALA A C 1
ATOM 2705 O O . ALA A 1 358 ? -2.014 1.253 -17.455 1.00 89.94 358 ALA A O 1
ATOM 2706 N N . SER A 1 359 ? -1.829 -0.530 -16.110 1.00 88.19 359 SER A N 1
ATOM 2707 C CA . SER A 1 359 ? -2.681 -1.426 -16.899 1.00 88.19 359 SER A CA 1
ATOM 2708 C C . SER A 1 359 ? -4.000 -1.748 -16.195 1.00 88.19 359 SER A C 1
ATOM 2710 O O . SER A 1 359 ? -4.679 -2.697 -16.581 1.00 88.19 359 SER A O 1
ATOM 2712 N N . LEU A 1 360 ? -4.374 -0.986 -15.161 1.00 86.38 360 LEU A N 1
ATOM 2713 C CA . LEU A 1 360 ? -5.483 -1.331 -14.269 1.00 86.38 360 LEU A CA 1
ATOM 2714 C C . LEU A 1 360 ? -6.820 -1.495 -15.012 1.00 86.38 360 LEU A C 1
ATOM 2716 O O . LEU A 1 360 ? -7.585 -2.392 -14.688 1.00 86.38 360 LEU A O 1
ATOM 2720 N N . GLU A 1 361 ? -7.054 -0.698 -16.059 1.00 82.88 361 GLU A N 1
ATOM 2721 C CA . GLU A 1 361 ? -8.237 -0.784 -16.936 1.00 82.88 361 GLU A CA 1
ATOM 2722 C C . GLU A 1 361 ? -8.369 -2.121 -17.678 1.00 82.88 361 GLU A C 1
ATOM 2724 O O . GLU A 1 361 ? -9.461 -2.519 -18.075 1.00 82.88 361 GLU A O 1
ATOM 2729 N N . GLN A 1 362 ? -7.248 -2.801 -17.907 1.00 82.12 362 GLN A N 1
ATOM 2730 C CA . GLN A 1 362 ? -7.170 -4.025 -18.704 1.00 82.12 362 GLN A CA 1
ATOM 2731 C C . GLN A 1 362 ? -7.064 -5.272 -17.822 1.00 82.12 362 GLN A C 1
ATOM 2733 O O . GLN A 1 362 ? -7.191 -6.396 -18.310 1.00 82.12 362 GLN A O 1
ATOM 2738 N N . LEU A 1 363 ? -6.805 -5.082 -16.527 1.00 79.69 363 LEU A N 1
ATOM 2739 C CA . LEU A 1 363 ? -6.554 -6.150 -15.577 1.00 79.69 363 LEU A CA 1
ATOM 2740 C C . LEU A 1 363 ? -7.773 -6.388 -14.692 1.00 79.69 363 LEU A C 1
ATOM 2742 O O . LEU A 1 363 ? -8.388 -5.472 -14.154 1.00 79.69 363 LEU A O 1
ATOM 2746 N N . LYS A 1 364 ? -8.070 -7.667 -14.472 1.00 85.25 364 LYS A N 1
ATOM 2747 C CA . LYS A 1 364 ? -9.028 -8.088 -13.456 1.00 85.25 364 LYS A CA 1
ATOM 2748 C C . LYS A 1 364 ? -8.281 -8.302 -12.142 1.00 85.25 364 LYS A C 1
ATOM 2750 O O . LYS A 1 364 ? -7.650 -9.342 -11.961 1.00 85.25 364 LYS A O 1
ATOM 2755 N N . VAL A 1 365 ? -8.336 -7.320 -11.243 1.00 86.44 365 VAL A N 1
ATOM 2756 C CA . VAL A 1 365 ? -7.650 -7.371 -9.943 1.00 86.44 365 VAL A CA 1
ATOM 2757 C C . VAL A 1 365 ? -8.687 -7.569 -8.845 1.00 86.44 365 VAL A C 1
ATOM 2759 O O . VAL A 1 365 ? -9.409 -6.643 -8.489 1.00 86.44 365 VAL A O 1
ATOM 2762 N N . MET A 1 366 ? -8.789 -8.790 -8.323 1.00 88.31 366 MET A N 1
ATOM 2763 C CA . MET A 1 366 ? -9.799 -9.129 -7.314 1.00 88.31 366 MET A CA 1
ATOM 2764 C C . MET A 1 366 ? -9.420 -8.581 -5.939 1.00 88.31 366 MET A C 1
ATOM 2766 O O . MET A 1 366 ? -8.259 -8.665 -5.557 1.00 88.31 366 MET A O 1
ATOM 2770 N N . ASP A 1 367 ? -10.389 -8.058 -5.185 1.00 87.12 367 ASP A N 1
ATOM 2771 C CA . ASP A 1 367 ? -10.172 -7.603 -3.811 1.00 87.12 367 ASP A CA 1
ATOM 2772 C C . ASP A 1 367 ? -9.737 -8.794 -2.936 1.00 87.12 367 ASP A C 1
ATOM 2774 O O . ASP A 1 367 ? -10.425 -9.821 -2.898 1.00 87.12 367 ASP A O 1
ATOM 2778 N N . PRO A 1 368 ? -8.619 -8.691 -2.195 1.00 87.75 368 PRO A N 1
ATOM 2779 C CA . PRO A 1 368 ? -8.108 -9.810 -1.410 1.00 87.75 368 PRO A CA 1
ATOM 2780 C C . PRO A 1 368 ? -8.997 -10.129 -0.195 1.00 87.75 368 PRO A C 1
ATOM 2782 O O . PRO A 1 368 ? -8.824 -11.165 0.445 1.00 87.75 368 PRO A O 1
ATOM 2785 N N . MET A 1 369 ? -9.945 -9.248 0.141 1.00 85.50 369 MET A N 1
ATOM 2786 C CA . MET A 1 369 ? -10.936 -9.437 1.203 1.00 85.50 369 MET A CA 1
ATOM 2787 C C . MET A 1 369 ? -12.303 -9.887 0.674 1.00 85.50 369 MET A C 1
ATOM 2789 O O . MET A 1 369 ? -13.119 -10.372 1.462 1.00 85.50 369 MET A O 1
ATOM 2793 N N . ASP A 1 370 ? -12.555 -9.712 -0.625 1.00 82.81 370 ASP A N 1
ATOM 2794 C CA . ASP A 1 370 ? -13.800 -10.076 -1.297 1.00 82.81 370 ASP A CA 1
ATOM 2795 C C . ASP A 1 370 ? -13.532 -10.440 -2.764 1.00 82.81 370 ASP A C 1
ATOM 2797 O O . ASP A 1 370 ? -13.516 -9.597 -3.659 1.00 82.81 370 ASP A O 1
ATOM 2801 N N . SER A 1 371 ? -13.372 -11.735 -3.030 1.00 82.94 371 SER A N 1
ATOM 2802 C CA . SER A 1 371 ? -13.082 -12.246 -4.372 1.00 82.94 371 SER A CA 1
ATOM 2803 C C . SER A 1 371 ? -14.226 -12.072 -5.375 1.00 82.94 371 SER A C 1
ATOM 2805 O O . SER A 1 371 ? -14.087 -12.507 -6.515 1.00 82.94 371 SER A O 1
ATOM 2807 N N . THR A 1 372 ? -15.352 -11.466 -4.991 1.00 84.38 372 THR A N 1
ATOM 2808 C CA . THR A 1 372 ? -16.422 -11.075 -5.919 1.00 84.38 372 THR A CA 1
ATOM 2809 C C . THR A 1 372 ? -16.252 -9.647 -6.440 1.00 84.38 372 THR A C 1
ATOM 2811 O O . THR A 1 372 ? -16.846 -9.289 -7.457 1.00 84.38 372 THR A O 1
ATOM 2814 N N . VAL A 1 373 ? -15.400 -8.848 -5.796 1.00 84.69 373 VAL A N 1
ATOM 2815 C CA . VAL A 1 373 ? -15.160 -7.444 -6.126 1.00 84.69 373 VAL A CA 1
ATOM 2816 C C . VAL A 1 373 ? -13.909 -7.318 -6.989 1.00 84.69 373 VAL A C 1
ATOM 2818 O O . VAL A 1 373 ? -12.824 -7.731 -6.590 1.00 84.69 373 VAL A O 1
ATOM 2821 N N . ASN A 1 374 ? -14.043 -6.717 -8.172 1.00 86.75 374 ASN A N 1
ATOM 2822 C CA . ASN A 1 374 ? -12.903 -6.267 -8.968 1.00 86.75 374 ASN A CA 1
ATOM 2823 C C . ASN A 1 374 ? -12.538 -4.835 -8.554 1.00 86.75 374 ASN A C 1
ATOM 2825 O O . ASN A 1 374 ? -13.363 -3.926 -8.647 1.00 86.75 374 ASN A O 1
ATOM 2829 N N . LEU A 1 375 ? -11.300 -4.624 -8.114 1.00 84.50 375 LEU A N 1
ATOM 2830 C CA . LEU A 1 375 ? -10.802 -3.326 -7.658 1.00 84.50 375 LEU A CA 1
ATOM 2831 C C . LEU A 1 375 ? -10.790 -2.279 -8.782 1.00 84.50 375 LEU A C 1
ATOM 2833 O O . LEU A 1 375 ? -10.980 -1.098 -8.499 1.00 84.50 375 LEU A O 1
ATOM 2837 N N . ALA A 1 376 ? -10.630 -2.706 -10.039 1.00 79.69 376 ALA A N 1
ATOM 2838 C CA . ALA A 1 376 ? -10.684 -1.827 -11.210 1.00 79.69 376 ALA A CA 1
ATOM 2839 C C . ALA A 1 376 ? -12.114 -1.367 -11.568 1.00 79.69 376 ALA A C 1
ATOM 2841 O O . ALA A 1 376 ? -12.282 -0.349 -12.232 1.00 79.69 376 ALA A O 1
ATOM 2842 N N . ASP A 1 377 ? -13.149 -2.065 -11.085 1.00 79.06 377 ASP A N 1
ATOM 2843 C CA . ASP A 1 377 ? -14.559 -1.718 -11.332 1.00 79.06 377 ASP A CA 1
ATOM 2844 C C . ASP A 1 377 ? -15.154 -0.844 -10.213 1.00 79.06 377 ASP A C 1
ATOM 2846 O O . ASP A 1 377 ? -16.355 -0.549 -10.200 1.00 79.06 377 ASP A O 1
ATOM 2850 N N . SER A 1 378 ? -14.332 -0.430 -9.242 1.00 66.88 378 SER A N 1
ATOM 2851 C CA . SER A 1 378 ? -14.778 0.403 -8.129 1.00 66.88 378 SER A CA 1
ATOM 2852 C C . SER A 1 378 ? -15.271 1.758 -8.639 1.00 66.88 378 SER A C 1
ATOM 2854 O O . SER A 1 378 ? -14.487 2.633 -8.998 1.00 66.88 378 SER A O 1
ATOM 2856 N N . LYS A 1 379 ? -16.592 1.970 -8.598 1.00 64.88 379 LYS A N 1
ATOM 2857 C CA . LYS A 1 379 ? -17.242 3.249 -8.950 1.00 64.88 379 LYS A CA 1
ATOM 2858 C C . LYS A 1 379 ? -16.819 4.427 -8.064 1.00 64.88 379 LYS A C 1
ATOM 2860 O O . LYS A 1 379 ? -17.170 5.563 -8.359 1.00 64.88 379 LYS A O 1
ATOM 2865 N N . ASN A 1 380 ? -16.106 4.152 -6.974 1.00 62.28 380 ASN A N 1
ATOM 2866 C CA . ASN A 1 380 ? -15.787 5.118 -5.929 1.00 62.28 380 ASN A CA 1
ATOM 2867 C C . ASN A 1 380 ? -14.434 5.813 -6.133 1.00 62.28 380 ASN A C 1
ATOM 2869 O O . ASN A 1 380 ? -14.050 6.617 -5.291 1.00 62.28 380 ASN A O 1
ATOM 2873 N N . PHE A 1 381 ? -13.689 5.490 -7.195 1.00 73.56 381 PHE A N 1
ATOM 2874 C CA . PHE A 1 381 ? -12.379 6.083 -7.447 1.00 73.56 381 PHE A CA 1
ATOM 2875 C C . PHE A 1 381 ? -12.133 6.281 -8.946 1.00 73.56 381 PHE A C 1
ATOM 2877 O O . PHE A 1 381 ? -12.173 5.320 -9.716 1.00 73.56 381 PHE A O 1
ATOM 2884 N N . ASN A 1 382 ? -11.863 7.521 -9.365 1.00 81.38 382 ASN A N 1
ATOM 2885 C CA . ASN A 1 382 ? -11.436 7.795 -10.732 1.00 81.38 382 ASN A CA 1
ATOM 2886 C C . ASN A 1 382 ? -9.946 7.464 -10.863 1.00 81.38 382 ASN A C 1
ATOM 2888 O O . ASN A 1 382 ? -9.081 8.185 -10.383 1.00 81.38 382 ASN A O 1
ATOM 2892 N N . TYR A 1 383 ? -9.636 6.344 -11.508 1.00 85.00 383 TYR A N 1
ATOM 2893 C CA . TYR A 1 383 ? -8.261 5.870 -11.642 1.00 85.00 383 TYR A CA 1
ATOM 2894 C C . TYR A 1 383 ? -7.541 6.413 -12.883 1.00 85.00 383 TYR A C 1
ATOM 2896 O O . TYR A 1 383 ? -6.394 6.036 -13.114 1.00 85.00 383 TYR A O 1
ATOM 2904 N N . LYS A 1 384 ? -8.151 7.296 -13.689 1.00 87.25 384 LYS A N 1
ATOM 2905 C CA . LYS A 1 384 ? -7.521 7.801 -14.924 1.00 87.25 384 LYS A CA 1
ATOM 2906 C C . LYS A 1 384 ? -6.204 8.519 -14.650 1.00 87.25 384 LYS A C 1
ATOM 2908 O O . LYS A 1 384 ? -5.202 8.230 -15.307 1.00 87.25 384 LYS A O 1
ATOM 2913 N N . GLN A 1 385 ? -6.183 9.417 -13.660 1.00 91.94 385 GLN A N 1
ATOM 2914 C CA . GLN A 1 385 ? -4.953 10.117 -13.299 1.00 91.94 385 GLN A CA 1
ATOM 2915 C C . GLN A 1 385 ? -3.916 9.147 -12.712 1.00 91.94 385 GLN A C 1
ATOM 2917 O O . GLN A 1 385 ? -2.735 9.226 -13.050 1.00 91.94 385 GLN A O 1
ATOM 2922 N N . LEU A 1 386 ? -4.358 8.179 -11.900 1.00 91.44 386 LEU A N 1
ATOM 2923 C CA . LEU A 1 386 ? -3.496 7.129 -11.353 1.00 91.44 386 LEU A CA 1
ATOM 2924 C C . LEU A 1 386 ? -2.819 6.302 -12.455 1.00 91.44 386 LEU A C 1
ATOM 2926 O O . LEU A 1 386 ? -1.601 6.140 -12.421 1.00 91.44 386 LEU A O 1
ATOM 2930 N N . VAL A 1 387 ? -3.582 5.818 -13.439 1.00 91.75 387 VAL A N 1
ATOM 2931 C CA . VAL A 1 387 ? -3.083 5.048 -14.591 1.00 91.75 387 VAL A CA 1
ATOM 2932 C C . VAL A 1 387 ? -2.049 5.859 -15.375 1.00 91.75 387 VAL A C 1
ATOM 2934 O O . VAL A 1 387 ? -0.973 5.349 -15.704 1.00 91.75 387 VAL A O 1
ATOM 2937 N N . GLN A 1 388 ? -2.335 7.137 -15.639 1.00 92.50 388 GLN A N 1
ATOM 2938 C CA . GLN A 1 388 ? -1.425 8.033 -16.352 1.00 92.50 388 GLN A CA 1
ATOM 2939 C C . GLN A 1 388 ? -0.103 8.227 -15.595 1.00 92.50 388 GLN A C 1
ATOM 2941 O O . GLN A 1 388 ? 0.971 8.037 -16.171 1.00 92.50 388 GLN A O 1
ATOM 2946 N N . LEU A 1 389 ? -0.166 8.584 -14.310 1.00 91.94 389 LEU A N 1
ATOM 2947 C CA . LEU A 1 389 ? 1.017 8.819 -13.477 1.00 91.94 389 LEU A CA 1
ATOM 2948 C C . LEU A 1 389 ? 1.834 7.536 -13.286 1.00 91.94 389 LEU A C 1
ATOM 2950 O O . LEU A 1 389 ? 3.062 7.564 -13.374 1.00 91.94 389 LEU A O 1
ATOM 2954 N N . ALA A 1 390 ? 1.164 6.399 -13.088 1.00 91.44 390 ALA A N 1
ATOM 2955 C CA . ALA A 1 390 ? 1.816 5.099 -12.995 1.00 91.44 390 ALA A CA 1
ATOM 2956 C C . ALA A 1 390 ? 2.535 4.737 -14.301 1.00 91.44 390 ALA A C 1
ATOM 2958 O O . ALA A 1 390 ? 3.689 4.322 -14.251 1.00 91.44 390 ALA A O 1
ATOM 2959 N N . SER A 1 391 ? 1.916 4.981 -15.463 1.00 87.25 391 SER A N 1
ATOM 2960 C CA . SER A 1 391 ? 2.537 4.755 -16.779 1.00 87.25 391 SER A CA 1
ATOM 2961 C C . SER A 1 391 ? 3.802 5.599 -16.971 1.00 87.25 391 SER A C 1
ATOM 2963 O O . SER A 1 391 ? 4.827 5.102 -17.433 1.00 87.25 391 SER A O 1
ATOM 2965 N N . GLN A 1 392 ? 3.757 6.875 -16.571 1.00 87.31 392 GLN A N 1
ATOM 2966 C CA . GLN A 1 392 ? 4.912 7.778 -16.632 1.00 87.31 392 GLN A CA 1
ATOM 2967 C C . GLN A 1 392 ? 6.041 7.346 -15.689 1.00 87.31 392 GLN A C 1
ATOM 2969 O O . GLN A 1 392 ? 7.219 7.466 -16.022 1.00 87.31 392 GLN A O 1
ATOM 2974 N N . SER A 1 393 ? 5.708 6.878 -14.486 1.00 83.31 393 SER A N 1
ATOM 2975 C CA . SER A 1 393 ? 6.703 6.404 -13.522 1.00 83.31 393 SER A CA 1
ATOM 2976 C C . SER A 1 393 ? 7.276 5.036 -13.880 1.00 83.31 393 SER A C 1
ATOM 2978 O O . SER A 1 393 ? 8.479 4.854 -13.735 1.00 83.31 393 SER A O 1
ATOM 2980 N N . ALA A 1 394 ? 6.467 4.118 -14.409 1.00 72.75 394 ALA A N 1
ATOM 2981 C CA . ALA A 1 394 ? 6.938 2.843 -14.941 1.00 72.75 394 ALA A CA 1
ATOM 2982 C C . ALA A 1 394 ? 7.937 3.059 -16.087 1.00 72.75 394 ALA A C 1
ATOM 2984 O O . ALA A 1 394 ? 9.016 2.476 -16.071 1.00 72.75 394 ALA A O 1
ATOM 2985 N N . GLY A 1 395 ? 7.629 3.968 -17.021 1.00 58.16 395 GLY A N 1
ATOM 2986 C CA . GLY A 1 395 ? 8.541 4.317 -18.113 1.00 58.16 395 GLY A CA 1
ATOM 2987 C C . GLY A 1 395 ? 9.884 4.882 -17.635 1.00 58.16 395 GLY A C 1
ATOM 2988 O O . GLY A 1 395 ? 10.912 4.549 -18.207 1.00 58.16 395 GLY A O 1
ATOM 2989 N N . ARG A 1 396 ? 9.891 5.675 -16.553 1.00 63.03 396 ARG A N 1
ATOM 2990 C CA . ARG A 1 396 ? 11.115 6.257 -15.966 1.00 63.03 396 ARG A CA 1
ATOM 2991 C C . ARG A 1 396 ? 11.975 5.271 -15.176 1.00 63.03 396 ARG A C 1
ATOM 2993 O O . ARG A 1 396 ? 13.152 5.535 -15.013 1.00 63.03 396 ARG A O 1
ATOM 3000 N N . LEU A 1 397 ? 11.401 4.190 -14.646 1.00 54.38 397 LEU A N 1
ATOM 3001 C CA . LEU A 1 397 ? 12.165 3.142 -13.949 1.00 54.38 397 LEU A CA 1
ATOM 3002 C C . LEU A 1 397 ? 12.822 2.144 -14.906 1.00 54.38 397 LEU A C 1
ATOM 3004 O O . LEU A 1 397 ? 13.677 1.375 -14.483 1.00 54.38 397 LEU A O 1
ATOM 3008 N N . MET A 1 398 ? 12.373 2.126 -16.162 1.00 40.44 398 MET A N 1
ATOM 3009 C CA . MET A 1 398 ? 12.913 1.282 -17.230 1.00 40.44 398 MET A CA 1
ATOM 3010 C C . MET A 1 398 ? 14.015 1.992 -18.040 1.00 40.44 398 MET A C 1
ATOM 3012 O O . MET A 1 398 ? 14.625 1.356 -18.898 1.00 40.44 398 MET A O 1
ATOM 3016 N N . GLN A 1 399 ? 14.234 3.287 -17.775 1.00 36.03 399 GLN A N 1
ATOM 3017 C CA . GLN A 1 399 ? 15.346 4.124 -18.246 1.00 36.03 399 GLN A CA 1
ATOM 3018 C C . GLN A 1 399 ? 16.442 4.138 -17.181 1.00 36.03 399 GLN A C 1
ATOM 3020 O O . GLN A 1 399 ? 17.628 4.186 -17.569 1.00 36.03 399 GLN A O 1
#